Protein 6FIY (pdb70)

Nearest PDB structures (foldseek):
  6fiy-assembly1_A  TM=1.003E+00  e=8.427E-68  Klebsiella pneumoniae
  6fl2-assembly1_A  TM=1.003E+00  e=1.003E-66  Klebsiella pneumoniae
  6rpd-assembly1_B  TM=1.003E+00  e=2.725E-65  Klebsiella pneumoniae
  6fkt-assembly1_B  TM=9.958E-01  e=5.184E-63  Klebsiella pneumoniae
  5vj0-assembly2_C  TM=9.986E-01  e=1.405E-60  [Enterobacter] lignolyticus

Structure (mmCIF, N/CA/C/O backbone):
data_6FIY
#
_entry.id   6FIY
#
_cell.length_a   50.620
_cell.length_b   76.310
_cell.length_c   75.940
_cell.angle_alpha   90.000
_cell.angle_beta   107.920
_cell.angle_gamma   90.000
#
_symmetry.space_group_name_H-M   'P 1 21 1'
#
loop_
_entity.id
_entity.type
_entity.pdbx_description
1 polymer 'Iron-dependent peroxidase'
2 non-polymer 'PROTOPORPHYRIN IX CONTAINING FE'
3 non-polymer GLYCEROL
4 non-polymer 'MAGNESIUM ION'
5 water water
#
loop_
_atom_site.group_PDB
_atom_site.id
_atom_site.type_symbol
_atom_site.label_atom_id
_atom_site.label_alt_id
_atom_site.label_comp_id
_atom_site.label_asym_id
_atom_site.label_entity_id
_atom_site.label_seq_id
_atom_site.pdbx_PDB_ins_code
_atom_site.Cartn_x
_atom_site.Cartn_y
_atom_site.Cartn_z
_atom_site.occupancy
_atom_site.B_iso_or_equiv
_atom_site.auth_seq_id
_atom_site.auth_comp_id
_atom_site.auth_asym_id
_atom_site.auth_atom_id
_atom_site.pdbx_PDB_model_num
ATOM 1 N N . SER A 1 5 ? 7.80354 -2.06925 7.71385 1.000 41.97262 2 SER A N 1
ATOM 2 C CA . SER A 1 5 ? 7.06139 -1.03718 6.99298 1.000 40.78508 2 SER A CA 1
ATOM 3 C C . SER A 1 5 ? 7.69180 -0.75059 5.62754 1.000 38.48524 2 SER A C 1
ATOM 4 O O . SER A 1 5 ? 8.88480 -0.44515 5.52707 1.000 40.45568 2 SER A O 1
ATOM 11 N N . GLN A 1 6 ? 6.88314 -0.82517 4.57532 1.000 33.30003 3 GLN A N 1
ATOM 12 C CA . GLN A 1 6 ? 7.38239 -0.64270 3.21912 1.000 28.12211 3 GLN A CA 1
ATOM 13 C C . GLN A 1 6 ? 7.23252 0.80603 2.77293 1.000 19.21310 3 GLN A C 1
ATOM 14 O O . GLN A 1 6 ? 6.19729 1.43706 2.98926 1.000 18.97239 3 GLN A O 1
ATOM 28 N N A VAL A 1 7 ? 8.28221 1.32431 2.14510 0.507 16.72046 4 VAL A N 1
ATOM 29 N N B VAL A 1 7 ? 8.27646 1.31449 2.14874 0.493 16.74672 4 VAL A N 1
ATOM 30 C CA A VAL A 1 7 ? 8.33521 2.72306 1.73654 0.507 14.76777 4 VAL A CA 1
ATOM 31 C CA B VAL A 1 7 ? 8.32019 2.70025 1.70937 0.493 14.55058 4 VAL A CA 1
ATOM 32 C C A VAL A 1 7 ? 7.53823 2.90773 0.45234 0.507 13.31844 4 VAL A C 1
ATOM 33 C C B VAL A 1 7 ? 7.44788 2.86251 0.47607 0.493 13.16309 4 VAL A C 1
ATOM 34 O O A VAL A 1 7 ? 7.56734 2.05741 -0.44542 0.507 15.12524 4 VAL A O 1
ATOM 35 O O B VAL A 1 7 ? 7.31528 1.95147 -0.34543 0.493 15.08522 4 VAL A O 1
ATOM 60 N N . GLN A 1 8 ? 6.82497 4.02611 0.35229 1.000 11.79885 5 GLN A N 1
ATOM 61 C CA . GLN A 1 8 ? 6.18593 4.35102 -0.90279 1.000 11.08851 5 GLN A CA 1
ATOM 62 C C . GLN A 1 8 ? 7.22912 4.38474 -2.01643 1.000 11.42781 5 GLN A C 1
ATOM 63 O O . GLN A 1 8 ? 8.37712 4.80242 -1.82412 1.000 12.55254 5 GLN A O 1
ATOM 78 N N . SER A 1 9 ? 6.80349 3.97843 -3.21311 1.000 11.57457 6 SER A N 1
ATOM 79 C CA . SER A 1 9 ? 7.72199 3.62770 -4.29384 1.000 11.18374 6 SER A CA 1
ATOM 80 C C . SER A 1 9 ? 8.42494 4.82535 -4.92581 1.000 10.51688 6 SER A C 1
ATOM 81 O O . SER A 1 9 ? 9.42499 4.62915 -5.62864 1.000 11.95111 6 SER A O 1
ATOM 89 N N . GLY A 1 10 ? 7.94568 6.04815 -4.71899 1.000 11.32529 7 GLY A N 1
ATOM 90 C CA . GLY A 1 10 ? 8.53841 7.19093 -5.37878 1.000 11.70296 7 GLY A CA 1
ATOM 91 C C . GLY A 1 10 ? 9.61811 7.92601 -4.61361 1.000 12.29506 7 GLY A C 1
ATOM 92 O O . GLY A 1 10 ? 10.16417 8.89007 -5.13077 1.000 14.52235 7 GLY A O 1
ATOM 96 N N . ILE A 1 11 ? 9.96547 7.49814 -3.40459 1.000 11.71702 8 ILE A N 1
ATOM 97 C CA . ILE A 1 11 ? 10.96588 8.21051 -2.61570 1.000 12.73158 8 ILE A CA 1
ATOM 98 C C . ILE A 1 11 ? 12.36205 7.91080 -3.11697 1.000 12.92213 8 ILE A C 1
ATOM 99 O O . ILE A 1 11 ? 13.17882 8.81947 -3.28849 1.000 15.66305 8 ILE A O 1
ATOM 115 N N . LEU A 1 12 ? 12.68166 6.63588 -3.27050 1.000 12.02973 9 LEU A N 1
ATOM 116 C CA . LEU A 1 12 ? 14.05941 6.18565 -3.48600 1.000 13.48119 9 LEU A CA 1
ATOM 117 C C . LEU A 1 12 ? 14.59116 6.11452 -4.92198 1.000 13.32865 9 LEU A C 1
ATOM 118 O O . LEU A 1 12 ? 15.81426 6.19479 -5.08835 1.000 14.78801 9 LEU A O 1
ATOM 134 N N . PRO A 1 13 ? 13.79005 5.91048 -5.97616 1.000 14.65110 10 PRO A N 1
ATOM 135 C CA . PRO A 1 13 ? 14.37502 5.74437 -7.31644 1.000 14.09013 10 PRO A CA 1
ATOM 136 C C . PRO A 1 13 ? 15.29785 6.89220 -7.70734 1.000 12.89802 10 PRO A C 1
ATOM 137 O O . PRO A 1 13 ? 15.01775 8.06439 -7.44369 1.000 13.54756 10 PRO A O 1
ATOM 148 N N . GLU A 1 14 ? 16.38984 6.54332 -8.38908 1.000 12.82054 11 GLU A N 1
ATOM 149 C CA . GLU A 1 14 ? 17.42007 7.47546 -8.80233 1.000 13.26497 11 GLU A CA 1
ATOM 150 C C . GLU A 1 14 ? 17.32909 7.75780 -10.28879 1.000 14.48320 11 GLU A C 1
ATOM 151 O O . GLU A 1 14 ? 16.89000 6.91777 -11.07767 1.000 15.65831 11 GLU A O 1
ATOM 163 N N . HIS A 1 15 ? 17.75711 8.96229 -10.64638 1.000 15.14045 12 HIS A N 1
ATOM 164 C CA . HIS A 1 15 ? 17.98414 9.34480 -12.03062 1.000 17.43801 12 HIS A CA 1
ATOM 165 C C . HIS A 1 15 ? 16.73034 9.30519 -12.89293 1.000 15.86069 12 HIS A C 1
ATOM 166 O O . HIS A 1 15 ? 16.79501 9.04047 -14.09459 1.000 16.88858 12 HIS A O 1
ATOM 180 N N A CYS A 1 16 ? 15.57541 9.59544 -12.30095 0.815 13.94929 13 CYS A N 1
ATOM 181 N N B CYS A 1 16 ? 15.58737 9.64936 -12.31421 0.185 15.63308 13 CYS A N 1
ATOM 182 C CA A CYS A 1 16 ? 14.35188 9.61154 -13.08801 0.815 12.78909 13 CYS A CA 1
ATOM 183 C CA B CYS A 1 16 ? 14.34870 9.61973 -13.07948 0.185 15.62296 13 CYS A CA 1
ATOM 184 C C A CYS A 1 16 ? 14.45057 10.60199 -14.23706 0.815 10.80284 13 CYS A C 1
ATOM 185 C C B CYS A 1 16 ? 14.35829 10.65206 -14.19486 0.185 12.93979 13 CYS A C 1
ATOM 186 O O A CYS A 1 16 ? 15.14057 11.61284 -14.15960 0.815 12.71386 13 CYS A O 1
ATOM 187 O O B CYS A 1 16 ? 14.86740 11.76405 -14.03531 0.185 12.90963 13 CYS A O 1
ATOM 202 N N . ARG A 1 17 ? 13.75414 10.28400 -15.32277 1.000 10.97759 14 ARG A N 1
ATOM 203 C CA . ARG A 1 17 ? 13.74878 11.13817 -16.48959 1.000 11.70277 14 ARG A CA 1
ATOM 204 C C . ARG A 1 17 ? 12.61511 12.14456 -16.48827 1.000 9.76329 14 ARG A C 1
ATOM 205 O O . ARG A 1 17 ? 12.70223 13.16318 -17.18047 1.000 10.29760 14 ARG A O 1
ATOM 227 N N . ALA A 1 18 ? 11.52549 11.86296 -15.78324 1.000 9.23482 15 ALA A N 1
ATOM 228 C CA . ALA A 1 18 ? 10.32178 12.66932 -15.86991 1.000 8.93225 15 ALA A CA 1
ATOM 229 C C . ALA A 1 18 ? 9.55233 12.50525 -14.57929 1.000 8.51865 15 ALA A C 1
ATOM 230 O O . ALA A 1 18 ? 9.61013 11.44923 -13.94009 1.000 9.41011 15 ALA A O 1
ATOM 237 N N . ALA A 1 19 ? 8.78866 13.53650 -14.24118 1.000 8.03619 16 ALA A N 1
ATOM 238 C CA . ALA A 1 19 ? 7.93138 13.47127 -13.07009 1.000 7.91974 16 ALA A CA 1
ATOM 239 C C . ALA A 1 19 ? 6.69483 14.31826 -13.30133 1.000 8.42618 16 ALA A C 1
ATOM 240 O O . ALA A 1 19 ? 6.68126 15.22645 -14.13501 1.000 8.50290 16 ALA A O 1
ATOM 247 N N . ILE A 1 20 ? 5.66405 14.04074 -12.49958 1.000 8.32061 17 ILE A N 1
ATOM 248 C CA . ILE A 1 20 ? 4.48934 14.89696 -12.38055 1.000 8.37746 17 ILE A CA 1
ATOM 249 C C . ILE A 1 20 ? 4.26913 15.12979 -10.89666 1.000 8.14184 17 ILE A C 1
ATOM 250 O O . ILE A 1 20 ? 4.24479 14.17520 -10.11212 1.000 9.45861 17 ILE A O 1
ATOM 266 N N . TRP A 1 21 ? 4.11081 16.39037 -10.53285 1.000 8.00261 18 TRP A N 1
ATOM 267 C CA . TRP A 1 21 ? 3.68445 16.75175 -9.18742 1.000 7.81602 18 TRP A CA 1
ATOM 268 C C . TRP A 1 21 ? 2.31474 17.40471 -9.26077 1.000 8.44599 18 TRP A C 1
ATOM 269 O O . TRP A 1 21 ? 2.10117 18.29815 -10.09030 1.000 9.74349 18 TRP A O 1
ATOM 290 N N . ILE A 1 22 ? 1.41123 16.96725 -8.40060 1.000 8.64862 19 ILE A N 1
ATOM 291 C CA . ILE A 1 22 ? 0.08810 17.54547 -8.24387 1.000 9.29814 19 ILE A CA 1
ATOM 292 C C . ILE A 1 22 ? -0.04515 17.96822 -6.79400 1.000 8.79945 19 ILE A C 1
ATOM 293 O O . ILE A 1 22 ? 0.15982 17.15600 -5.88006 1.000 9.48525 19 ILE A O 1
ATOM 309 N N . GLU A 1 23 ? -0.37375 19.22518 -6.58493 1.000 8.71537 20 GLU A N 1
ATOM 310 C CA . GLU A 1 23 ? -0.63636 19.76393 -5.25952 1.000 9.48179 20 GLU A CA 1
ATOM 311 C C . GLU A 1 23 ? -2.10178 20.16353 -5.18500 1.000 10.00298 20 GLU A C 1
ATOM 312 O O . GLU A 1 23 ? -2.62704 20.77824 -6.12098 1.000 10.52438 20 GLU A O 1
ATOM 324 N N . ALA A 1 24 ? -2.77606 19.78392 -4.10408 1.000 9.93468 21 ALA A N 1
ATOM 325 C CA . ALA A 1 24 ? -4.21727 19.97506 -4.05118 1.000 10.01101 21 ALA A CA 1
ATOM 326 C C . ALA A 1 24 ? -4.71449 20.24324 -2.64198 1.000 10.29910 21 ALA A C 1
ATOM 327 O O . ALA A 1 24 ? -4.09677 19.84408 -1.65219 1.000 10.55195 21 ALA A O 1
ATOM 334 N N . ASN A 1 25 ? -5.84561 20.93957 -2.56745 1.000 11.08090 22 ASN A N 1
ATOM 335 C CA . ASN A 1 25 ? -6.55479 21.10437 -1.31098 1.000 12.09443 22 ASN A CA 1
ATOM 336 C C . ASN A 1 25 ? -7.70233 20.11949 -1.21072 1.000 11.86448 22 ASN A C 1
ATOM 337 O O . ASN A 1 25 ? -8.26814 19.68026 -2.21400 1.000 13.66593 22 ASN A O 1
ATOM 348 N N . LEU A 1 26 ? -8.04270 19.79032 0.03008 1.000 13.20028 23 LEU A N 1
ATOM 349 C CA . LEU A 1 26 ? -9.20789 18.98300 0.32538 1.000 13.39451 23 LEU A CA 1
ATOM 350 C C . LEU A 1 26 ? -10.44875 19.85994 0.31093 1.000 14.37197 23 LEU A C 1
ATOM 351 O O . LEU A 1 26 ? -10.52237 20.85708 1.03663 1.000 17.03364 23 LEU A O 1
ATOM 367 N N . LYS A 1 27 ? -11.42152 19.47220 -0.49069 1.000 16.67132 24 LYS A N 1
ATOM 368 C CA . LYS A 1 27 ? -12.70774 20.14738 -0.52267 1.000 19.69978 24 LYS A CA 1
ATOM 369 C C . LYS A 1 27 ? -13.76035 19.40532 0.23697 1.000 23.40094 24 LYS A C 1
ATOM 370 O O . LYS A 1 27 ? -14.69273 20.03927 0.72797 1.000 26.78041 24 LYS A O 1
ATOM 389 N N . GLY A 1 28 ? -13.69059 18.08403 0.26698 1.000 24.54875 25 GLY A N 1
ATOM 390 C CA . GLY A 1 28 ? -14.69896 17.28603 0.92225 1.000 27.47408 25 GLY A CA 1
ATOM 391 C C . GLY A 1 28 ? -14.29109 16.80197 2.30238 1.000 29.53963 25 GLY A C 1
ATOM 392 O O . GLY A 1 28 ? -13.50312 17.44131 3.01178 1.000 29.78782 25 GLY A O 1
ATOM 396 N N . ASP A 1 29 ? -14.87919 15.67442 2.70567 1.000 30.24438 26 ASP A N 1
ATOM 397 C CA . ASP A 1 29 ? -14.60113 15.06099 3.99835 1.000 29.58448 26 ASP A CA 1
ATOM 398 C C . ASP A 1 29 ? -13.20129 14.46813 3.97135 1.000 24.96302 26 ASP A C 1
ATOM 399 O O . ASP A 1 29 ? -12.82533 13.78902 3.01067 1.000 24.64163 26 ASP A O 1
ATOM 408 N N . VAL A 1 30 ? -12.42635 14.71761 5.02855 1.000 22.09399 27 VAL A N 1
ATOM 409 C CA . VAL A 1 30 ? -11.07848 14.16204 5.09656 1.000 20.01339 27 VAL A CA 1
ATOM 410 C C . VAL A 1 30 ? -11.12125 12.64647 4.94808 1.000 18.73978 27 VAL A C 1
ATOM 411 O O . VAL A 1 30 ? -10.18763 12.03711 4.42566 1.000 18.09698 27 VAL A O 1
ATOM 424 N N . ASN A 1 31 ? -12.20988 12.01250 5.37012 1.000 19.00271 28 ASN A N 1
ATOM 425 C CA . ASN A 1 31 ? -12.25693 10.56474 5.27744 1.000 20.84169 28 ASN A CA 1
ATOM 426 C C . ASN A 1 31 ? -12.24303 10.06684 3.84291 1.000 20.67302 28 ASN A C 1
ATOM 427 O O . ASN A 1 31 ? -11.84376 8.92634 3.60914 1.000 22.69727 28 ASN A O 1
ATOM 438 N N . ALA A 1 32 ? -12.62204 10.90078 2.87737 1.000 20.08159 29 ALA A N 1
ATOM 439 C CA . ALA A 1 32 ? -12.55671 10.47383 1.48567 1.000 19.75306 29 ALA A CA 1
ATOM 440 C C . ALA A 1 32 ? -11.12461 10.19815 1.02933 1.000 18.66777 29 ALA A C 1
ATOM 441 O O . ALA A 1 32 ? -10.92073 9.44023 0.07998 1.000 20.49467 29 ALA A O 1
ATOM 448 N N . LEU A 1 33 ? -10.12091 10.78344 1.68374 1.000 16.46412 30 LEU A N 1
ATOM 449 C CA . LEU A 1 33 ? -8.73683 10.54039 1.30450 1.000 15.31734 30 LEU A CA 1
ATOM 450 C C . LEU A 1 33 ? -8.27908 9.12967 1.65308 1.000 15.81867 30 LEU A C 1
ATOM 451 O O . LEU A 1 33 ? -7.28135 8.65793 1.10104 1.000 16.01663 30 LEU A O 1
ATOM 467 N N . ARG A 1 34 ? -8.97386 8.44951 2.56273 1.000 16.16463 31 ARG A N 1
ATOM 468 C CA . ARG A 1 34 ? -8.53383 7.11877 2.96871 1.000 16.94334 31 ARG A CA 1
ATOM 469 C C . ARG A 1 34 ? -8.69700 6.11809 1.82910 1.000 16.25679 31 ARG A C 1
ATOM 470 O O . ARG A 1 34 ? -7.72281 5.49860 1.38170 1.000 17.64998 31 ARG A O 1
ATOM 491 N N . GLU A 1 35 ? -9.92585 5.94869 1.33585 1.000 16.55095 32 GLU A N 1
ATOM 492 C CA . GLU A 1 35 ? -10.14046 5.00693 0.25126 1.000 17.75824 32 GLU A CA 1
ATOM 493 C C . GLU A 1 35 ? -9.37993 5.43353 -0.99929 1.000 15.94388 32 GLU A C 1
ATOM 494 O O . GLU A 1 35 ? -8.79107 4.59156 -1.68940 1.000 15.46652 32 GLU A O 1
ATOM 506 N N . ALA A 1 36 ? -9.35734 6.73892 -1.28944 1.000 14.96766 33 ALA A N 1
ATOM 507 C CA . ALA A 1 36 ? -8.69346 7.21698 -2.49911 1.000 14.10160 33 ALA A CA 1
ATOM 508 C C . ALA A 1 36 ? -7.20801 6.88897 -2.47890 1.000 12.89033 33 ALA A C 1
ATOM 509 O O . ALA A 1 36 ? -6.64971 6.48232 -3.50090 1.000 13.12705 33 ALA A O 1
ATOM 516 N N . SER A 1 37 ? -6.55214 7.03895 -1.32070 1.000 13.20981 34 SER A N 1
ATOM 517 C CA . SER A 1 37 ? -5.12295 6.74456 -1.25657 1.000 13.65427 34 SER A CA 1
ATOM 518 C C . SER A 1 37 ? -4.85553 5.26663 -1.50479 1.000 13.42795 34 SER A C 1
ATOM 519 O O . SER A 1 37 ? -3.87095 4.91466 -2.16036 1.000 14.47281 34 SER A O 1
ATOM 527 N N . LYS A 1 38 ? -5.70369 4.38158 -0.95374 1.000 13.68551 35 LYS A N 1
ATOM 528 C CA . LYS A 1 38 ? -5.53057 2.95637 -1.19577 1.000 14.14742 35 LYS A CA 1
ATOM 529 C C . LYS A 1 38 ? -5.75724 2.59937 -2.65072 1.000 13.43047 35 LYS A C 1
ATOM 530 O O . LYS A 1 38 ? -5.02024 1.77676 -3.20980 1.000 14.52759 35 LYS A O 1
ATOM 549 N N . ILE A 1 39 ? -6.76634 3.20198 -3.28075 1.000 12.59337 36 ILE A N 1
ATOM 550 C CA . ILE A 1 39 ? -6.98708 2.95927 -4.70269 1.000 13.77388 36 ILE A CA 1
ATOM 551 C C . ILE A 1 39 ? -5.73494 3.33424 -5.47223 1.000 12.96703 36 ILE A C 1
ATOM 552 O O . ILE A 1 39 ? -5.26147 2.59688 -6.34028 1.000 13.83179 36 ILE A O 1
ATOM 568 N N . PHE A 1 40 ? -5.20704 4.52474 -5.19281 1.000 12.18063 37 PHE A N 1
ATOM 569 C CA . PHE A 1 40 ? -4.09366 5.02696 -5.97106 1.000 12.49143 37 PHE A CA 1
ATOM 570 C C . PHE A 1 40 ? -2.84722 4.16845 -5.79353 1.000 12.39133 37 PHE A C 1
ATOM 571 O O . PHE A 1 40 ? -2.16623 3.86043 -6.77480 1.000 12.50542 37 PHE A O 1
ATOM 588 N N . VAL A 1 41 ? -2.50468 3.77805 -4.56056 1.000 12.08983 38 VAL A N 1
ATOM 589 C CA . VAL A 1 41 ? -1.29000 2.98247 -4.43470 1.000 13.29437 38 VAL A CA 1
ATOM 590 C C . VAL A 1 41 ? -1.43161 1.63784 -5.13502 1.000 13.10465 38 VAL A C 1
ATOM 591 O O . VAL A 1 41 ? -0.44025 1.08911 -5.63731 1.000 14.17945 38 VAL A O 1
ATOM 604 N N . ASP A 1 42 ? -2.64861 1.07253 -5.17947 1.000 14.17775 39 ASP A N 1
ATOM 605 C CA . ASP A 1 42 ? -2.86979 -0.13079 -5.98574 1.000 15.63915 39 ASP A CA 1
ATOM 606 C C . ASP A 1 42 ? -2.69580 0.15118 -7.47851 1.000 14.11226 39 ASP A C 1
ATOM 607 O O . ASP A 1 42 ? -2.09987 -0.66158 -8.20164 1.000 15.10329 39 ASP A O 1
ATOM 616 N N . ASN A 1 43 ? -3.21837 1.28777 -7.95655 1.000 13.06130 40 ASN A N 1
ATOM 617 C CA . ASN A 1 43 ? -2.98619 1.67654 -9.34396 1.000 12.60405 40 ASN A CA 1
ATOM 618 C C . ASN A 1 43 ? -1.49650 1.70865 -9.65158 1.000 12.43635 40 ASN A C 1
ATOM 619 O O . ASN A 1 43 ? -1.06716 1.26419 -10.71391 1.000 13.63293 40 ASN A O 1
ATOM 630 N N . VAL A 1 44 ? -0.69853 2.30264 -8.75849 1.000 12.04075 41 VAL A N 1
ATOM 631 C CA . VAL A 1 44 ? 0.72985 2.41292 -9.00636 1.000 11.68116 41 VAL A CA 1
ATOM 632 C C . VAL A 1 44 ? 1.33471 1.02802 -9.16494 1.000 11.84145 41 VAL A C 1
ATOM 633 O O . VAL A 1 44 ? 2.14225 0.78353 -10.06621 1.000 13.46023 41 VAL A O 1
ATOM 646 N N . ALA A 1 45 ? 0.96748 0.10211 -8.27253 1.000 14.06306 42 ALA A N 1
ATOM 647 C CA . ALA A 1 45 ? 1.48606 -1.26319 -8.37385 1.000 15.26073 42 ALA A CA 1
ATOM 648 C C . ALA A 1 45 ? 1.09889 -1.90508 -9.70992 1.000 15.83479 42 ALA A C 1
ATOM 649 O O . ALA A 1 45 ? 1.90857 -2.60926 -10.33235 1.000 16.65438 42 ALA A O 1
ATOM 656 N N . THR A 1 46 ? -0.13126 -1.67361 -10.17056 1.000 16.03647 43 THR A N 1
ATOM 657 C CA . THR A 1 46 ? -0.55342 -2.23371 -11.45106 1.000 17.40296 43 THR A CA 1
ATOM 658 C C . THR A 1 46 ? 0.22774 -1.62839 -12.61033 1.000 15.84978 43 THR A C 1
ATOM 659 O O . THR A 1 46 ? 0.65590 -2.34661 -13.52772 1.000 16.05429 43 THR A O 1
ATOM 670 N N . PHE A 1 47 ? 0.42145 -0.30989 -12.58877 1.000 13.62042 44 PHE A N 1
ATOM 671 C CA . PHE A 1 47 ? 1.20914 0.32950 -13.63464 1.000 13.39773 44 PHE A CA 1
ATOM 672 C C . PHE A 1 47 ? 2.65307 -0.16826 -13.62870 1.000 12.59400 44 PHE A C 1
ATOM 673 O O . PHE A 1 47 ? 3.26990 -0.28737 -14.68461 1.000 14.20627 44 PHE A O 1
ATOM 690 N N . GLN A 1 48 ? 3.23584 -0.41791 -12.44525 1.000 13.14351 45 GLN A N 1
ATOM 691 C CA . GLN A 1 48 ? 4.61087 -0.92147 -12.40200 1.000 14.05885 45 GLN A CA 1
ATOM 692 C C . GLN A 1 48 ? 4.70988 -2.27797 -13.08361 1.000 15.59073 45 GLN A C 1
ATOM 693 O O . GLN A 1 48 ? 5.70099 -2.57250 -13.75856 1.000 17.47185 45 GLN A O 1
ATOM 707 N N . ALA A 1 49 ? 3.68450 -3.10883 -12.91828 1.000 15.82383 46 ALA A N 1
ATOM 708 C CA . ALA A 1 49 ? 3.67926 -4.42213 -13.53971 1.000 18.98965 46 ALA A CA 1
ATOM 709 C C . ALA A 1 49 ? 3.48819 -4.31017 -15.04354 1.000 18.75237 46 ALA A C 1
ATOM 710 O O . ALA A 1 49 ? 4.07389 -5.08697 -15.80950 1.000 20.10196 46 ALA A O 1
ATOM 717 N N . LYS A 1 50 ? 2.66820 -3.35115 -15.47960 1.000 18.04289 47 LYS A N 1
ATOM 718 C CA . LYS A 1 50 ? 2.41090 -3.14309 -16.89961 1.000 18.40921 47 LYS A CA 1
ATOM 719 C C . LYS A 1 50 ? 3.60266 -2.51984 -17.61210 1.000 17.75922 47 LYS A C 1
ATOM 720 O O . LYS A 1 50 ? 3.83209 -2.81160 -18.79261 1.000 20.19154 47 LYS A O 1
ATOM 739 N N . PHE A 1 51 ? 4.34748 -1.64413 -16.92441 1.000 16.00514 48 PHE A N 1
ATOM 740 C CA . PHE A 1 51 ? 5.47005 -0.89786 -17.50168 1.000 15.35229 48 PHE A CA 1
ATOM 741 C C . PHE A 1 51 ? 6.72193 -1.09379 -16.64722 1.000 16.45692 48 PHE A C 1
ATOM 742 O O . PHE A 1 51 ? 7.23750 -0.14881 -16.05661 1.000 15.94442 48 PHE A O 1
ATOM 759 N N . PRO A 1 52 ? 7.26297 -2.31065 -16.58692 1.000 18.75207 49 PRO A N 1
ATOM 760 C CA . PRO A 1 52 ? 8.43066 -2.53438 -15.71964 1.000 20.07144 49 PRO A CA 1
ATOM 761 C C . PRO A 1 52 ? 9.64012 -1.72660 -16.14474 1.000 19.96639 49 PRO A C 1
ATOM 762 O O . PRO A 1 52 ? 10.42954 -1.28971 -15.29113 1.000 21.29568 49 PRO A O 1
ATOM 773 N N . ASP A 1 53 ? 9.77764 -1.46953 -17.44516 1.000 16.95840 50 ASP A N 1
ATOM 774 C CA . ASP A 1 53 ? 10.89353 -0.68284 -17.94885 1.000 15.93241 50 ASP A CA 1
ATOM 775 C C . ASP A 1 53 ? 10.83624 0.75588 -17.48169 1.000 15.84359 50 ASP A C 1
ATOM 776 O O . ASP A 1 53 ? 11.85450 1.44011 -17.55056 1.000 16.57158 50 ASP A O 1
ATOM 785 N N . ALA A 1 54 ? 9.66187 1.23975 -17.06384 1.000 14.14398 51 ALA A N 1
ATOM 786 C CA . ALA A 1 54 ? 9.52318 2.64187 -16.69919 1.000 12.30686 51 ALA A CA 1
ATOM 787 C C . ALA A 1 54 ? 10.19993 2.96561 -15.37289 1.000 12.26751 51 ALA A C 1
ATOM 788 O O . ALA A 1 54 ? 10.49630 4.13189 -15.10201 1.000 13.19726 51 ALA A O 1
ATOM 795 N N . LYS A 1 55 ? 10.43080 1.97462 -14.52048 1.000 12.40455 52 LYS A N 1
ATOM 796 C CA . LYS A 1 55 ? 10.97696 2.23998 -13.18883 1.000 13.71054 52 LYS A CA 1
ATOM 797 C C . LYS A 1 55 ? 10.13133 3.29925 -12.48268 1.000 12.18351 52 LYS A C 1
ATOM 798 O O . LYS A 1 55 ? 10.61617 4.27051 -11.89478 1.000 13.83973 52 LYS A O 1
ATOM 817 N N . LEU A 1 56 ? 8.82374 3.07473 -12.54382 1.000 11.13877 53 LEU A N 1
ATOM 818 C CA . LEU A 1 56 ? 7.84850 3.99738 -11.99698 1.000 10.94494 53 LEU A CA 1
ATOM 819 C C . LEU A 1 56 ? 7.80218 3.92303 -10.48218 1.000 10.03119 53 LEU A C 1
ATOM 820 O O . LEU A 1 56 ? 7.83359 2.83903 -9.90250 1.000 11.37966 53 LEU A O 1
ATOM 836 N N . GLY A 1 57 ? 7.63240 5.08280 -9.87011 1.000 10.17098 54 GLY A N 1
ATOM 837 C CA . GLY A 1 57 ? 7.28112 5.16430 -8.47086 1.000 10.78590 54 GLY A CA 1
ATOM 838 C C . GLY A 1 57 ? 6.35485 6.34096 -8.25298 1.000 9.71471 54 GLY A C 1
ATOM 839 O O . GLY A 1 57 ? 6.24652 7.22873 -9.09230 1.000 9.99625 54 GLY A O 1
ATOM 843 N N . ALA A 1 58 ? 5.70011 6.34738 -7.08732 1.000 9.32292 55 ALA A N 1
ATOM 844 C CA . ALA A 1 58 ? 4.86500 7.49269 -6.75719 1.000 9.27303 55 ALA A CA 1
ATOM 845 C C . ALA A 1 58 ? 4.76537 7.61659 -5.25166 1.000 9.33229 55 ALA A C 1
ATOM 846 O O . ALA A 1 58 ? 5.01184 6.65902 -4.51944 1.000 9.92395 55 ALA A O 1
ATOM 853 N N . VAL A 1 59 ? 4.38315 8.80599 -4.81774 1.000 9.08070 56 VAL A N 1
ATOM 854 C CA . VAL A 1 59 ? 4.17574 9.12477 -3.40866 1.000 9.61162 56 VAL A CA 1
ATOM 855 C C . VAL A 1 59 ? 2.87901 9.90908 -3.27257 1.000 9.54350 56 VAL A C 1
ATOM 856 O O . VAL A 1 59 ? 2.62463 10.84501 -4.03981 1.000 10.27994 56 VAL A O 1
ATOM 869 N N A VAL A 1 60 ? 2.07545 9.55798 -2.27411 0.450 9.22505 57 VAL A N 1
ATOM 870 N N B VAL A 1 60 ? 2.09645 9.53004 -2.25770 0.550 9.33262 57 VAL A N 1
ATOM 871 C CA A VAL A 1 60 ? 0.99889 10.42409 -1.80670 0.450 9.75159 57 VAL A CA 1
ATOM 872 C CA B VAL A 1 60 ? 0.99539 10.31966 -1.71266 0.550 9.82513 57 VAL A CA 1
ATOM 873 C C A VAL A 1 60 ? 1.35589 10.90050 -0.40332 0.450 9.97745 57 VAL A C 1
ATOM 874 C C B VAL A 1 60 ? 1.47852 10.90518 -0.38973 0.550 9.60127 57 VAL A C 1
ATOM 875 O O A VAL A 1 60 ? 1.68314 10.09565 0.47548 0.450 10.04653 57 VAL A O 1
ATOM 876 O O B VAL A 1 60 ? 1.98707 10.17558 0.46653 0.550 9.28052 57 VAL A O 1
ATOM 901 N N . ALA A 1 61 ? 1.32918 12.21280 -0.21206 1.000 9.39830 58 ALA A N 1
ATOM 902 C CA . ALA A 1 61 ? 1.77289 12.84097 1.02631 1.000 8.85943 58 ALA A CA 1
ATOM 903 C C . ALA A 1 61 ? 0.77521 13.90669 1.43996 1.000 9.52990 58 ALA A C 1
ATOM 904 O O . ALA A 1 61 ? 0.02817 14.44345 0.62245 1.000 9.70196 58 ALA A O 1
ATOM 912 N N . PHE A 1 62 ? 0.75972 14.20008 2.74545 1.000 9.49601 59 PHE A N 1
ATOM 913 C CA . PHE A 1 62 ? -0.33905 14.93571 3.36231 1.000 9.25068 59 PHE A CA 1
ATOM 914 C C . PHE A 1 62 ? 0.16555 16.12983 4.14290 1.000 9.14487 59 PHE A C 1
ATOM 915 O O . PHE A 1 62 ? 1.17345 16.03839 4.84233 1.000 9.86934 59 PHE A O 1
ATOM 932 N N . GLY A 1 63 ? -0.56344 17.23474 4.03795 1.000 9.41138 60 GLY A N 1
ATOM 933 C CA . GLY A 1 63 ? -0.24690 18.42063 4.79882 1.000 10.14336 60 GLY A CA 1
ATOM 934 C C . GLY A 1 63 ? -0.57653 18.23374 6.26034 1.000 10.34916 60 GLY A C 1
ATOM 935 O O . GLY A 1 63 ? -1.29161 17.31876 6.66030 1.000 11.04579 60 GLY A O 1
ATOM 939 N N . ASN A 1 64 ? -0.09162 19.17502 7.06665 1.000 11.19193 61 ASN A N 1
ATOM 940 C CA . ASN A 1 64 ? -0.18783 19.03007 8.51503 1.000 11.71490 61 ASN A CA 1
ATOM 941 C C . ASN A 1 64 ? -1.62008 18.81651 8.99294 1.000 12.24774 61 ASN A C 1
ATOM 942 O O . ASN A 1 64 ? -1.89497 17.87923 9.74152 1.000 12.77830 61 ASN A O 1
ATOM 953 N N A ASN A 1 65 ? -2.54256 19.69761 8.59220 0.469 12.62709 62 ASN A N 1
ATOM 954 N N B ASN A 1 65 ? -2.54522 19.69661 8.61877 0.531 11.90918 62 ASN A N 1
ATOM 955 C CA A ASN A 1 65 ? -3.89996 19.63674 9.12955 0.469 15.31189 62 ASN A CA 1
ATOM 956 C CA B ASN A 1 65 ? -3.87419 19.60410 9.21510 0.531 13.85668 62 ASN A CA 1
ATOM 957 C C A ASN A 1 65 ? -4.55130 18.29773 8.82383 0.469 14.15061 62 ASN A C 1
ATOM 958 C C B ASN A 1 65 ? -4.56832 18.31299 8.82710 0.531 13.14611 62 ASN A C 1
ATOM 959 O O A ASN A 1 65 ? -5.11628 17.65176 9.71446 0.469 15.52582 62 ASN A O 1
ATOM 960 O O B ASN A 1 65 ? -5.21881 17.67135 9.66146 0.531 14.43770 62 ASN A O 1
ATOM 981 N N A VAL A 1 66 ? -4.49550 17.86403 7.56246 0.469 13.35064 63 VAL A N 1
ATOM 982 N N B VAL A 1 66 ? -4.46975 17.93081 7.55643 0.531 12.80551 63 VAL A N 1
ATOM 983 C CA A VAL A 1 66 ? -5.18042 16.62716 7.20988 0.469 12.95883 63 VAL A CA 1
ATOM 984 C CA B VAL A 1 66 ? -5.08314 16.68679 7.11119 0.531 12.82864 63 VAL A CA 1
ATOM 985 C C A VAL A 1 66 ? -4.42507 15.41477 7.72787 0.469 12.56860 63 VAL A C 1
ATOM 986 C C B VAL A 1 66 ? -4.42713 15.50309 7.80201 0.531 12.66431 63 VAL A C 1
ATOM 987 O O A VAL A 1 66 ? -5.04877 14.39833 8.05727 0.469 12.65058 63 VAL A O 1
ATOM 988 O O B VAL A 1 66 ? -5.11136 14.61401 8.32387 0.531 13.49279 63 VAL A O 1
ATOM 1013 N N . TRP A 1 67 ? -3.09140 15.47913 7.82830 1.000 12.10993 64 TRP A N 1
ATOM 1014 C CA . TRP A 1 67 ? -2.38911 14.32173 8.38323 1.000 12.27835 64 TRP A CA 1
ATOM 1015 C C . TRP A 1 67 ? -2.69816 14.14881 9.86897 1.000 13.65874 64 TRP A C 1
ATOM 1016 O O . TRP A 1 67 ? -2.82881 13.02243 10.35156 1.000 15.09577 64 TRP A O 1
ATOM 1038 N N . ARG A 1 68 ? -2.78454 15.24809 10.62546 1.000 14.11178 65 ARG A N 1
ATOM 1039 C CA . ARG A 1 68 ? -3.15184 15.13311 12.03501 1.000 16.01222 65 ARG A CA 1
ATOM 1040 C C . ARG A 1 68 ? -4.49342 14.44604 12.18740 1.000 18.06363 65 ARG A C 1
ATOM 1041 O O . ARG A 1 68 ? -4.68157 13.64207 13.09980 1.000 19.92656 65 ARG A O 1
ATOM 1062 N N . GLN A 1 69 ? -5.43756 14.74793 11.30010 1.000 17.39231 66 GLN A N 1
ATOM 1063 C CA . GLN A 1 69 ? -6.73337 14.09060 11.36027 1.000 18.93714 66 GLN A CA 1
ATOM 1064 C C . GLN A 1 69 ? -6.61567 12.61816 10.99642 1.000 19.49482 66 GLN A C 1
ATOM 1065 O O . GLN A 1 69 ? -7.16041 11.74783 11.68710 1.000 22.73608 66 GLN A O 1
ATOM 1079 N N . LEU A 1 70 ? -5.93484 12.32229 9.89310 1.000 18.74240 67 LEU A N 1
ATOM 1080 C CA . LEU A 1 70 ? -5.83927 10.94299 9.43368 1.000 19.27149 67 LEU A CA 1
ATOM 1081 C C . LEU A 1 70 ? -5.08545 10.06711 10.42218 1.000 21.05721 67 LEU A C 1
ATOM 1082 O O . LEU A 1 70 ? -5.35450 8.86759 10.51127 1.000 24.09963 67 LEU A O 1
ATOM 1098 N N . SER A 1 71 ? -4.12799 10.63291 11.15087 1.000 20.59803 68 SER A N 1
ATOM 1099 C CA . SER A 1 71 ? -3.29135 9.87525 12.06925 1.000 20.55948 68 SER A CA 1
ATOM 1100 C C . SER A 1 71 ? -3.78420 9.93052 13.49896 1.000 22.63608 68 SER A C 1
ATOM 1101 O O . SER A 1 71 ? -3.19093 9.27277 14.35729 1.000 23.69178 68 SER A O 1
ATOM 1109 N N . GLY A 1 72 ? -4.83018 10.70120 13.78640 1.000 23.30652 69 GLY A N 1
ATOM 1110 C CA . GLY A 1 72 ? -5.24820 10.85545 15.16925 1.000 24.53592 69 GLY A CA 1
ATOM 1111 C C . GLY A 1 72 ? -4.24897 11.56940 16.05658 1.000 25.06578 69 GLY A C 1
ATOM 1112 O O . GLY A 1 72 ? -4.31397 11.44330 17.28466 1.000 26.72522 69 GLY A O 1
ATOM 1116 N N . GLY A 1 73 ? -3.31378 12.31594 15.47029 1.000 23.22829 70 GLY A N 1
ATOM 1117 C CA . GLY A 1 73 ? -2.30779 13.04367 16.22498 1.000 24.06649 70 GLY A CA 1
ATOM 1118 C C . GLY A 1 73 ? -1.07083 12.24845 16.59306 1.000 24.04987 70 GLY A C 1
ATOM 1119 O O . GLY A 1 73 ? -0.19206 12.78207 17.29013 1.000 26.78869 70 GLY A O 1
ATOM 1123 N N . GLU A 1 74 ? -0.97972 10.99214 16.17210 1.000 23.29050 71 GLU A N 1
ATOM 1124 C CA . GLU A 1 74 ? 0.14213 10.13643 16.52325 1.000 24.71737 71 GLU A CA 1
ATOM 1125 C C . GLU A 1 74 ? 1.26605 10.30234 15.50794 1.000 20.80004 71 GLU A C 1
ATOM 1126 O O . GLU A 1 74 ? 1.03189 10.24539 14.30071 1.000 21.29528 71 GLU A O 1
ATOM 1138 N N . GLY A 1 75 ? 2.48292 10.50592 15.99767 1.000 20.64972 72 GLY A N 1
ATOM 1139 C CA . GLY A 1 75 ? 3.64691 10.56780 15.13180 1.000 19.12988 72 GLY A CA 1
ATOM 1140 C C . GLY A 1 75 ? 3.73332 11.86105 14.32937 1.000 17.87084 72 GLY A C 1
ATOM 1141 O O . GLY A 1 75 ? 3.03978 12.84729 14.57704 1.000 19.72610 72 GLY A O 1
ATOM 1145 N N . ALA A 1 76 ? 4.62663 11.82822 13.35046 1.000 17.76193 73 ALA A N 1
ATOM 1146 C CA . ALA A 1 76 ? 4.92099 12.97765 12.49818 1.000 17.61724 73 ALA A CA 1
ATOM 1147 C C . ALA A 1 76 ? 5.18334 14.23022 13.33448 1.000 17.82635 73 ALA A C 1
ATOM 1148 O O . ALA A 1 76 ? 4.66325 15.31116 13.05060 1.000 17.90166 73 ALA A O 1
ATOM 1155 N N . ASP A 1 77 ? 6.01839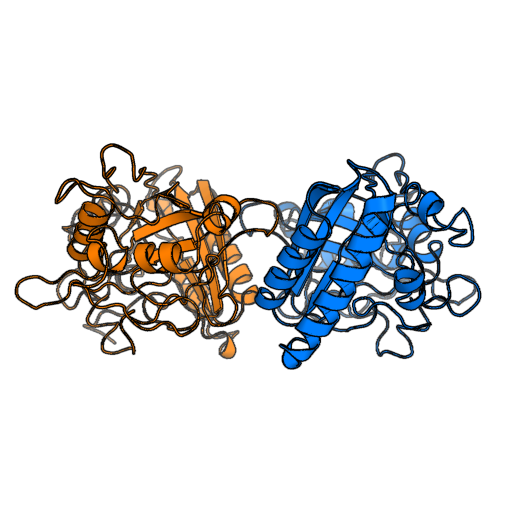 14.07042 14.37123 1.000 17.47054 74 ASP A N 1
ATOM 1156 C CA . ASP A 1 77 ? 6.17788 15.12163 15.36736 1.000 20.35010 74 ASP A CA 1
ATOM 1157 C C . ASP A 1 77 ? 6.70780 16.41968 14.78269 1.000 17.70402 74 ASP A C 1
ATOM 1158 O O . ASP A 1 77 ? 6.41333 17.48961 15.32131 1.000 22.47724 74 ASP A O 1
ATOM 1167 N N . GLU A 1 78 ? 7.50324 16.36630 13.71086 1.000 16.63438 75 GLU A N 1
ATOM 1168 C CA . GLU A 1 78 ? 8.06120 17.58793 13.15441 1.000 16.19355 75 GLU A CA 1
ATOM 1169 C C . GLU A 1 78 ? 7.11732 18.26569 12.17159 1.000 15.83465 75 GLU A C 1
ATOM 1170 O O . GLU A 1 78 ? 7.37421 19.40204 11.77721 1.000 17.07740 75 GLU A O 1
ATOM 1182 N N . LEU A 1 79 ? 6.03899 17.59893 11.76217 1.000 14.66486 76 LEU A N 1
ATOM 1183 C CA . LEU A 1 79 ? 5.19896 18.15724 10.71765 1.000 13.59287 76 LEU A CA 1
ATOM 1184 C C . LEU A 1 79 ? 4.55306 19.45510 11.17496 1.000 13.99102 76 LEU A C 1
ATOM 1185 O O . LEU A 1 79 ? 4.15509 19.61378 12.33483 1.000 14.70412 76 LEU A O 1
ATOM 1201 N N . LYS A 1 80 ? 4.48603 20.39663 10.24942 1.000 12.59186 77 LYS A N 1
ATOM 1202 C CA . LYS A 1 80 ? 3.88216 21.69932 10.47880 1.000 12.01227 77 LYS A CA 1
ATOM 1203 C C . LYS A 1 80 ? 3.57616 22.27394 9.10559 1.000 12.00842 77 LYS A C 1
ATOM 1204 O O . LYS A 1 80 ? 4.13771 21.83427 8.09786 1.000 12.03812 77 LYS A O 1
ATOM 1223 N N . ASP A 1 81 ? 2.69948 23.27875 9.06620 1.000 12.28215 78 ASP A N 1
ATOM 1224 C CA . ASP A 1 81 ? 2.52376 24.02886 7.83214 1.000 12.07741 78 ASP A CA 1
ATOM 1225 C C . ASP A 1 81 ? 3.83415 24.70374 7.45000 1.000 12.28985 78 ASP A C 1
ATOM 1226 O O . ASP A 1 81 ? 4.58118 25.18954 8.30319 1.00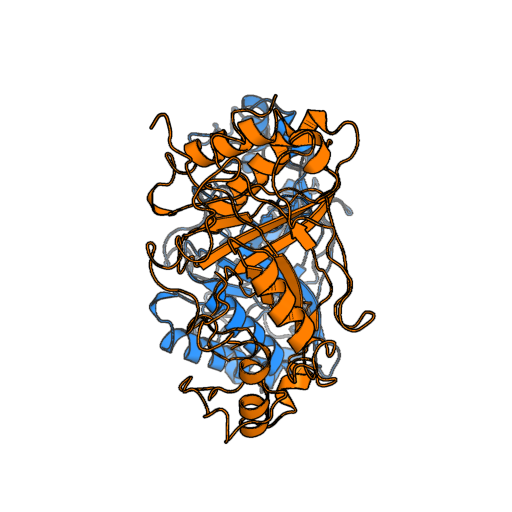0 13.28819 78 ASP A O 1
ATOM 1235 N N . PHE A 1 82 ? 4.10420 24.77145 6.16832 1.000 11.54604 79 PHE A N 1
ATOM 1236 C CA . PHE A 1 82 ? 5.28922 25.46390 5.70110 1.000 10.77289 79 PHE A CA 1
ATOM 1237 C C . PHE A 1 82 ? 5.19335 26.93960 6.05586 1.000 11.75233 79 PHE A C 1
ATOM 1238 O O . PHE A 1 82 ? 4.21246 27.59301 5.66175 1.000 12.62136 79 PHE A O 1
ATOM 1255 N N . PRO A 1 83 ? 6.14381 27.49284 6.79953 1.000 12.79354 80 PRO A N 1
ATOM 1256 C CA . PRO A 1 83 ? 6.12758 28.92937 7.08463 1.000 14.30152 80 PRO A CA 1
ATOM 1257 C C . PRO A 1 83 ? 6.84738 29.67166 5.96812 1.000 13.57460 80 PRO A C 1
ATOM 1258 O O . PRO A 1 83 ? 7.55646 29.07559 5.17257 1.000 13.34402 80 PRO A O 1
ATOM 1269 N N . VAL A 1 84 ? 6.68183 30.99549 5.93381 1.000 14.00632 81 VAL A N 1
ATOM 1270 C CA . VAL A 1 84 ? 7.59874 31.77305 5.11519 1.000 14.12170 81 VAL A CA 1
ATOM 1271 C C . VAL A 1 84 ? 9.00103 31.61971 5.69315 1.000 14.09912 81 VAL A C 1
ATOM 1272 O O . VAL A 1 84 ? 9.18228 31.34416 6.88624 1.000 15.63714 81 VAL A O 1
ATOM 1285 N N . TYR A 1 85 ? 10.00109 31.75137 4.83388 1.000 12.81640 82 TYR A N 1
ATOM 1286 C CA . TYR A 1 85 ? 11.38159 31.95438 5.25133 1.000 12.71540 82 TYR A CA 1
ATOM 1287 C C . TYR A 1 85 ? 11.86602 33.31113 4.75489 1.000 13.21581 82 TYR A C 1
ATOM 1288 O O . TYR A 1 85 ? 11.33486 33.88454 3.80125 1.000 13.64777 82 TYR A O 1
ATOM 1306 N N . GLY A 1 86 ? 12.85712 33.85275 5.44732 1.000 12.63860 83 GLY A N 1
ATOM 1307 C CA . GLY A 1 86 ? 13.33794 35.15622 5.06267 1.000 13.52050 83 GLY A CA 1
ATOM 1308 C C . GLY A 1 86 ? 12.25550 36.19951 5.16043 1.000 14.09102 83 GLY A C 1
ATOM 1309 O O . GLY A 1 86 ? 12.22690 37.14356 4.36152 1.000 17.47532 83 GLY A O 1
ATOM 1313 N N . LYS A 1 87 ? 11.32080 36.02361 6.09494 1.000 14.54658 84 LYS A N 1
ATOM 1314 C CA . LYS A 1 87 ? 10.23540 36.94565 6.35815 1.000 17.32968 84 LYS A CA 1
ATOM 1315 C C . LYS A 1 87 ? 9.26893 37.06866 5.18732 1.000 18.02915 84 LYS A C 1
ATOM 1316 O O . LYS A 1 87 ? 8.43573 37.97656 5.17864 1.000 20.29834 84 LYS A O 1
ATOM 1335 N N . GLY A 1 88 ? 9.32172 36.15181 4.21389 1.000 17.11766 85 GLY A N 1
ATOM 1336 C CA . GLY A 1 88 ? 8.48232 36.23031 3.03096 1.000 17.60588 85 GLY A CA 1
ATOM 1337 C C . GLY A 1 88 ? 9.24549 36.08609 1.72462 1.000 17.12460 85 GLY A C 1
ATOM 1338 O O . GLY A 1 88 ? 8.63015 35.89666 0.66855 1.000 18.71085 85 GLY A O 1
ATOM 1342 N N . LEU A 1 89 ? 10.58037 36.17453 1.77697 1.000 16.51388 86 LEU A N 1
ATOM 1343 C CA . LEU A 1 89 ? 11.41386 35.96133 0.59251 1.000 17.22024 86 LEU A CA 1
ATOM 1344 C C . LEU A 1 89 ? 11.14059 34.59244 -0.02500 1.000 15.41202 86 LEU A C 1
ATOM 1345 O O . LEU A 1 89 ? 11.19136 34.42617 -1.25140 1.000 17.82347 86 LEU A O 1
ATOM 1361 N N . ALA A 1 90 ? 10.92092 33.58355 0.81263 1.000 14.15153 87 ALA A N 1
ATOM 1362 C CA . ALA A 1 90 ? 10.40651 32.29075 0.37595 1.000 12.46827 87 ALA A CA 1
ATOM 1363 C C . ALA A 1 90 ? 8.93931 32.25175 0.75917 1.000 12.26467 87 ALA A C 1
ATOM 1364 O O . ALA A 1 90 ? 8.63418 32.22101 1.95524 1.000 13.29430 87 ALA A O 1
ATOM 1371 N N . PRO A 1 91 ? 8.00712 32.27862 -0.19390 1.000 11.50504 88 PRO A N 1
ATOM 1372 C CA . PRO A 1 91 ? 6.58568 32.32195 0.14809 1.000 11.84203 88 PRO A CA 1
ATOM 1373 C C . PRO A 1 91 ? 6.08250 30.95932 0.58867 1.000 11.19369 88 PRO A C 1
ATOM 1374 O O . PRO A 1 91 ? 6.68050 29.91314 0.32292 1.000 12.56094 88 PRO A O 1
ATOM 1385 N N . SER A 1 92 ? 4.92389 30.98403 1.23095 1.000 12.12525 89 SER A N 1
ATOM 1386 C CA . SER A 1 92 ? 4.26922 29.76992 1.70060 1.000 12.19209 89 SER A CA 1
ATOM 1387 C C . SER A 1 92 ? 2.97587 29.53265 0.94201 1.000 11.61656 89 SER A C 1
ATOM 1388 O O . SER A 1 92 ? 2.11396 30.40419 0.89965 1.000 13.08979 89 SER A O 1
ATOM 1396 N N . THR A 1 93 ? 2.83135 28.33599 0.37220 1.000 10.89312 90 THR A N 1
ATOM 1397 C CA . THR A 1 93 ? 1.60536 27.92229 -0.29930 1.000 10.95407 90 THR A CA 1
ATOM 1398 C C . THR A 1 93 ? 1.27299 26.49258 0.14340 1.000 10.61718 90 THR A C 1
ATOM 1399 O O . THR A 1 93 ? 1.34902 25.52668 -0.60769 1.000 10.95459 90 THR A O 1
ATOM 1410 N N . GLN A 1 94 ? 0.98535 26.33827 1.42015 1.000 11.16750 91 GLN A N 1
ATOM 1411 C CA . GLN A 1 94 ? 0.74190 25.02038 1.98348 1.000 10.76171 91 GLN A CA 1
ATOM 1412 C C . GLN A 1 94 ? -0.61959 24.49669 1.54500 1.000 11.09344 91 GLN A C 1
ATOM 1413 O O . GLN A 1 94 ? -1.63956 25.15208 1.75032 1.000 12.86270 91 GLN A O 1
ATOM 1427 N N . TYR A 1 95 ? -0.63461 23.30419 0.97292 1.000 10.24614 92 TYR A N 1
ATOM 1428 C CA . TYR A 1 95 ? -1.85817 22.63848 0.56027 1.000 10.51540 92 TYR A CA 1
ATOM 1429 C C . TYR A 1 95 ? -2.04534 21.37417 1.39592 1.000 10.29572 92 TYR A C 1
ATOM 1430 O O . TYR A 1 95 ? -1.28541 21.09725 2.31740 1.000 12.01715 92 TYR A O 1
ATOM 1448 N N . ASP A 1 96 ? -3.08103 20.60682 1.07798 1.000 10.70349 93 ASP A N 1
ATOM 1449 C CA . ASP A 1 96 ? -3.42849 19.43833 1.86377 1.000 10.68112 93 ASP A CA 1
ATOM 1450 C C . ASP A 1 96 ? -2.84702 18.13531 1.33584 1.000 9.69936 93 ASP A C 1
ATOM 1451 O O . ASP A 1 96 ? -2.66323 17.18477 2.10999 1.000 10.38823 93 ASP A O 1
ATOM 1460 N N . LEU A 1 97 ? -2.58046 18.04697 0.04140 1.000 10.09245 94 LEU A N 1
ATOM 1461 C CA . LEU A 1 97 ? -2.23038 16.78895 -0.60047 1.000 10.24494 94 LEU A CA 1
ATOM 1462 C C . LEU A 1 97 ? -1.16401 17.03704 -1.65015 1.000 9.34036 94 LEU A C 1
ATOM 1463 O O . LEU A 1 97 ? -1.28680 17.96147 -2.45408 1.000 9.77976 94 LEU A O 1
ATOM 1479 N N . LEU A 1 98 ? -0.16013 16.16920 -1.67299 1.000 9.80376 95 LEU A N 1
ATOM 1480 C CA . LEU A 1 98 ? 0.86319 16.13325 -2.70724 1.000 9.18751 95 LEU A CA 1
ATOM 1481 C C . LEU A 1 98 ? 0.84875 14.74687 -3.32653 1.000 8.93037 95 LEU A C 1
ATOM 1482 O O . LEU A 1 98 ? 0.90361 13.73491 -2.61341 1.000 9.89447 95 LEU A O 1
ATOM 1498 N N A ILE A 1 99 ? 0.81655 14.69723 -4.65121 0.570 9.11859 96 ILE A N 1
ATOM 1499 N N B ILE A 1 99 ? 0.78661 14.71267 -4.65341 0.430 9.26443 96 ILE A N 1
ATOM 1500 C CA A ILE A 1 99 ? 1.00945 13.45774 -5.38778 0.570 9.42930 96 ILE A CA 1
ATOM 1501 C CA B ILE A 1 99 ? 0.99072 13.50712 -5.44505 0.430 9.36490 96 ILE A CA 1
ATOM 1502 C C A ILE A 1 99 ? 2.22759 13.65525 -6.27559 0.570 9.15400 96 ILE A C 1
ATOM 1503 C C B ILE A 1 99 ? 2.27483 13.72708 -6.23287 0.430 9.26226 96 ILE A C 1
ATOM 1504 O O A ILE A 1 99 ? 2.24827 14.56082 -7.10760 0.570 9.24469 96 ILE A O 1
ATOM 1505 O O B ILE A 1 99 ? 2.40654 14.73227 -6.93563 0.430 10.11339 96 ILE A O 1
ATOM 1536 N N . HIS A 1 100 ? 3.22933 12.81563 -6.09438 1.000 9.20560 97 HIS A N 1
ATOM 1537 C CA . HIS A 1 100 ? 4.48058 12.86989 -6.83873 1.000 8.65351 97 HIS A CA 1
ATOM 1538 C C . HIS A 1 100 ? 4.63799 11.55160 -7.58461 1.000 8.26053 97 HIS A C 1
ATOM 1539 O O . HIS A 1 100 ? 4.63851 10.48461 -6.96500 1.000 9.28874 97 HIS A O 1
ATOM 1554 N N . ILE A 1 101 ? 4.76360 11.63692 -8.90785 1.000 8.09780 98 ILE A N 1
ATOM 1555 C CA . ILE A 1 101 ? 4.90012 10.48949 -9.78226 1.000 8.41237 98 ILE A CA 1
ATOM 1556 C C . ILE A 1 101 ? 6.20539 10.66161 -10.54233 1.000 8.43593 98 ILE A C 1
ATOM 1557 O O . ILE A 1 101 ? 6.45638 11.73381 -11.08521 1.000 9.04326 98 ILE A O 1
ATOM 1573 N N . LEU A 1 102 ? 7.02478 9.61281 -10.60930 1.000 8.69331 99 LEU A N 1
ATOM 1574 C CA . LEU A 1 102 ? 8.27088 9.72773 -11.33895 1.000 8.95032 99 LEU A CA 1
ATOM 1575 C C . LEU A 1 102 ? 8.56623 8.42949 -12.07094 1.000 9.42113 99 LEU A C 1
ATOM 1576 O O . LEU A 1 102 ? 8.18240 7.34645 -11.62609 1.000 11.38775 99 LEU A O 1
ATOM 1592 N N . SER A 1 103 ? 9.26831 8.53292 -13.19651 1.000 8.99357 100 SER A N 1
ATOM 1593 C CA . SER A 1 103 ? 9.65226 7.34199 -13.94823 1.000 10.44880 100 SER A CA 1
ATOM 1594 C C . SER A 1 103 ? 10.58105 7.74411 -15.07721 1.000 10.39839 100 SER A C 1
ATOM 1595 O O . SER A 1 103 ? 10.94486 8.91868 -15.22432 1.000 11.32521 100 SER A O 1
ATOM 1603 N N . ALA A 1 104 ? 10.91469 6.75413 -15.90280 1.000 10.46066 101 ALA A N 1
ATOM 1604 C CA . ALA A 1 104 ? 11.66857 7.00482 -17.11832 1.000 10.99089 101 ALA A CA 1
ATOM 1605 C C . ALA A 1 104 ? 10.80239 7.51409 -18.26349 1.000 11.59313 101 ALA A C 1
ATOM 1606 O O . ALA A 1 104 ? 11.35337 7.95990 -19.27377 1.000 13.08134 101 ALA A O 1
ATOM 1613 N N . ARG A 1 105 ? 9.47938 7.47561 -18.13899 1.000 10.66917 102 ARG A N 1
ATOM 1614 C CA . ARG A 1 105 ? 8.57698 7.66414 -19.27664 1.000 10.68807 102 ARG A CA 1
ATOM 1615 C C . ARG A 1 105 ? 7.45259 8.63270 -18.91885 1.000 9.86645 102 ARG A C 1
ATOM 1616 O O . ARG A 1 105 ? 6.53652 8.29114 -18.16403 1.000 10.35879 102 ARG A O 1
ATOM 1637 N N . HIS A 1 106 ? 7.52027 9.84112 -19.46239 1.000 10.38714 103 HIS A N 1
ATOM 1638 C CA . HIS A 1 106 ? 6.49280 10.83739 -19.21481 1.000 10.18749 103 HIS A CA 1
ATOM 1639 C C . HIS A 1 106 ? 5.10131 10.30073 -19.52955 1.000 10.49532 103 HIS A C 1
ATOM 1640 O O . HIS A 1 106 ? 4.13797 10.60731 -18.82120 1.000 10.70438 103 HIS A O 1
ATOM 1654 N N . GLU A 1 107 ? 4.96108 9.54394 -20.60899 1.000 10.95998 104 GLU A N 1
ATOM 1655 C CA . GLU A 1 107 ? 3.63613 9.07767 -21.01375 1.000 11.52770 104 GLU A CA 1
ATOM 1656 C C . GLU A 1 107 ? 3.01304 8.13902 -19.99055 1.000 10.78108 104 GLU A C 1
ATOM 1657 O O . GLU A 1 107 ? 1.78048 8.14928 -19.80311 1.000 11.31616 104 GLU A O 1
ATOM 1669 N N . VAL A 1 108 ? 3.84181 7.32721 -19.31956 1.000 10.62653 105 VAL A N 1
ATOM 1670 C CA . VAL A 1 108 ? 3.34958 6.49617 -18.23824 1.000 9.88083 105 VAL A CA 1
ATOM 1671 C C . VAL A 1 108 ? 2.96140 7.37705 -17.07271 1.000 9.63499 105 VAL A C 1
ATOM 1672 O O . VAL A 1 108 ? 1.90523 7.18111 -16.45508 1.000 10.00864 105 VAL A O 1
ATOM 1685 N N . ASN A 1 109 ? 3.80627 8.35489 -16.73430 1.000 8.66443 106 ASN A N 1
ATOM 1686 C CA . ASN A 1 109 ? 3.45029 9.26529 -15.65677 1.000 9.19081 106 ASN A CA 1
ATOM 1687 C C . ASN A 1 109 ? 2.10208 9.90980 -15.90354 1.000 9.04489 106 ASN A C 1
ATOM 1688 O O . ASN A 1 109 ? 1.31842 10.08021 -14.96962 1.000 8.87701 106 ASN A O 1
ATOM 1699 N N . PHE A 1 110 ? 1.82369 10.28935 -17.15090 1.000 8.85333 107 PHE A N 1
ATOM 1700 C CA . PHE A 1 110 ? 0.56163 10.94430 -17.46456 1.000 9.09698 107 PHE A CA 1
ATOM 1701 C C . PHE A 1 110 ? -0.61615 10.02091 -17.15071 1.000 9.05612 107 PHE A C 1
ATOM 1702 O O . PHE A 1 110 ? -1.60277 10.43843 -16.52844 1.000 9.24311 107 PHE A O 1
ATOM 1719 N N . SER A 1 111 ? -0.51942 8.74335 -17.54062 1.000 9.40306 108 SER A N 1
ATOM 1720 C CA . SER A 1 111 ? -1.58492 7.79343 -17.21104 1.000 9.66873 108 SER A CA 1
ATOM 1721 C C . SER A 1 111 ? -1.74088 7.64896 -15.70085 1.000 9.65195 108 SER A C 1
ATOM 1722 O O . SER A 1 111 ? -2.86758 7.55369 -15.18604 1.000 10.02627 108 SER A O 1
ATOM 1730 N N . VAL A 1 112 ? -0.62607 7.61419 -14.97452 1.000 9.42128 109 VAL A N 1
ATOM 1731 C CA . VAL A 1 112 ? -0.69011 7.49377 -13.52077 1.000 9.48204 109 VAL A CA 1
ATOM 1732 C C . VAL A 1 112 ? -1.34338 8.71772 -12.90153 1.000 9.28669 109 VAL A C 1
ATOM 1733 O O . VAL A 1 112 ? -2.12515 8.60257 -11.95328 1.000 9.90174 109 VAL A O 1
ATOM 1746 N N . ALA A 1 113 ? -1.03762 9.90567 -13.42809 1.000 9.13594 110 ALA A N 1
ATOM 1747 C CA . ALA A 1 113 ? -1.65877 11.12572 -12.92758 1.000 9.50432 110 ALA A CA 1
ATOM 1748 C C . ALA A 1 113 ? -3.16372 11.11138 -13.17312 1.000 9.44731 110 ALA A C 1
ATOM 1749 O O . ALA A 1 113 ? -3.94846 11.50755 -12.30779 1.000 9.91026 110 ALA A O 1
ATOM 1756 N N . GLN A 1 114 ? -3.59110 10.62882 -14.34269 1.000 9.26106 111 GLN A N 1
ATOM 1757 C CA . GLN A 1 114 ? -5.02266 10.48729 -14.58965 1.000 9.55150 111 GLN A CA 1
ATOM 1758 C C . GLN A 1 114 ? -5.65265 9.53878 -13.59140 1.000 9.93029 111 GLN A C 1
ATOM 1759 O O . GLN A 1 114 ? -6.75972 9.79116 -13.09225 1.000 10.83508 111 GLN A O 1
ATOM 1773 N N . ALA A 1 115 ? -4.94848 8.46464 -13.25823 1.000 10.30549 112 ALA A N 1
ATOM 1774 C CA . ALA A 1 115 ? -5.46330 7.53233 -12.26655 1.000 11.49077 112 ALA A CA 1
ATOM 1775 C C . ALA A 1 115 ? -5.56132 8.17736 -10.89605 1.000 10.49680 112 ALA A C 1
ATOM 1776 O O . ALA A 1 115 ? -6.52720 7.93487 -10.16182 1.000 11.97732 112 ALA A O 1
ATOM 1783 N N . ALA A 1 116 ? -4.58099 8.98959 -10.52402 1.000 10.71974 113 ALA A N 1
ATOM 1784 C CA . ALA A 1 116 ? -4.66880 9.67563 -9.24208 1.000 11.61103 113 ALA A CA 1
ATOM 1785 C C . ALA A 1 116 ? -5.90544 10.56513 -9.20649 1.000 10.48795 113 ALA A C 1
ATOM 1786 O O . ALA A 1 116 ? -6.62720 10.61877 -8.21058 1.000 11.12247 113 ALA A O 1
ATOM 1793 N N . LEU A 1 117 ? -6.14284 11.31592 -10.26967 1.000 10.06893 114 LEU A N 1
ATOM 1794 C CA . LEU A 1 117 ? -7.29456 12.19813 -10.29197 1.000 11.19626 114 LEU A CA 1
ATOM 1795 C C . LEU A 1 117 ? -8.58883 11.41066 -10.22456 1.000 12.39277 114 LEU A C 1
ATOM 1796 O O . LEU A 1 117 ? -9.53896 11.84821 -9.57678 1.000 12.89875 114 LEU A O 1
ATOM 1812 N N . ALA A 1 118 ? -8.65579 10.25492 -10.89266 1.000 12.38054 115 ALA A N 1
ATOM 1813 C CA . ALA A 1 118 ? -9.85148 9.42598 -10.79097 1.000 13.28661 115 ALA A CA 1
ATOM 1814 C C . ALA A 1 118 ? -10.04904 8.89861 -9.37604 1.000 13.62378 115 ALA A C 1
ATOM 1815 O O . ALA A 1 118 ? -11.19139 8.79118 -8.90732 1.000 15.61776 115 ALA A O 1
ATOM 1822 N N . ALA A 1 119 ? -8.96318 8.52825 -8.69949 1.000 12.31871 116 ALA A N 1
ATOM 1823 C CA . ALA A 1 119 ? -9.06838 7.97056 -7.35700 1.000 12.90138 116 ALA A CA 1
ATOM 1824 C C . ALA A 1 119 ? -9.59405 9.00706 -6.38145 1.000 13.54441 116 ALA A C 1
ATOM 1825 O O . ALA A 1 119 ? -10.48735 8.72276 -5.58205 1.000 14.83031 116 ALA A O 1
ATOM 1832 N N . PHE A 1 120 ? -9.03957 10.21325 -6.40843 1.000 12.85955 117 PHE A N 1
ATOM 1833 C CA . PHE A 1 120 ? -9.45538 11.24442 -5.45634 1.000 13.87787 117 PHE A CA 1
ATOM 1834 C C . PHE A 1 120 ? -10.74680 11.96017 -5.87911 1.000 13.67593 117 PHE A C 1
ATOM 1835 O O . PHE A 1 120 ? -11.46911 12.47411 -5.01942 1.000 15.78924 117 PHE A O 1
ATOM 1852 N N . GLY A 1 121 ? -11.03717 12.01001 -7.17796 1.000 14.69163 118 GLY A N 1
ATOM 1853 C CA . GLY A 1 121 ? -12.25293 12.62994 -7.66846 1.000 15.43897 118 GLY A CA 1
ATOM 1854 C C . GLY A 1 121 ? -12.42162 14.05735 -7.19895 1.000 15.61518 118 GLY A C 1
ATOM 1855 O O . GLY A 1 121 ? -11.47067 14.81472 -7.05549 1.000 15.86586 118 GLY A O 1
ATOM 1859 N N . ASP A 1 122 ? -13.68163 14.45142 -7.00091 1.000 17.32317 119 ASP A N 1
ATOM 1860 C CA . ASP A 1 122 ? -13.97794 15.84108 -6.66476 1.000 18.22930 119 ASP A CA 1
ATOM 1861 C C . ASP A 1 122 ? -13.81601 16.11981 -5.17356 1.000 19.28575 119 ASP A C 1
ATOM 1862 O O . ASP A 1 122 ? -14.22827 17.17857 -4.71455 1.000 20.50223 119 ASP A O 1
ATOM 1871 N N . ALA A 1 123 ? -13.16269 15.22002 -4.42215 1.000 18.01260 120 ALA A N 1
ATOM 1872 C CA . ALA A 1 123 ? -12.75648 15.53095 -3.05620 1.000 18.32225 120 ALA A CA 1
ATOM 1873 C C . ALA A 1 123 ? -11.61335 16.51959 -3.00722 1.000 17.06834 120 ALA A C 1
ATOM 1874 O O . ALA A 1 123 ? -11.39710 17.13656 -1.95487 1.000 19.15624 120 ALA A O 1
ATOM 1881 N N . ILE A 1 124 ? -10.87665 16.67941 -4.10235 1.000 15.37541 121 ILE A N 1
ATOM 1882 C CA . ILE A 1 124 ? -9.70398 17.53532 -4.10072 1.000 14.75328 121 ILE A CA 1
ATOM 1883 C C . ILE A 1 124 ? -9.84310 18.63854 -5.13836 1.000 14.14325 121 ILE A C 1
ATOM 1884 O O . ILE A 1 124 ? -10.57173 18.53054 -6.13787 1.000 16.07493 121 ILE A O 1
ATOM 1900 N N . ASP A 1 125 ? -9.13644 19.72361 -4.86049 1.000 13.59232 122 ASP A N 1
ATOM 1901 C CA . ASP A 1 125 ? -9.05491 20.90640 -5.70550 1.000 12.85809 122 ASP A CA 1
ATOM 1902 C C . ASP A 1 125 ? -7.59072 21.04453 -6.09461 1.000 12.22974 122 ASP A C 1
ATOM 1903 O O . ASP A 1 125 ? -6.76273 21.41854 -5.25615 1.000 12.88218 122 ASP A O 1
ATOM 1912 N N . VAL A 1 126 ? -7.27127 20.73547 -7.34829 1.000 11.76263 123 VAL A N 1
ATOM 1913 C CA . VAL A 1 126 ? -5.89105 20.81660 -7.80329 1.000 11.30227 123 VAL A CA 1
ATOM 1914 C C . VAL A 1 126 ? -5.45653 22.26725 -7.89948 1.000 11.43021 123 VAL A C 1
ATOM 1915 O O . VAL A 1 126 ? -6.06710 23.06917 -8.62068 1.000 13.87615 123 VAL A O 1
ATOM 1928 N N . LYS A 1 127 ? -4.39506 22.60493 -7.18354 1.000 10.35571 124 LYS A N 1
ATOM 1929 C CA . LYS A 1 127 ? -3.84220 23.94180 -7.18353 1.000 11.61379 124 LYS A CA 1
ATOM 1930 C C . LYS A 1 127 ? -2.63768 24.09483 -8.08887 1.000 12.30529 124 LYS A C 1
ATOM 1931 O O . LYS A 1 127 ? -2.40172 25.19610 -8.57853 1.000 15.49730 124 LYS A O 1
ATOM 1950 N N . GLU A 1 128 ? -1.87466 23.02113 -8.31310 1.000 11.53937 125 GLU A N 1
ATOM 1951 C CA . GLU A 1 128 ? -0.67010 23.06210 -9.12327 1.000 12.90470 125 GLU A CA 1
ATOM 1952 C C . GLU A 1 128 ? -0.52380 21.69324 -9.77424 1.000 11.08653 125 GLU A C 1
ATOM 1953 O O . GLU A 1 128 ? -0.71616 20.68384 -9.11516 1.000 11.03313 125 GLU A O 1
ATOM 1965 N N . GLU A 1 129 ? -0.15249 21.66039 -11.05146 1.000 10.93152 126 GLU A N 1
ATOM 1966 C CA . GLU A 1 129 ? 0.28590 20.42251 -11.70135 1.000 10.09300 126 GLU A CA 1
ATOM 1967 C C . GLU A 1 129 ? 1.51954 20.78448 -12.52014 1.000 9.51558 126 GLU A C 1
ATOM 1968 O O . GLU A 1 129 ? 1.42506 21.59547 -13.43904 1.000 11.84544 126 GLU A O 1
ATOM 1980 N N . ILE A 1 130 ? 2.66258 20.18191 -12.21333 1.000 8.24323 127 ILE A N 1
ATOM 1981 C CA . ILE A 1 130 ? 3.92631 20.51164 -12.85385 1.000 8.20128 127 ILE A CA 1
ATOM 1982 C C . ILE A 1 130 ? 4.49904 19.24182 -13.46402 1.000 8.66090 127 ILE A C 1
ATOM 1983 O O . ILE A 1 130 ? 4.53277 18.19470 -12.80903 1.000 8.69276 127 ILE A O 1
ATOM 1999 N N . HIS A 1 131 ? 4.96144 19.34366 -14.70303 1.000 8.72006 128 HIS A N 1
ATOM 2000 C CA . HIS A 1 131 ? 5.58338 18.24141 -15.41311 1.000 8.59675 128 HIS A CA 1
ATOM 2001 C C . HIS A 1 131 ? 7.08562 18.49636 -15.47087 1.000 9.17297 128 HIS A C 1
ATOM 2002 O O . HIS A 1 131 ? 7.55787 19.40091 -16.16245 1.000 10.49063 128 HIS A O 1
ATOM 2016 N N . GLY A 1 132 ? 7.84134 17.70762 -14.73664 1.000 8.45712 129 GLY A N 1
ATOM 2017 C CA . GLY A 1 132 ? 9.29013 17.85340 -14.72735 1.000 9.13246 129 GLY A CA 1
ATOM 2018 C C . GLY A 1 132 ? 9.92692 16.96701 -15.77005 1.000 8.27924 129 GLY A C 1
ATOM 2019 O O . GLY A 1 132 ? 9.41040 15.89005 -16.10516 1.000 8.50070 129 GLY A O 1
ATOM 2023 N N . PHE A 1 133 ? 11.08945 17.40556 -16.25216 1.000 8.76375 130 PHE A N 1
ATOM 2024 C CA . PHE A 1 133 ? 11.87640 16.61533 -17.18047 1.000 8.41332 130 PHE A CA 1
ATOM 2025 C C . PHE A 1 133 ? 13.34281 16.78971 -16.84243 1.000 8.51922 130 PHE A C 1
ATOM 2026 O O . PHE A 1 133 ? 13.78811 17.88896 -16.50628 1.000 9.53002 130 PHE A O 1
ATOM 2043 N N . ARG A 1 134 ? 14.09367 15.70867 -16.95428 1.000 8.67297 131 ARG A N 1
ATOM 2044 C CA . ARG A 1 134 ? 15.53828 15.79705 -16.83878 1.000 9.34738 131 ARG A CA 1
ATOM 2045 C C . ARG A 1 134 ? 16.08679 16.43385 -18.10696 1.000 9.20437 131 ARG A C 1
ATOM 2046 O O . ARG A 1 134 ? 15.73604 16.01813 -19.21309 1.000 10.82718 131 ARG A O 1
ATOM 2067 N N . TRP A 1 135 ? 16.90360 17.46399 -17.95879 1.000 9.22390 132 TRP A N 1
ATOM 2068 C CA . TRP A 1 135 ? 17.46139 18.14013 -19.11587 1.000 9.57934 132 TRP A CA 1
ATOM 2069 C C . TRP A 1 135 ? 18.79381 17.51294 -19.53318 1.000 9.85211 132 TRP A C 1
ATOM 2070 O O . TRP A 1 135 ? 19.26508 16.52961 -18.95560 1.000 9.85977 132 TRP A O 1
ATOM 2091 N N A VAL A 1 136 ? 19.37128 18.06519 -20.60565 0.777 10.52849 133 VAL A N 1
ATOM 2092 N N B VAL A 1 136 ? 19.37237 18.06475 -20.60326 0.223 10.93234 133 VAL A N 1
ATOM 2093 C CA A VAL A 1 136 ? 20.62238 17.58377 -21.16529 0.777 10.99131 133 VAL A CA 1
ATOM 2094 C CA B VAL A 1 136 ? 20.59994 17.52420 -21.16037 0.223 12.00867 133 VAL A CA 1
ATOM 2095 C C A VAL A 1 136 ? 21.68530 17.54191 -20.07790 0.777 11.10835 133 VAL A C 1
ATOM 2096 C C B VAL A 1 136 ? 21.68748 17.53773 -20.10099 0.223 12.19243 133 VAL A C 1
ATOM 2097 O O A VAL A 1 136 ? 21.83496 18.49198 -19.30496 0.777 12.28854 133 VAL A O 1
ATOM 2098 O O B VAL A 1 136 ? 21.86610 18.51896 -19.36850 0.223 12.43653 133 VAL A O 1
ATOM 2123 N N . GLU A 1 137 ? 22.40953 16.43064 -20.01375 1.000 12.59050 134 GLU A N 1
ATOM 2124 C CA . GLU A 1 137 ? 23.51559 16.25752 -19.07721 1.000 14.39640 134 GLU A CA 1
ATOM 2125 C C . GLU A 1 137 ? 23.06815 16.41682 -17.62764 1.000 13.67050 134 GLU A C 1
ATOM 2126 O O . GLU A 1 137 ? 23.88461 16.70836 -16.75656 1.000 14.23851 134 GLU A O 1
ATOM 2139 N N . GLU A 1 138 ? 21.78238 16.20563 -17.35305 1.000 12.28054 135 GLU A N 1
ATOM 2140 C CA . GLU A 1 138 ? 21.23053 16.34944 -16.00864 1.000 12.36463 135 GLU A CA 1
ATOM 2141 C C . GLU A 1 138 ? 21.47297 17.74439 -15.44193 1.000 10.73888 135 GLU A C 1
ATOM 2142 O O . GLU A 1 138 ? 21.56854 17.93484 -14.23108 1.000 11.51402 135 GLU A O 1
ATOM 2154 N N . ARG A 1 139 ? 21.51026 18.74953 -16.30837 1.000 10.38771 136 ARG A N 1
ATOM 2155 C CA . ARG A 1 139 ? 21.71632 20.11836 -15.88298 1.000 10.52795 136 ARG A CA 1
ATOM 2156 C C . ARG A 1 139 ? 20.38561 20.77295 -15.52568 1.000 9.93121 136 ARG A C 1
ATOM 2157 O O . ARG A 1 139 ? 19.35575 20.52975 -16.15453 1.000 10.12414 136 ARG A O 1
ATOM 2178 N N . ASP A 1 140 ? 20.42545 21.61886 -14.50852 1.000 9.96288 137 ASP A N 1
ATOM 2179 C CA . ASP A 1 140 ? 19.39102 22.61133 -14.29131 1.000 9.35268 137 ASP A CA 1
ATOM 2180 C C . ASP A 1 140 ? 19.37158 23.53775 -15.49851 1.000 10.09465 137 ASP A C 1
ATOM 2181 O O . ASP A 1 140 ? 20.36377 23.63915 -16.23221 1.000 10.42847 137 ASP A O 1
ATOM 2190 N N . LEU A 1 141 ? 18.24614 24.22562 -15.71471 1.000 10.48547 138 LEU A N 1
ATOM 2191 C CA . LEU A 1 141 ? 18.17002 25.10351 -16.88007 1.000 10.53379 138 LEU A CA 1
ATOM 2192 C C . LEU A 1 141 ? 19.17396 26.25671 -16.83065 1.000 11.13613 138 LEU A C 1
ATOM 2193 O O . LEU A 1 141 ? 19.45308 26.86853 -17.86764 1.000 12.23051 138 LEU A O 1
ATOM 2209 N N . SER A 1 142 ? 19.72363 26.55673 -15.65868 1.000 10.59654 139 SER A N 1
ATOM 2210 C CA . SER A 1 142 ? 20.82417 27.50979 -15.57158 1.000 10.98768 139 SER A CA 1
ATOM 2211 C C . SER A 1 142 ? 22.07349 27.02646 -16.29778 1.000 11.60777 139 SER A C 1
ATOM 2212 O O . SER A 1 142 ? 22.98300 27.83198 -16.52999 1.000 13.14566 139 SER A O 1
ATOM 2220 N N . GLY A 1 143 ? 22.16684 25.72632 -16.60323 1.000 10.84483 140 GLY A N 1
ATOM 2221 C CA . GLY A 1 143 ? 23.33698 25.16542 -17.23127 1.000 11.21619 140 GLY A CA 1
ATOM 2222 C C . GLY A 1 143 ? 24.30370 24.49159 -16.27974 1.000 11.48115 140 GLY A C 1
ATOM 2223 O O . GLY A 1 143 ? 25.33506 23.99087 -16.73810 1.000 12.79290 140 GLY A O 1
ATOM 2227 N N . PHE A 1 144 ? 24.01454 24.46292 -14.98507 1.000 10.82415 141 PHE A N 1
ATOM 2228 C CA . PHE A 1 144 ? 24.82674 23.74996 -14.02039 1.000 10.46126 141 PHE A CA 1
ATOM 2229 C C . PHE A 1 144 ? 24.26019 22.36020 -13.80478 1.000 10.31776 141 PHE A C 1
ATOM 2230 O O . PHE A 1 144 ? 23.04061 22.18551 -13.66238 1.000 10.96038 141 PHE A O 1
ATOM 2247 N N . VAL A 1 145 ? 25.15160 21.37280 -13.74679 1.000 11.11669 142 VAL A N 1
ATOM 2248 C CA . VAL A 1 145 ? 24.72089 20.02839 -13.40394 1.000 10.73884 142 VAL A CA 1
ATOM 2249 C C . VAL A 1 145 ? 24.02296 20.04755 -12.04811 1.000 10.49174 142 VAL A C 1
ATOM 2250 O O . VAL A 1 145 ? 24.50679 20.63925 -11.07329 1.000 11.45201 142 VAL A O 1
ATOM 2263 N N . ALA A 1 146 ? 22.90282 19.35054 -11.96257 1.000 11.53526 143 ALA A N 1
ATOM 2264 C CA . ALA A 1 146 ? 22.13356 19.24172 -10.73023 1.000 12.15533 143 ALA A CA 1
ATOM 2265 C C . ALA A 1 146 ? 21.97020 17.78164 -10.36643 1.000 12.38273 143 ALA A C 1
ATOM 2266 O O . ALA A 1 146 ? 21.47434 16.98973 -11.17880 1.000 13.66433 143 ALA A O 1
ATOM 2273 N N . GLY A 1 147 ? 22.39692 17.43903 -9.15031 1.000 11.71325 144 GLY A N 1
ATOM 2274 C CA . GLY A 1 147 ? 22.22227 16.11804 -8.58057 1.000 12.64746 144 GLY A CA 1
ATOM 2275 C C . GLY A 1 147 ? 23.49492 15.44381 -8.08209 1.000 13.11211 144 GLY A C 1
ATOM 2276 O O . GLY A 1 147 ? 23.43251 14.34970 -7.52760 1.000 14.65737 144 GLY A O 1
ATOM 2280 N N . THR A 1 148 ? 24.64673 16.08393 -8.27894 1.000 13.01114 145 THR A N 1
ATOM 2281 C CA . THR A 1 148 ? 25.93977 15.44948 -8.03620 1.000 13.81051 145 THR A CA 1
ATOM 2282 C C . THR A 1 148 ? 26.10007 14.94274 -6.60600 1.000 13.62217 145 THR A C 1
ATOM 2283 O O . THR A 1 148 ? 26.56381 13.81825 -6.39104 1.000 15.39775 145 THR A O 1
ATOM 2294 N N . GLU A 1 149 ? 25.76628 15.76948 -5.61395 1.000 12.19122 146 GLU A N 1
ATOM 2295 C CA . GLU A 1 149 ? 25.93969 15.39790 -4.21199 1.000 12.53709 146 GLU A CA 1
ATOM 2296 C C . GLU A 1 149 ? 24.69382 14.78326 -3.59878 1.000 12.97964 146 GLU A C 1
ATOM 2297 O O . GLU A 1 149 ? 24.67189 14.49025 -2.40382 1.000 15.41072 146 GLU A O 1
ATOM 2309 N N . ASN A 1 150 ? 23.69162 14.49933 -4.39592 1.000 12.18978 147 ASN A N 1
ATOM 2310 C CA . ASN A 1 150 ? 22.51092 13.82494 -3.89755 1.000 11.60662 147 ASN A CA 1
ATOM 2311 C C . ASN A 1 150 ? 22.89106 12.42555 -3.41254 1.000 11.52215 147 ASN A C 1
ATOM 2312 O O . ASN A 1 150 ? 23.64930 11.71842 -4.08973 1.000 13.97786 147 ASN A O 1
ATOM 2323 N N . PRO A 1 151 ? 22.40504 12.00229 -2.25657 1.000 12.01714 148 PRO A N 1
ATOM 2324 C CA . PRO A 1 151 ? 22.70737 10.64255 -1.78638 1.000 12.85856 148 PRO A CA 1
ATOM 2325 C C . PRO A 1 151 ? 22.50356 9.59323 -2.87494 1.000 13.60909 148 PRO A C 1
ATOM 2326 O O . PRO A 1 151 ? 21.49933 9.60742 -3.59807 1.000 13.61586 148 PRO A O 1
ATOM 2337 N N . ALA A 1 152 ? 23.47773 8.69327 -2.99689 1.000 14.08581 149 ALA A N 1
ATOM 2338 C CA . ALA A 1 152 ? 23.55239 7.74468 -4.09932 1.000 16.22581 149 ALA A CA 1
ATOM 2339 C C . ALA A 1 152 ? 23.37012 6.32302 -3.58575 1.000 15.28956 149 ALA A C 1
ATOM 2340 O O . ALA A 1 152 ? 23.96392 5.92663 -2.57029 1.000 16.00109 149 ALA A O 1
ATOM 2347 N N . GLY A 1 153 ? 22.57500 5.54975 -4.30538 1.000 15.60002 150 GLY A N 1
ATOM 2348 C CA . GLY A 1 153 ? 22.30289 4.15267 -3.96611 1.000 15.73676 150 GLY A CA 1
ATOM 2349 C C . GLY A 1 153 ? 21.18454 4.03786 -2.94853 1.000 15.25014 150 GLY A C 1
ATOM 2350 O O . GLY A 1 153 ? 20.93897 4.91673 -2.13265 1.000 14.90720 150 GLY A O 1
ATOM 2354 N N . GLU A 1 154 ? 20.49651 2.88937 -2.98703 1.000 16.34917 151 GLU A N 1
ATOM 2355 C CA . GLU A 1 154 ? 19.32940 2.73029 -2.12309 1.000 16.76714 151 GLU A CA 1
ATOM 2356 C C . GLU A 1 154 ? 19.70592 2.77037 -0.64856 1.000 16.43692 151 GLU A C 1
ATOM 2357 O O . GLU A 1 154 ? 18.95137 3.30412 0.17183 1.000 16.81811 151 GLU A O 1
ATOM 2369 N N . GLU A 1 155 ? 20.82935 2.15938 -0.27593 1.000 15.76731 152 GLU A N 1
ATOM 2370 C CA . GLU A 1 155 ? 21.20351 2.09765 1.13185 1.000 15.85151 152 GLU A CA 1
ATOM 2371 C C . GLU A 1 155 ? 21.31835 3.50006 1.72018 1.000 14.26315 152 GLU A C 1
ATOM 2372 O O . GLU A 1 155 ? 20.72540 3.80701 2.76334 1.000 14.77767 152 GLU A O 1
ATOM 2384 N N . THR A 1 156 ? 22.09946 4.36305 1.07906 1.000 13.77529 153 THR A N 1
ATOM 2385 C CA . THR A 1 156 ? 22.29925 5.69178 1.62846 1.000 13.23039 153 THR A CA 1
ATOM 2386 C C . THR A 1 156 ? 21.04110 6.52993 1.50066 1.000 11.55176 153 THR A C 1
ATOM 2387 O O . THR A 1 156 ? 20.70710 7.30687 2.40234 1.000 12.32928 153 THR A O 1
ATOM 2398 N N . ARG A 1 157 ? 20.32021 6.39892 0.38918 1.000 11.17509 154 ARG A N 1
ATOM 2399 C CA . ARG A 1 157 ? 19.07804 7.15364 0.25166 1.000 11.55027 154 ARG A CA 1
ATOM 2400 C C . ARG A 1 157 ? 18.05484 6.77836 1.32771 1.000 10.55655 154 ARG A C 1
ATOM 2401 O O . ARG A 1 157 ? 17.33983 7.64576 1.83538 1.000 11.07987 154 ARG A O 1
ATOM 2422 N N A ARG A 1 158 ? 17.97352 5.49585 1.66925 0.475 12.14953 155 ARG A N 1
ATOM 2423 N N B ARG A 1 158 ? 17.92333 5.48755 1.64512 0.525 11.31893 155 ARG A N 1
ATOM 2424 C CA A ARG A 1 158 ? 17.08376 5.05063 2.72969 0.475 13.79276 155 ARG A CA 1
ATOM 2425 C CA B ARG A 1 158 ? 17.07109 5.09277 2.76123 0.525 12.93493 155 ARG A CA 1
ATOM 2426 C C A ARG A 1 158 ? 17.54020 5.58710 4.08301 0.475 12.93973 155 ARG A C 1
ATOM 2427 C C B ARG A 1 158 ? 17.55546 5.73396 4.04568 0.525 11.97334 155 ARG A C 1
ATOM 2428 O O A ARG A 1 158 ? 16.71124 5.97462 4.91866 0.475 13.00909 155 ARG A O 1
ATOM 2429 O O B ARG A 1 158 ? 16.76436 6.29517 4.81823 0.525 11.96778 155 ARG A O 1
ATOM 2470 N N . GLU A 1 159 ? 18.85528 5.62046 4.31380 1.000 12.67803 156 GLU A N 1
ATOM 2471 C CA . GLU A 1 159 ? 19.39636 6.21755 5.53509 1.000 12.57852 156 GLU A CA 1
ATOM 2472 C C . GLU A 1 159 ? 18.97347 7.67918 5.66438 1.000 11.89156 156 GLU A C 1
ATOM 2473 O O . GLU A 1 159 ? 18.62153 8.14468 6.75215 1.000 13.06137 156 GLU A O 1
ATOM 2486 N N . VAL A 1 160 ? 19.04245 8.43147 4.57040 1.000 10.75687 157 VAL A N 1
ATOM 2487 C CA . VAL A 1 160 ? 18.75668 9.86301 4.63380 1.000 10.54179 157 VAL A CA 1
ATOM 2488 C C . VAL A 1 160 ? 17.26336 10.14503 4.69966 1.000 10.25752 157 VAL A C 1
ATOM 2489 O O . VAL A 1 160 ? 16.82792 11.04523 5.41544 1.000 10.68740 157 VAL A O 1
ATOM 2502 N N . ALA A 1 161 ? 16.46954 9.42617 3.90218 1.000 10.34989 158 ALA A N 1
ATOM 2503 C CA . ALA A 1 161 ? 15.08769 9.80955 3.64274 1.000 10.04583 158 ALA A CA 1
ATOM 2504 C C . ALA A 1 161 ? 14.04914 9.06476 4.45598 1.000 10.00634 158 ALA A C 1
ATOM 2505 O O . ALA A 1 161 ? 12.94520 9.59021 4.63131 1.000 11.46153 158 ALA A O 1
ATOM 2512 N N . VAL A 1 162 ? 14.32279 7.84832 4.90646 1.000 10.58439 159 VAL A N 1
ATOM 2513 C CA . VAL A 1 162 ? 13.25760 6.97679 5.39425 1.000 11.05956 159 VAL A CA 1
ATOM 2514 C C . VAL A 1 162 ? 13.32579 6.84425 6.90975 1.000 11.64461 159 VAL A C 1
ATOM 2515 O O . VAL A 1 162 ? 14.36365 6.49695 7.47117 1.000 13.75232 159 VAL A O 1
ATOM 2528 N N . ILE A 1 163 ? 12.21186 7.09233 7.57455 1.000 11.29413 160 ILE A N 1
ATOM 2529 C CA . ILE A 1 163 ? 12.17349 6.98694 9.02780 1.000 11.94098 160 ILE A CA 1
ATOM 2530 C C . ILE A 1 163 ? 12.36311 5.53556 9.43388 1.000 13.25541 160 ILE A C 1
ATOM 2531 O O . ILE A 1 163 ? 11.74530 4.61578 8.86911 1.000 14.33490 160 ILE A O 1
ATOM 2547 N N . LYS A 1 164 ? 13.18662 5.33032 10.46319 1.000 16.39149 161 LYS A N 1
ATOM 2548 C CA . LYS A 1 164 ? 13.70548 4.00661 10.79059 1.000 19.61437 161 LYS A CA 1
ATOM 2549 C C . LYS A 1 164 ? 12.79861 3.18315 11.69459 1.000 22.61004 161 LYS A C 1
ATOM 2550 O O . LYS A 1 164 ? 12.78323 1.95053 11.58349 1.000 25.45644 161 LYS A O 1
ATOM 2569 N N . ASP A 1 165 ? 12.07934 3.80620 12.61596 1.000 21.63935 162 ASP A N 1
ATOM 2570 C CA . ASP A 1 165 ? 11.41045 3.03149 13.65140 1.000 24.38229 162 ASP A CA 1
ATOM 2571 C C . ASP A 1 165 ? 10.20524 3.80118 14.17504 1.000 21.58002 162 ASP A C 1
ATOM 2572 O O . ASP A 1 165 ? 9.94805 4.94835 13.80064 1.000 22.08882 162 ASP A O 1
ATOM 2581 N N . GLY A 1 166 ? 9.46077 3.13917 15.03872 1.000 22.11711 163 GLY A N 1
ATOM 2582 C CA . GLY A 1 166 ? 8.28592 3.71944 15.62485 1.000 22.22558 163 GLY A CA 1
ATOM 2583 C C . GLY A 1 166 ? 7.11486 3.75063 14.65836 1.000 19.40635 163 GLY A C 1
ATOM 2584 O O . GLY A 1 166 ? 7.08710 3.12056 13.57773 1.000 19.59833 163 GLY A O 1
ATOM 2588 N N . VAL A 1 167 ? 6.12456 4.54272 15.05981 1.000 19.77482 164 VAL A N 1
ATOM 2589 C CA . VAL A 1 167 ? 4.84965 4.55458 14.35782 1.000 20.01448 164 VAL A CA 1
ATOM 2590 C C . VAL A 1 167 ? 5.01130 5.01449 12.91618 1.000 17.65889 164 VAL A C 1
ATOM 2591 O O . VAL A 1 167 ? 4.23933 4.59626 12.04575 1.000 18.69877 164 VAL A O 1
ATOM 2604 N N . ASP A 1 168 ? 5.98939 5.88141 12.63963 1.000 15.28987 165 ASP A N 1
ATOM 2605 C CA . ASP A 1 168 ? 6.19286 6.44483 11.31186 1.000 14.11135 165 ASP A CA 1
ATOM 2606 C C . ASP A 1 168 ? 7.20009 5.66887 10.47478 1.000 13.38289 165 ASP A C 1
ATOM 2607 O O . ASP A 1 168 ? 7.51793 6.11441 9.36688 1.000 14.00037 165 ASP A O 1
ATOM 2616 N N . ALA A 1 169 ? 7.68512 4.52362 10.94248 1.000 13.76827 166 ALA A N 1
ATOM 2617 C CA . ALA A 1 169 ? 8.70021 3.78783 10.19092 1.000 13.02926 166 ALA A CA 1
ATOM 2618 C C . ALA A 1 169 ? 8.27800 3.57135 8.74710 1.000 12.73651 166 ALA A C 1
ATOM 2619 O O . ALA A 1 169 ? 7.15147 3.16367 8.47217 1.000 14.92143 166 ALA A O 1
ATOM 2626 N N . GLY A 1 170 ? 9.20345 3.80898 7.83102 1.000 12.18664 167 GLY A N 1
ATOM 2627 C CA . GLY A 1 170 ? 8.93970 3.69389 6.41532 1.000 12.13818 167 GLY A CA 1
ATOM 2628 C C . GLY A 1 170 ? 8.38935 4.94855 5.77707 1.000 12.03198 167 GLY A C 1
ATOM 2629 O O . GLY A 1 170 ? 8.27003 4.98709 4.55299 1.000 12.95632 167 GLY A O 1
ATOM 2633 N N . GLY A 1 171 ? 8.06179 5.97406 6.57063 1.000 11.42537 168 GLY A N 1
ATOM 2634 C CA . GLY A 1 171 ? 7.59401 7.23930 6.06681 1.000 10.54458 168 GLY A CA 1
ATOM 2635 C C . GLY A 1 171 ? 8.73591 8.21193 5.84939 1.000 10.33565 168 GLY A C 1
ATOM 2636 O O . GLY A 1 171 ? 9.91403 7.91933 6.08515 1.000 11.19189 168 GLY A O 1
ATOM 2640 N N . SER A 1 172 ? 8.36757 9.40471 5.38031 1.000 9.92541 169 SER A N 1
ATOM 2641 C CA . SER A 1 172 ? 9.33883 10.43434 5.07039 1.000 9.41644 169 SER A CA 1
ATOM 2642 C C . SER A 1 172 ? 8.64876 11.78791 5.06544 1.000 9.45683 169 SER A C 1
ATOM 2643 O O . SER A 1 172 ? 7.44982 11.87209 4.83143 1.000 11.25001 169 SER A O 1
ATOM 2651 N N . TYR A 1 173 ? 9.41065 12.85045 5.33226 1.000 9.84355 170 TYR A N 1
ATOM 2652 C CA . TYR A 1 173 ? 8.93050 14.21302 5.14206 1.000 9.89102 170 TYR A CA 1
ATOM 2653 C C . TYR A 1 173 ? 9.31258 14.68211 3.74617 1.000 9.39035 170 TYR A C 1
ATOM 2654 O O . TYR A 1 173 ? 10.40837 14.38016 3.25265 1.000 10.27131 170 TYR A O 1
ATOM 2672 N N A VAL A 1 174 ? 8.43663 15.50372 3.17221 0.612 9.51982 171 VAL A N 1
ATOM 2673 N N B VAL A 1 174 ? 8.42581 15.43238 3.09378 0.388 9.65152 171 VAL A N 1
ATOM 2674 C CA A VAL A 1 174 ? 8.56712 16.00411 1.81324 0.612 8.69095 171 VAL A CA 1
ATOM 2675 C CA B VAL A 1 174 ? 8.72278 15.95086 1.76021 0.388 9.07447 171 VAL A CA 1
ATOM 2676 C C A VAL A 1 174 ? 8.50221 17.52024 1.84149 0.612 8.42042 171 VAL A C 1
ATOM 2677 C C B VAL A 1 174 ? 8.43473 17.44021 1.68556 0.388 8.72799 171 VAL A C 1
ATOM 2678 O O A VAL A 1 174 ? 7.68463 18.11654 2.56476 0.612 9.28808 171 VAL A O 1
ATOM 2679 O O B VAL A 1 174 ? 7.41534 17.93241 2.19155 0.388 9.70130 171 VAL A O 1
ATOM 2704 N N . PHE A 1 175 ? 9.34623 18.14349 1.02373 1.000 9.06623 172 PHE A N 1
ATOM 2705 C CA . PHE A 1 175 ? 9.28827 19.57654 0.78373 1.000 8.76770 172 PHE A CA 1
ATOM 2706 C C . PHE A 1 175 ? 9.24428 19.79455 -0.71347 1.000 8.25865 172 PHE A C 1
ATOM 2707 O O . PHE A 1 175 ? 10.03608 19.21150 -1.44044 1.000 8.76376 172 PHE A O 1
ATOM 2725 N N . VAL A 1 176 ? 8.34382 20.66006 -1.16082 1.000 8.40845 173 VAL A N 1
ATOM 2726 C CA . VAL A 1 176 ? 8.24432 21.04359 -2.57026 1.000 8.49969 173 VAL A CA 1
ATOM 2727 C C . VAL A 1 176 ? 8.21024 22.55633 -2.68501 1.000 9.06721 173 VAL A C 1
ATOM 2728 O O . VAL A 1 176 ? 7.53271 23.24008 -1.91120 1.000 10.22809 173 VAL A O 1
ATOM 2741 N N . GLN A 1 177 ? 8.92020 23.07140 -3.68410 1.000 8.74766 174 GLN A N 1
ATOM 2742 C CA . GLN A 1 177 ? 9.05346 24.50941 -3.88580 1.000 8.93750 174 GLN A CA 1
ATOM 2743 C C . GLN A 1 177 ? 9.36169 24.76070 -5.35507 1.000 8.35260 174 GLN A C 1
ATOM 2744 O O . GLN A 1 177 ? 10.38749 24.31876 -5.85235 1.000 9.04853 174 GLN A O 1
ATOM 2758 N N . ARG A 1 178 ? 8.47012 25.45481 -6.05032 1.000 8.81330 175 ARG A N 1
ATOM 2759 C CA . ARG A 1 178 ? 8.68500 25.75576 -7.45553 1.000 8.78173 175 ARG A CA 1
ATOM 2760 C C . ARG A 1 178 ? 9.44767 27.06789 -7.59332 1.000 8.68132 175 ARG A C 1
ATOM 2761 O O . ARG A 1 178 ? 9.06104 28.07503 -7.00200 1.000 9.97941 175 ARG A O 1
ATOM 2782 N N . TRP A 1 179 ? 10.52921 27.04618 -8.39054 1.000 8.22750 176 TRP A N 1
ATOM 2783 C CA . TRP A 1 179 ? 11.35137 28.21102 -8.67291 1.000 8.80935 176 TRP A CA 1
ATOM 2784 C C . TRP A 1 179 ? 11.11964 28.65564 -10.11545 1.000 9.00652 176 TRP A C 1
ATOM 2785 O O . TRP A 1 179 ? 10.96732 27.82714 -11.01759 1.000 9.43902 176 TRP A O 1
ATOM 2806 N N . GLU A 1 180 ? 11.11901 29.96143 -10.31175 1.000 9.14671 177 GLU A N 1
ATOM 2807 C CA . GLU A 1 180 ? 11.01402 30.56565 -11.63889 1.000 9.41745 177 GLU A CA 1
ATOM 2808 C C . GLU A 1 180 ? 12.34923 31.22821 -11.96060 1.000 9.73336 177 GLU A C 1
ATOM 2809 O O . GLU A 1 180 ? 12.74758 32.20207 -11.30818 1.000 11.21470 177 GLU A O 1
ATOM 2821 N N . HIS A 1 181 ? 13.03557 30.69174 -12.96783 1.000 9.43503 178 HIS A N 1
ATOM 2822 C CA . HIS A 1 181 ? 14.32244 31.20118 -13.40089 1.000 9.79120 178 HIS A CA 1
ATOM 2823 C C . HIS A 1 181 ? 14.12804 32.35280 -14.38097 1.000 11.45274 178 HIS A C 1
ATOM 2824 O O . HIS A 1 181 ? 13.33929 32.26132 -15.32245 1.000 12.98293 178 HIS A O 1
ATOM 2838 N N . ASN A 1 182 ? 14.92745 33.39156 -14.21960 1.000 11.00828 179 ASN A N 1
ATOM 2839 C CA . ASN A 1 182 ? 15.07541 34.45177 -15.19314 1.000 12.31609 179 ASN A CA 1
ATOM 2840 C C . ASN A 1 182 ? 16.44070 34.23194 -15.84822 1.000 12.86147 179 ASN A C 1
ATOM 2841 O O . ASN A 1 182 ? 17.48557 34.68359 -15.35287 1.000 12.96079 179 ASN A O 1
ATOM 2852 N N . LEU A 1 183 ? 16.42284 33.50067 -16.96247 1.000 13.13180 180 LEU A N 1
ATOM 2853 C CA . LEU A 1 183 ? 17.66056 33.16699 -17.64730 1.000 14.01638 180 LEU A CA 1
ATOM 2854 C C . LEU A 1 183 ? 18.27495 34.37195 -18.34466 1.000 14.41450 180 LEU A C 1
ATOM 2855 O O . LEU A 1 183 ? 19.48534 34.38727 -18.59321 1.000 15.98972 180 LEU A O 1
ATOM 2871 N N . LYS A 1 184 ? 17.47756 35.40075 -18.64116 1.000 15.68746 181 LYS A N 1
ATOM 2872 C CA . LYS A 1 184 ? 18.05217 36.63839 -19.15141 1.000 17.46820 181 LYS A CA 1
ATOM 2873 C C . LYS A 1 184 ? 18.96909 37.26625 -18.10643 1.000 16.93790 181 LYS A C 1
ATOM 2874 O O . LYS A 1 184 ? 20.08910 37.69406 -18.41483 1.000 18.94160 181 LYS A O 1
ATOM 2893 N N . GLN A 1 185 ? 18.50816 37.33295 -16.85974 1.000 15.95931 182 GLN A N 1
ATOM 2894 C CA . GLN A 1 185 ? 19.33792 37.86931 -15.79094 1.000 16.62844 182 GLN A CA 1
ATOM 2895 C C . GLN A 1 185 ? 20.57168 37.00053 -15.58062 1.000 16.47502 182 GLN A C 1
ATOM 2896 O O . GLN A 1 185 ? 21.67858 37.51645 -15.39799 1.000 18.18038 182 GLN A O 1
ATOM 2910 N N . LEU A 1 186 ? 20.40586 35.68134 -15.63690 1.000 15.03902 183 LEU A N 1
ATOM 2911 C CA . LEU A 1 186 ? 21.54637 34.78663 -15.47857 1.000 15.58156 183 LEU A CA 1
ATOM 2912 C C . LEU A 1 186 ? 22.57570 35.03087 -16.56460 1.000 17.51930 183 LEU A C 1
ATOM 2913 O O . LEU A 1 186 ? 23.77473 35.11522 -16.29158 1.000 19.12245 183 LEU A O 1
ATOM 2929 N N . ASN A 1 187 ? 22.11638 35.13531 -17.80860 1.000 18.66362 184 ASN A N 1
ATOM 2930 C CA . ASN A 1 187 ? 23.02877 35.24917 -18.93806 1.000 21.91268 184 ASN A CA 1
ATOM 2931 C C . ASN A 1 187 ? 23.77978 36.57810 -18.96422 1.000 22.48279 184 ASN A C 1
ATOM 2932 O O . ASN A 1 187 ? 24.80131 36.68172 -19.65647 1.000 24.30932 184 ASN A O 1
ATOM 2943 N N . ARG A 1 188 ? 23.31199 37.58912 -18.22700 1.000 20.57984 185 ARG A N 1
ATOM 2944 C CA . ARG A 1 188 ? 24.05545 38.83611 -18.08388 1.000 22.62935 185 ARG A CA 1
ATOM 2945 C C . ARG A 1 188 ? 25.27312 38.67641 -17.17560 1.000 21.78723 185 ARG A C 1
ATOM 2946 O O . ARG A 1 188 ? 26.15492 39.54951 -17.17431 1.000 24.63364 185 ARG A O 1
ATOM 2967 N N . MET A 1 189 ? 25.33534 37.58770 -16.41391 1.000 19.81490 186 MET A N 1
ATOM 2968 C CA . MET A 1 189 ? 26.47081 37.31397 -15.54433 1.000 19.80510 186 MET A CA 1
ATOM 2969 C C . MET A 1 189 ? 27.53660 36.55549 -16.31904 1.000 19.17882 186 MET A C 1
ATOM 2970 O O . MET A 1 189 ? 27.22340 35.64582 -17.09270 1.000 20.12662 186 MET A O 1
ATOM 2984 N N . SER A 1 190 ? 28.80050 36.92931 -16.11104 1.000 19.73894 187 SER A N 1
ATOM 2985 C CA . SER A 1 190 ? 29.89137 36.14589 -16.66867 1.000 19.93484 187 SER A CA 1
ATOM 2986 C C . SER A 1 190 ? 29.86038 34.74265 -16.07393 1.000 18.75330 187 SER A C 1
ATOM 2987 O O . SER A 1 190 ? 29.33007 34.52167 -14.98788 1.000 18.23550 187 SER A O 1
ATOM 2995 N N . VAL A 1 191 ? 30.42087 33.77716 -16.80911 1.000 18.37918 188 VAL A N 1
ATOM 2996 C CA . VAL A 1 191 ? 30.48535 32.41157 -16.29342 1.000 18.13368 188 VAL A CA 1
ATOM 2997 C C . VAL A 1 191 ? 31.23487 32.34802 -14.97080 1.000 16.90914 188 VAL A C 1
ATOM 2998 O O . VAL A 1 191 ? 30.72112 31.72342 -14.03175 1.000 16.11891 188 VAL A O 1
ATOM 3011 N N . PRO A 1 192 ? 32.39838 32.98528 -14.80389 1.000 17.78348 189 PRO A N 1
ATOM 3012 C CA . PRO A 1 192 ? 33.02572 32.98919 -13.46968 1.000 17.65663 189 PRO A CA 1
ATOM 3013 C C . PRO A 1 192 ? 32.10675 33.50926 -12.36726 1.000 17.09052 189 PRO A C 1
ATOM 3014 O O . PRO A 1 192 ? 32.10852 32.96959 -11.25701 1.000 16.89956 189 PRO A O 1
ATOM 3025 N N . ASP A 1 193 ? 31.33683 34.55367 -12.63631 1.000 16.83650 190 ASP A N 1
ATOM 3026 C CA . ASP A 1 193 ? 30.42316 35.06491 -11.62492 1.000 16.84405 190 ASP A CA 1
ATOM 3027 C C . ASP A 1 193 ? 29.32061 34.06078 -11.32799 1.000 15.31303 190 ASP A C 1
ATOM 3028 O O . ASP A 1 193 ? 28.93020 33.89223 -10.17215 1.000 15.21352 190 ASP A O 1
ATOM 3037 N N . GLN A 1 194 ? 28.82014 33.37587 -12.34746 1.000 13.46005 191 GLN A N 1
ATOM 3038 C CA . GLN A 1 194 ? 27.82647 32.33296 -12.11043 1.000 12.68690 191 GLN A CA 1
ATOM 3039 C C . GLN A 1 194 ? 28.41093 31.21878 -11.25362 1.000 12.82300 191 GLN A C 1
ATOM 3040 O O . GLN A 1 194 ? 27.72344 30.67050 -10.38299 1.000 12.31192 191 GLN A O 1
ATOM 3054 N N . GLU A 1 195 ? 29.65805 30.84633 -11.52732 1.000 13.07702 192 GLU A N 1
ATOM 3055 C CA . GLU A 1 195 ? 30.30000 29.77094 -10.78295 1.000 12.54935 192 GLU A CA 1
ATOM 3056 C C . GLU A 1 195 ? 30.45656 30.13982 -9.31264 1.000 12.39656 192 GLU A C 1
ATOM 3057 O O . GLU A 1 195 ? 30.26920 29.29312 -8.44281 1.000 12.88329 192 GLU A O 1
ATOM 3069 N N . MET A 1 196 ? 30.78664 31.39650 -9.01429 1.000 13.80352 193 MET A N 1
ATOM 3070 C CA . MET A 1 196 ? 30.87005 31.81860 -7.62290 1.000 14.38892 193 MET A CA 1
ATOM 3071 C C . MET A 1 196 ? 29.50474 31.93493 -6.96079 1.000 13.30935 193 MET A C 1
ATOM 3072 O O . MET A 1 196 ? 29.42001 31.84539 -5.73325 1.000 14.06517 193 MET A O 1
ATOM 3086 N N . MET A 1 197 ? 28.44703 32.13284 -7.74849 1.000 12.37525 194 MET A N 1
ATOM 3087 C CA . MET A 1 197 ? 27.08331 32.12355 -7.23420 1.000 11.83693 194 MET A CA 1
ATOM 3088 C C . MET A 1 197 ? 26.67165 30.71861 -6.81760 1.000 10.57274 194 MET A C 1
ATOM 3089 O O . MET A 1 197 ? 26.03761 30.54936 -5.77608 1.000 11.21781 194 MET A O 1
ATOM 3103 N N . ILE A 1 198 ? 27.02249 29.70568 -7.61440 1.000 10.43385 195 ILE A N 1
ATOM 3104 C CA . ILE A 1 198 ? 26.64161 28.33198 -7.29907 1.000 11.00242 195 ILE A CA 1
ATOM 3105 C C . ILE A 1 198 ? 27.60112 27.69787 -6.31675 1.000 10.68839 195 ILE A C 1
ATOM 3106 O O . ILE A 1 198 ? 27.16822 27.02030 -5.38121 1.000 11.39460 195 ILE A O 1
ATOM 3122 N N . GLY A 1 199 ? 28.90192 27.88047 -6.53925 1.000 10.82600 196 GLY A N 1
ATOM 3123 C CA . GLY A 1 199 ? 29.93381 27.20407 -5.78610 1.000 11.31210 196 GLY A CA 1
ATOM 3124 C C . GLY A 1 199 ? 30.54739 26.01047 -6.48774 1.000 10.87980 196 GLY A C 1
ATOM 3125 O O . GLY A 1 199 ? 31.32773 25.28196 -5.85945 1.000 11.51353 196 GLY A O 1
ATOM 3129 N N . ARG A 1 200 ? 30.26154 25.81642 -7.77551 1.000 11.13436 197 ARG A N 1
ATOM 3130 C CA . ARG A 1 200 ? 30.87200 24.78207 -8.60144 1.000 11.77260 197 ARG A CA 1
ATOM 3131 C C . ARG A 1 200 ? 31.14862 25.37705 -9.97033 1.000 11.77520 197 ARG A C 1
ATOM 3132 O O . ARG A 1 200 ? 30.48227 26.31905 -10.38319 1.000 11.68276 197 ARG A O 1
ATOM 3153 N N . THR A 1 201 ? 32.12387 24.82243 -10.67377 1.000 12.09096 198 THR A N 1
ATOM 3154 C CA . THR A 1 201 ? 32.36651 25.29292 -12.02901 1.000 12.91114 198 THR A CA 1
ATOM 3155 C C . THR A 1 201 ? 31.28168 24.76699 -12.96715 1.000 13.10551 198 THR A C 1
ATOM 3156 O O . THR A 1 201 ? 30.63828 23.74053 -12.71492 1.000 13.00611 198 THR A O 1
ATOM 3167 N N . LYS A 1 202 ? 31.04797 25.51981 -14.03157 1.000 13.41560 199 LYS A N 1
ATOM 3168 C CA . LYS A 1 202 ? 29.84445 25.33187 -14.83328 1.000 13.39065 199 LYS A CA 1
ATOM 3169 C C . LYS A 1 202 ? 29.96400 24.15973 -15.79510 1.000 14.27237 199 LYS A C 1
ATOM 3170 O O . LYS A 1 202 ? 29.20499 23.19316 -15.68877 1.000 14.48730 199 LYS A O 1
ATOM 3189 N N . ASP A 1 203 ? 30.93967 24.19058 -16.69481 1.000 14.83931 200 ASP A N 1
ATOM 3190 C CA . ASP A 1 203 ? 31.05951 23.09737 -17.65527 1.000 16.19862 200 ASP A CA 1
ATOM 3191 C C . ASP A 1 203 ? 31.49765 21.81189 -16.96932 1.000 15.47498 200 ASP A C 1
ATOM 3192 O O . ASP A 1 203 ? 30.89548 20.75204 -17.16371 1.000 17.54697 200 ASP A O 1
ATOM 3201 N N . ALA A 1 204 ? 32.56116 21.88361 -16.16695 1.000 15.38999 201 ALA A N 1
ATOM 3202 C CA . ALA A 1 204 ? 33.19131 20.68801 -15.61613 1.000 15.78363 201 ALA A CA 1
ATOM 3203 C C . ALA A 1 204 ? 32.57332 20.23844 -14.29739 1.000 14.25828 201 ALA A C 1
ATOM 3204 O O . ALA A 1 204 ? 32.87844 19.13475 -13.82573 1.000 14.77356 201 ALA A O 1
ATOM 3211 N N . ASN A 1 205 ? 31.74403 21.06734 -13.66910 1.000 13.70672 202 ASN A N 1
ATOM 3212 C CA . ASN A 1 205 ? 31.03713 20.67033 -12.46423 1.000 13.67347 202 ASN A CA 1
ATOM 3213 C C . ASN A 1 205 ? 31.98124 20.23532 -11.33396 1.000 13.39311 202 ASN A C 1
ATOM 3214 O O . ASN A 1 205 ? 31.75958 19.22488 -10.66708 1.000 14.13703 202 ASN A O 1
ATOM 3225 N N . GLU A 1 206 ? 33.01829 21.02561 -11.09360 1.000 14.03381 203 GLU A N 1
ATOM 3226 C CA . GLU A 1 206 ? 33.94477 20.78200 -9.99235 1.000 13.86872 203 GLU A CA 1
ATOM 3227 C C . GLU A 1 206 ? 33.61518 21.71949 -8.84222 1.000 13.43548 203 GLU A C 1
ATOM 3228 O O . GLU A 1 206 ? 33.39783 22.91516 -9.04215 1.000 14.55798 203 GLU A O 1
ATOM 3240 N N . GLU A 1 207 ? 33.61027 21.19522 -7.62556 1.000 12.72062 204 GLU A N 1
ATOM 3241 C CA . GLU A 1 207 ? 33.34863 22.04975 -6.48295 1.000 12.55839 204 GLU A CA 1
ATOM 3242 C C . GLU A 1 207 ? 34.45164 23.09184 -6.34531 1.000 12.17734 204 GLU A C 1
ATOM 3243 O O . GLU A 1 207 ? 35.64416 22.77439 -6.44190 1.000 12.43738 204 GLU A O 1
ATOM 3255 N N . ILE A 1 208 ? 34.05568 24.33582 -6.10406 1.000 12.25107 205 ILE A N 1
ATOM 3256 C CA . ILE A 1 208 ? 35.00349 25.38251 -5.72837 1.000 12.07659 205 ILE A CA 1
ATOM 3257 C C . ILE A 1 208 ? 35.23240 25.28986 -4.22483 1.000 12.97093 205 ILE A C 1
ATOM 3258 O O . ILE A 1 208 ? 34.28073 25.18989 -3.45097 1.000 13.09968 205 ILE A O 1
ATOM 3274 N N . ASP A 1 209 ? 36.49396 25.28247 -3.80186 1.000 13.15014 206 ASP A N 1
ATOM 3275 C CA . ASP A 1 209 ? 36.82046 25.15516 -2.38960 1.000 14.80569 206 ASP A CA 1
ATOM 3276 C C . ASP A 1 209 ? 35.99119 26.12014 -1.55632 1.000 15.68156 206 ASP A C 1
ATOM 3277 O O . ASP A 1 209 ? 35.92526 27.30942 -1.84615 1.000 15.91562 206 ASP A O 1
ATOM 3286 N N . GLY A 1 210 ? 35.38052 25.59929 -0.49593 1.000 14.83086 207 GLY A N 1
ATOM 3287 C CA . GLY A 1 210 ? 34.57232 26.42784 0.38433 1.000 16.14227 207 GLY A CA 1
ATOM 3288 C C . GLY A 1 210 ? 35.31516 27.61606 0.97132 1.000 18.46643 207 GLY A C 1
ATOM 3289 O O . GLY A 1 210 ? 34.70259 28.64589 1.26189 1.000 20.20390 207 GLY A O 1
ATOM 3293 N N . ASP A 1 211 ? 36.63672 27.50976 1.14018 1.000 19.84021 208 ASP A N 1
ATOM 3294 C CA . ASP A 1 211 ? 37.40792 28.65243 1.60983 1.000 22.65331 208 ASP A CA 1
ATOM 3295 C C . ASP A 1 211 ? 37.63453 29.71537 0.54281 1.000 22.68702 208 ASP A C 1
ATOM 3296 O O . ASP A 1 211 ? 38.17032 30.78335 0.86908 1.000 25.48499 208 ASP A O 1
ATOM 3305 N N . GLU A 1 212 ? 37.29258 29.43693 -0.71790 1.000 20.94318 209 GLU A N 1
ATOM 3306 C CA . GLU A 1 212 ? 37.59242 30.31632 -1.84344 1.000 22.80903 209 GLU A CA 1
ATOM 3307 C C . GLU A 1 212 ? 36.34741 30.76988 -2.58160 1.000 22.51014 209 GLU A C 1
ATOM 3308 O O . GLU A 1 212 ? 36.45481 31.32093 -3.68922 1.000 26.14125 209 GLU A O 1
ATOM 3320 N N . ARG A 1 213 ? 35.17547 30.47059 -2.06423 1.000 19.03972 210 ARG A N 1
ATOM 3321 C CA . ARG A 1 213 ? 33.95195 30.92580 -2.68998 1.000 17.25816 210 ARG A CA 1
ATOM 3322 C C . ARG A 1 213 ? 33.16588 31.75649 -1.68819 1.000 14.93370 210 ARG A C 1
ATOM 3323 O O . ARG A 1 213 ? 33.37853 31.66782 -0.47305 1.000 15.56386 210 ARG A O 1
ATOM 3344 N N . PRO A 1 214 ? 32.27126 32.59321 -2.16082 1.000 14.44335 211 PRO A N 1
ATOM 3345 C CA . PRO A 1 214 ? 31.49542 33.42829 -1.24059 1.000 12.94306 211 PRO A CA 1
ATOM 3346 C C . PRO A 1 214 ? 30.64708 32.59793 -0.28373 1.000 12.63145 211 PRO A C 1
ATOM 3347 O O . PRO A 1 214 ? 30.14490 31.52905 -0.61982 1.000 12.01585 211 PRO A O 1
ATOM 3358 N N . VAL A 1 215 ? 30.45623 33.12514 0.92137 1.000 13.06174 212 VAL A N 1
ATOM 3359 C CA . VAL A 1 215 ? 29.57594 32.46160 1.87121 1.000 13.30108 212 VAL A CA 1
ATOM 3360 C C . VAL A 1 215 ? 28.12988 32.47588 1.40241 1.000 11.52546 212 VAL A C 1
ATOM 3361 O O . VAL A 1 215 ? 27.32509 31.68641 1.90334 1.000 11.86856 212 VAL A O 1
ATOM 3374 N N . THR A 1 216 ? 27.77686 33.37287 0.48115 1.000 11.98192 213 THR A N 1
ATOM 3375 C CA . THR A 1 216 ? 26.45770 33.40621 -0.12760 1.000 11.65058 213 THR A CA 1
ATOM 3376 C C . THR A 1 216 ? 26.31288 32.43430 -1.28705 1.000 10.84353 213 THR A C 1
ATOM 3377 O O . THR A 1 216 ? 25.19838 32.28425 -1.81038 1.000 11.06092 213 THR A O 1
ATOM 3388 N N . SER A 1 217 ? 27.39239 31.78080 -1.71125 1.000 10.62407 214 SER A N 1
ATOM 3389 C CA . SER A 1 217 ? 27.25074 30.80232 -2.77319 1.000 10.15910 214 SER A CA 1
ATOM 3390 C C . SER A 1 217 ? 26.26568 29.71749 -2.35043 1.000 9.87742 214 SER A C 1
ATOM 3391 O O . SER A 1 217 ? 26.10157 29.41996 -1.16444 1.000 10.50336 214 SER A O 1
ATOM 3399 N N . HIS A 1 218 ? 25.57655 29.12860 -3.32586 1.000 9.74482 215 HIS A N 1
ATOM 3400 C CA . HIS A 1 218 ? 24.56571 28.13485 -2.99161 1.000 9.48154 215 HIS A CA 1
ATOM 3401 C C . HIS A 1 218 ? 25.15849 27.01806 -2.14543 1.000 9.45601 215 HIS A C 1
ATOM 3402 O O . HIS A 1 218 ? 24.59667 26.66011 -1.11493 1.000 9.45605 215 HIS A O 1
ATOM 3416 N N . LEU A 1 219 ? 26.29935 26.45560 -2.56079 1.000 9.35552 216 LEU A N 1
ATOM 3417 C CA . LEU A 1 219 ? 26.87749 25.36900 -1.78259 1.000 9.74095 216 LEU A CA 1
ATOM 3418 C C . LEU A 1 219 ? 27.18164 25.81725 -0.36045 1.000 9.78313 216 LEU A C 1
ATOM 3419 O O . LEU A 1 219 ? 27.01580 25.05051 0.58863 1.000 10.54045 216 LEU A O 1
ATOM 3435 N N . SER A 1 220 ? 27.70575 27.02396 -0.18285 1.000 10.04984 217 SER A N 1
ATOM 3436 C CA . SER A 1 220 ? 27.98436 27.46862 1.17800 1.000 10.17678 217 SER A CA 1
ATOM 3437 C C . SER A 1 220 ? 26.70015 27.61359 1.98396 1.000 10.14107 217 SER A C 1
ATOM 3438 O O . SER A 1 220 ? 26.70971 27.40873 3.19551 1.000 11.64129 217 SER A O 1
ATOM 3446 N N . ARG A 1 221 ? 25.58870 27.94050 1.34223 1.000 9.74258 218 ARG A N 1
ATOM 3447 C CA . ARG A 1 221 ? 24.30862 28.03142 2.04440 1.000 9.86122 218 ARG A CA 1
ATOM 3448 C C . ARG A 1 221 ? 23.76122 26.67197 2.44723 1.000 9.49651 218 ARG A C 1
ATOM 3449 O O . ARG A 1 221 ? 23.11500 26.56396 3.49633 1.000 10.33119 218 ARG A O 1
ATOM 3470 N N . VAL A 1 222 ? 23.93412 25.64250 1.61645 1.000 9.05177 219 VAL A N 1
ATOM 3471 C CA . VAL A 1 222 ? 23.19319 24.39996 1.80252 1.000 9.44582 219 VAL A CA 1
ATOM 3472 C C . VAL A 1 222 ? 24.02550 23.19011 2.16973 1.000 9.86820 219 VAL A C 1
ATOM 3473 O O . VAL A 1 222 ? 23.42877 22.18896 2.60140 1.000 11.05044 219 VAL A O 1
ATOM 3486 N N . ASP A 1 223 ? 25.34668 23.22198 2.00290 1.000 10.63089 220 ASP A N 1
ATOM 3487 C CA . ASP A 1 223 ? 26.20550 22.10079 2.41097 1.000 11.51326 220 ASP A CA 1
ATOM 3488 C C . ASP A 1 223 ? 26.54132 22.32480 3.88298 1.000 11.83220 220 ASP A C 1
ATOM 3489 O O . ASP A 1 223 ? 27.54312 22.93590 4.23172 1.000 13.71134 220 ASP A O 1
ATOM 3498 N N . LEU A 1 224 ? 25.64106 21.87245 4.74524 1.000 12.80223 221 LEU A N 1
ATOM 3499 C CA . LEU A 1 224 ? 25.68882 22.19708 6.16135 1.000 13.30426 221 LEU A CA 1
ATOM 3500 C C . LEU A 1 224 ? 26.06003 20.96231 6.95741 1.000 13.81568 221 LEU A C 1
ATOM 3501 O O . LEU A 1 224 ? 25.59945 19.85482 6.65709 1.000 14.53995 221 LEU A O 1
ATOM 3517 N N . LYS A 1 225 ? 26.86165 21.16609 7.99664 1.000 14.58221 222 LYS A N 1
ATOM 3518 C CA . LYS A 1 225 ? 27.26258 20.09376 8.88154 1.000 15.18632 222 LYS A CA 1
ATOM 3519 C C . LYS A 1 225 ? 27.01185 20.52774 10.31483 1.000 15.89109 222 LYS A C 1
ATOM 3520 O O . LYS A 1 225 ? 27.10540 21.70722 10.65858 1.000 19.05540 222 LYS A O 1
ATOM 3539 N N . GLU A 1 226 ? 26.68914 19.56653 11.15206 1.000 15.43348 223 GLU A N 1
ATOM 3540 C CA . GLU A 1 226 ? 26.57520 19.81946 12.58361 1.000 17.29877 223 GLU A CA 1
ATOM 3541 C C . GLU A 1 226 ? 27.61346 18.94612 13.25886 1.000 21.07627 223 GLU A C 1
ATOM 3542 O O . GLU A 1 226 ? 27.49948 17.71704 13.20863 1.000 23.56575 223 GLU A O 1
ATOM 3554 N N . ASP A 1 227 ? 28.64795 19.59578 13.83116 1.000 22.85854 224 ASP A N 1
ATOM 3555 C CA . ASP A 1 227 ? 29.86249 18.95625 14.32276 1.000 23.01947 224 ASP A CA 1
ATOM 3556 C C . ASP A 1 227 ? 30.29513 17.82114 13.39716 1.000 22.62878 224 ASP A C 1
ATOM 3557 O O . ASP A 1 227 ? 30.52341 16.68346 13.81049 1.000 24.81483 224 ASP A O 1
ATOM 3566 N N . GLY A 1 228 ? 30.43513 18.15539 12.12314 1.000 22.52389 225 GLY A N 1
ATOM 3567 C CA . GLY A 1 228 ? 30.99748 17.23677 11.16107 1.000 21.69578 225 GLY A CA 1
ATOM 3568 C C . GLY A 1 228 ? 30.01462 16.31230 10.48065 1.000 20.86016 225 GLY A C 1
ATOM 3569 O O . GLY A 1 228 ? 30.41049 15.61034 9.54061 1.000 23.83027 225 GLY A O 1
ATOM 3573 N N . LYS A 1 229 ? 28.75079 16.29966 10.90172 1.000 20.04533 226 LYS A N 1
ATOM 3574 C CA . LYS A 1 229 ? 27.72967 15.42035 10.33888 1.000 21.80160 226 LYS A CA 1
ATOM 3575 C C . LYS A 1 229 ? 26.91186 16.20606 9.31165 1.000 18.40148 226 LYS A C 1
ATOM 3576 O O . LYS A 1 229 ? 26.26813 17.18949 9.65858 1.000 17.40633 226 LYS A O 1
ATOM 3595 N N . GLY A 1 230 ? 26.92962 15.76993 8.05550 1.000 17.19606 227 GLY A N 1
ATOM 3596 C CA . GLY A 1 230 ? 26.18066 16.47196 7.01819 1.000 15.31099 227 GLY A CA 1
ATOM 3597 C C . GLY A 1 230 ? 24.67206 16.35253 7.19994 1.000 13.03406 227 GLY A C 1
ATOM 3598 O O . GLY A 1 230 ? 24.14594 15.29741 7.55198 1.000 14.92853 227 GLY A O 1
ATOM 3602 N N . LEU A 1 231 ? 23.97071 17.46072 6.94090 1.000 10.93468 228 LEU A N 1
ATOM 3603 C CA . LEU A 1 231 ? 22.50941 17.49888 6.95508 1.000 10.89234 228 LEU A CA 1
ATOM 3604 C C . LEU A 1 231 ? 22.03140 17.17240 5.55318 1.000 10.19548 228 LEU A C 1
ATOM 3605 O O . LEU A 1 231 ? 21.81008 18.06901 4.73724 1.000 13.23021 228 LEU A O 1
ATOM 3621 N 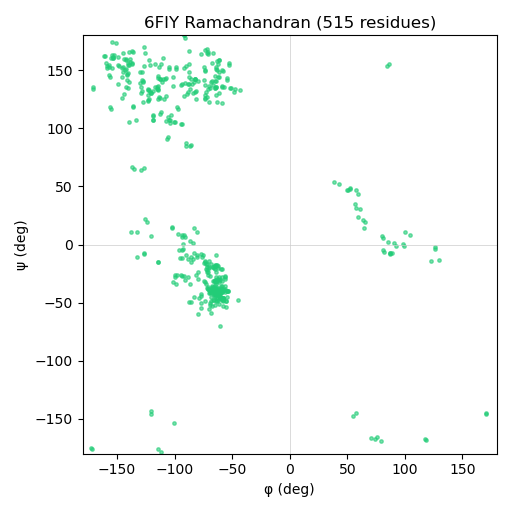N . LYS A 1 232 ? 21.91637 15.88582 5.25766 1.000 10.57877 229 LYS A N 1
ATOM 3622 C CA . LYS A 1 232 ? 21.61416 15.43478 3.90707 1.000 10.73910 229 LYS A CA 1
ATOM 3623 C C . LYS A 1 232 ? 20.11374 15.37301 3.66565 1.000 9.78954 229 LYS A C 1
ATOM 3624 O O . LYS A 1 232 ? 19.31328 15.18292 4.57733 1.000 10.16910 229 LYS A O 1
ATOM 3643 N N . ILE A 1 233 ? 19.74620 15.48208 2.38639 1.000 9.42830 230 ILE A N 1
ATOM 3644 C CA . ILE A 1 233 ? 18.37190 15.31281 1.92590 1.000 9.75594 230 ILE A CA 1
ATOM 3645 C C . ILE A 1 233 ? 18.42956 14.51735 0.62448 1.000 9.45936 230 ILE A C 1
ATOM 3646 O O . ILE A 1 233 ? 19.47224 14.45819 -0.03293 1.000 11.43945 230 ILE A O 1
ATOM 3662 N N . VAL A 1 234 ? 17.31206 13.88967 0.24678 1.000 8.62103 231 VAL A N 1
ATOM 3663 C CA . VAL A 1 234 ? 17.21575 13.17680 -1.02765 1.000 9.50944 231 VAL A CA 1
ATOM 3664 C C . VAL A 1 234 ? 16.37920 14.02065 -1.97367 1.000 9.02732 231 VAL A C 1
ATOM 3665 O O . VAL A 1 234 ? 15.16368 14.12358 -1.80663 1.000 9.92585 231 VAL A O 1
ATOM 3678 N N . ALA A 1 235 ? 17.02561 14.63588 -2.94788 1.000 8.92864 232 ALA A N 1
ATOM 3679 C CA . ALA A 1 235 ? 16.31138 15.48195 -3.88952 1.000 9.53819 232 ALA A CA 1
ATOM 3680 C C . ALA A 1 235 ? 15.75061 14.65138 -5.03408 1.000 9.23526 232 ALA A C 1
ATOM 3681 O O . ALA A 1 235 ? 16.38496 13.71050 -5.51940 1.000 11.08079 232 ALA A O 1
ATOM 3688 N N . GLN A 1 236 ? 14.54744 15.03207 -5.46384 1.000 8.92000 233 GLN A N 1
ATOM 3689 C CA . GLN A 1 236 ? 13.86906 14.49045 -6.64514 1.000 8.89756 233 GLN A CA 1
ATOM 3690 C C . GLN A 1 236 ? 13.50756 15.61877 -7.62145 1.000 8.85542 233 GLN A C 1
ATOM 3691 O O . GLN A 1 236 ? 12.66112 15.44859 -8.50668 1.000 9.77754 233 GLN A O 1
ATOM 3705 N N . SER A 1 237 ? 14.16470 16.76398 -7.49900 1.000 8.72924 234 SER A N 1
ATOM 3706 C CA . SER A 1 237 ? 13.87297 17.95696 -8.28839 1.000 7.75134 234 SER A CA 1
ATOM 3707 C C . SER A 1 237 ? 14.11391 17.73100 -9.77349 1.000 7.96875 234 SER A C 1
ATOM 3708 O O . SER A 1 237 ? 15.02176 16.99371 -10.16897 1.000 9.14858 234 SER A O 1
ATOM 3716 N N . LEU A 1 238 ? 13.34820 18.43790 -10.59896 1.000 8.32824 235 LEU A N 1
ATOM 3717 C CA . LEU A 1 238 ? 13.58313 18.43954 -12.03856 1.000 8.58877 235 LEU A CA 1
ATOM 3718 C C . LEU A 1 238 ? 13.27410 19.80870 -12.62044 1.000 8.58359 235 LEU A C 1
ATOM 3719 O O . LEU A 1 238 ? 12.36785 20.51450 -12.13998 1.000 8.68978 235 LEU A O 1
ATOM 3735 N N . PRO A 1 239 ? 13.93091 20.15116 -13.73353 1.000 8.40989 236 PRO A N 1
ATOM 3736 C CA . PRO A 1 239 ? 13.48311 21.25783 -14.58587 1.000 8.26066 236 PRO A CA 1
ATOM 3737 C C . PRO A 1 239 ? 12.02010 21.13202 -14.99230 1.000 8.06223 236 PRO A C 1
ATOM 3738 O O . PRO A 1 239 ? 11.46266 20.03558 -15.10257 1.000 8.48349 236 PRO A O 1
ATOM 3749 N N . TYR A 1 240 ? 11.42259 22.27135 -15.28054 1.000 8.19423 237 TYR A N 1
ATOM 3750 C CA . TYR A 1 240 ? 10.06324 22.28784 -15.82502 1.000 8.81399 237 TYR A CA 1
ATOM 3751 C C . TYR A 1 240 ? 9.89978 23.54766 -16.65575 1.000 8.82684 237 TYR A C 1
ATOM 3752 O O . TYR A 1 240 ? 10.63864 24.52006 -16.50745 1.000 9.19367 237 TYR A O 1
ATOM 3770 N N . GLY A 1 241 ? 8.87205 23.53410 -17.49250 1.000 9.06140 238 GLY A N 1
ATOM 3771 C CA . GLY A 1 241 ? 8.32754 24.73803 -18.07771 1.000 9.85669 238 GLY A CA 1
ATOM 3772 C C . GLY A 1 241 ? 8.41353 24.77125 -19.59249 1.000 9.56717 238 GLY A C 1
ATOM 3773 O O . GLY A 1 241 ? 8.66950 23.77149 -20.26890 1.000 10.79064 238 GLY A O 1
ATOM 3777 N N . THR A 1 242 ? 8.15142 25.95176 -20.13488 1.000 9.92901 239 THR A N 1
ATOM 3778 C CA . THR A 1 242 ? 8.24809 26.18769 -21.57582 1.000 10.11402 239 THR A CA 1
ATOM 3779 C C . THR A 1 242 ? 9.41631 27.12357 -21.82977 1.000 11.07982 239 THR A C 1
ATOM 3780 O O . THR A 1 242 ? 9.82425 27.90041 -20.96993 1.000 12.85004 239 THR A O 1
ATOM 3791 N N . ALA A 1 243 ? 9.95242 27.04440 -23.03442 1.000 10.03407 240 ALA A N 1
ATOM 3792 C CA . ALA A 1 243 ? 11.09609 27.87493 -23.36677 1.000 11.21317 240 ALA A CA 1
ATOM 3793 C C . ALA A 1 243 ? 10.70385 29.34873 -23.41345 1.000 11.07689 240 ALA A C 1
ATOM 3794 O O . ALA A 1 243 ? 11.48585 30.22150 -22.99959 1.000 11.87142 240 ALA A O 1
ATOM 3801 N N . SER A 1 244 ? 9.48806 29.63847 -23.88402 1.000 10.41287 241 SER A N 1
ATOM 3802 C CA . SER A 1 244 ? 9.05054 31.00097 -24.11283 1.000 11.30626 241 SER A CA 1
ATOM 3803 C C . SER A 1 244 ? 8.26508 31.57684 -22.94648 1.000 11.66233 241 SER A C 1
ATOM 3804 O O . SER A 1 244 ? 7.97129 32.77611 -22.94986 1.000 14.77997 241 SER A O 1
ATOM 3812 N N . GLY A 1 245 ? 7.86485 30.75055 -21.99374 1.000 11.32090 242 GLY A N 1
ATOM 3813 C CA . GLY A 1 245 ? 7.08473 31.19776 -20.85152 1.000 12.02270 242 GLY A CA 1
ATOM 3814 C C . GLY A 1 245 ? 7.82993 30.89646 -19.55903 1.000 12.38609 242 GLY A C 1
ATOM 3815 O O . GLY A 1 245 ? 9.05064 31.02358 -19.47783 1.000 14.40029 242 GLY A O 1
ATOM 3819 N N . THR A 1 246 ? 7.09198 30.52345 -18.53276 1.000 11.45976 243 THR A N 1
ATOM 3820 C CA . THR A 1 246 ? 7.69591 30.27209 -17.23693 1.000 11.44041 243 THR A CA 1
ATOM 3821 C C . THR A 1 246 ? 8.45607 28.95759 -17.25488 1.000 9.93981 243 THR A C 1
ATOM 3822 O O . THR A 1 246 ? 7.96053 27.94300 -17.73709 1.000 10.68632 243 THR A O 1
ATOM 3833 N N . HIS A 1 247 ? 9.63723 28.97933 -16.66536 1.000 10.24587 244 HIS A N 1
ATOM 3834 C CA . HIS A 1 247 ? 10.46706 27.79281 -16.55621 1.000 9.64259 244 HIS A CA 1
ATOM 3835 C C . HIS A 1 247 ? 11.37023 27.94311 -15.34439 1.000 9.34096 244 HIS A C 1
ATOM 3836 O O . HIS A 1 247 ? 11.60450 29.04087 -14.85075 1.000 10.36235 244 HIS A O 1
ATOM 3850 N N . GLY A 1 248 ? 11.89053 26.81996 -14.87657 1.000 9.13194 245 GLY A N 1
ATOM 3851 C CA . GLY A 1 248 ? 12.75391 26.84824 -13.70513 1.000 9.20400 245 GLY A CA 1
ATOM 3852 C C . GLY A 1 248 ? 13.03682 25.45694 -13.22781 1.000 9.05749 245 GLY A C 1
ATOM 3853 O O . GLY A 1 248 ? 13.17791 24.52885 -14.02480 1.000 9.10313 245 GLY A O 1
ATOM 3857 N N . LEU A 1 249 ? 13.16065 25.33202 -11.90889 1.000 9.05477 246 LEU A N 1
ATOM 3858 C CA . LEU A 1 249 ? 13.38658 24.06687 -11.22868 1.000 8.35884 246 LEU A CA 1
ATOM 3859 C C . LEU A 1 249 ? 12.19991 23.84393 -10.30667 1.000 8.38295 246 LEU A C 1
ATOM 3860 O O . LEU A 1 249 ? 11.83194 24.74335 -9.54858 1.000 8.85037 246 LEU A O 1
ATOM 3876 N N . TYR A 1 250 ? 11.63210 22.64087 -10.34551 1.000 7.94113 247 TYR A N 1
ATOM 3877 C CA . TYR A 1 250 ? 10.66383 22.23068 -9.33946 1.000 8.18267 247 TYR A CA 1
ATOM 3878 C C . TYR A 1 250 ? 11.46232 21.48190 -8.29612 1.000 8.29635 247 TYR A C 1
ATOM 3879 O O . TYR A 1 250 ? 11.93705 20.36876 -8.54545 1.000 8.72850 247 TYR A O 1
ATOM 3897 N N . PHE A 1 251 ? 11.69998 22.14410 -7.17093 1.000 8.28483 248 PHE A N 1
ATOM 3898 C CA . PHE A 1 251 ? 12.50765 21.55398 -6.12013 1.000 8.53258 248 PHE A CA 1
ATOM 3899 C C . PHE A 1 251 ? 11.65370 20.60730 -5.28215 1.000 7.97202 248 PHE A C 1
ATOM 3900 O O . PHE A 1 251 ? 10.55764 20.96993 -4.83552 1.000 8.78343 248 PHE A O 1
ATOM 3917 N N . CYS A 1 252 ? 12.17802 19.40406 -5.04262 1.000 8.08297 249 CYS A N 1
ATOM 3918 C CA . CYS A 1 252 ? 11.45802 18.40737 -4.26923 1.000 8.67280 249 CYS A CA 1
ATOM 3919 C C . CYS A 1 252 ? 12.48410 17.61721 -3.49259 1.000 8.75413 249 CYS A C 1
ATOM 3920 O O . CYS A 1 252 ? 13.43959 17.11932 -4.08885 1.000 9.81829 249 CYS A O 1
ATOM 3928 N N . ALA A 1 253 ? 12.31566 17.52031 -2.17019 1.000 8.57142 250 ALA A N 1
ATOM 3929 C CA . ALA A 1 253 ? 13.24306 16.73573 -1.38038 1.000 9.55055 250 ALA A CA 1
ATOM 3930 C C . ALA A 1 253 ? 12.51590 15.95284 -0.30248 1.000 8.52981 250 ALA A C 1
ATOM 3931 O O . ALA A 1 253 ? 11.49913 16.38493 0.26157 1.000 9.73013 250 ALA A O 1
ATOM 3938 N N . TYR A 1 254 ? 13.08677 14.78516 -0.03059 1.000 8.57026 251 TYR A N 1
ATOM 3939 C CA . TYR A 1 254 ? 12.62453 13.87086 1.01159 1.000 9.05215 251 TYR A CA 1
ATOM 3940 C C . TYR A 1 254 ? 13.68602 13.76228 2.09373 1.000 8.89849 251 TYR A C 1
ATOM 3941 O O . TYR A 1 254 ? 14.88355 13.77169 1.81848 1.000 9.34692 251 TYR A O 1
ATOM 3959 N N . CYS A 1 255 ? 13.23823 13.65720 3.33114 1.000 9.01079 252 CYS A N 1
ATOM 3960 C CA . CYS A 1 255 ? 14.16129 13.52743 4.44873 1.000 8.93197 252 CYS A CA 1
ATOM 3961 C C . CYS A 1 255 ? 13.46121 12.85977 5.61851 1.000 8.57507 252 CYS A C 1
ATOM 3962 O O . CYS A 1 255 ? 12.27836 13.09805 5.86046 1.000 9.52085 252 CYS A O 1
ATOM 3970 N N . ALA A 1 256 ? 14.20012 12.03553 6.37221 1.000 9.25580 253 ALA A N 1
ATOM 3971 C CA . ALA A 1 256 ? 13.62005 11.40378 7.55059 1.000 9.91271 253 ALA A CA 1
ATOM 3972 C C . ALA A 1 256 ? 13.35687 12.40201 8.66369 1.000 11.51299 253 ALA A C 1
ATOM 3973 O O . ALA A 1 256 ? 12.59642 12.09539 9.58614 1.000 14.04884 253 ALA A O 1
ATOM 3980 N N A ARG A 1 257 ? 13.87988 13.61204 8.58861 0.580 14.60019 254 ARG A N 1
ATOM 3981 N N B ARG A 1 257 ? 14.12513 13.50488 8.64292 0.420 10.44392 254 ARG A N 1
ATOM 3982 C CA A ARG A 1 257 ? 13.41917 14.65783 9.48610 0.580 16.95345 254 ARG A CA 1
ATOM 3983 C CA B ARG A 1 257 ? 14.08373 14.62625 9.57996 0.420 10.28177 254 ARG A CA 1
ATOM 3984 C C A ARG A 1 257 ? 13.23959 15.93378 8.68830 0.580 14.77019 254 ARG A C 1
ATOM 3985 C C B ARG A 1 257 ? 13.75158 15.88487 8.78446 0.420 9.44827 254 ARG A C 1
ATOM 3986 O O A ARG A 1 257 ? 13.96582 16.18141 7.72116 0.580 15.61920 254 ARG A O 1
ATOM 3987 O O B ARG A 1 257 ? 14.57491 16.34699 7.98074 0.420 10.20884 254 ARG A O 1
ATOM 4028 N N A LEU A 1 258 ? 12.24901 16.73556 9.08947 0.580 13.75839 255 LEU A N 1
ATOM 4029 N N B LEU A 1 258 ? 12.57406 16.46672 9.03079 0.420 8.96829 255 LEU A N 1
ATOM 4030 C CA A LEU A 1 258 ? 12.10114 18.04850 8.47863 0.580 12.93277 255 LEU A CA 1
ATOM 4031 C CA B LEU A 1 258 ? 12.25759 17.75680 8.41640 0.420 8.34051 255 LEU A CA 1
ATOM 4032 C C A LEU A 1 258 ? 13.28286 18.92990 8.79401 0.580 11.26083 255 LEU A C 1
ATOM 4033 C C B LEU A 1 258 ? 13.29845 18.81722 8.76479 0.420 9.25242 255 LEU A C 1
ATOM 4034 O O A LEU A 1 258 ? 13.63210 19.80423 7.99593 0.580 11.63477 255 LEU A O 1
ATOM 4035 O O B LEU A 1 258 ? 13.55233 19.72223 7.96411 0.420 9.45871 255 LEU A O 1
ATOM 4066 N N . TYR A 1 259 ? 13.91744 18.69107 9.94600 1.000 10.35283 256 TYR A N 1
ATOM 4067 C CA . TYR A 1 259 ? 14.97978 19.56857 10.42387 1.000 10.88216 256 TYR A CA 1
ATOM 4068 C C . TYR A 1 259 ? 16.02358 19.87786 9.36482 1.000 9.71723 256 TYR A C 1
ATOM 4069 O O . TYR A 1 259 ? 16.44670 21.02443 9.23148 1.000 10.47408 256 TYR A O 1
ATOM 4088 N N . ASN A 1 260 ? 16.51434 18.87036 8.64136 1.000 9.80502 257 ASN A N 1
ATOM 4089 C CA . ASN A 1 260 ? 17.62313 19.12486 7.72461 1.000 10.37890 257 ASN A CA 1
ATOM 4090 C C . ASN A 1 260 ? 17.20164 20.07423 6.62269 1.000 9.66903 257 ASN A C 1
ATOM 4091 O O . ASN A 1 260 ? 17.97195 20.94215 6.19920 1.000 10.99273 257 ASN A O 1
ATOM 4102 N N . ILE A 1 261 ? 15.98669 19.88513 6.11696 1.000 9.96000 258 ILE A N 1
ATOM 4103 C CA . ILE A 1 261 ? 15.46003 20.77582 5.08298 1.000 10.27571 258 ILE A CA 1
ATOM 4104 C C . ILE A 1 261 ? 15.31805 22.18120 5.64256 1.000 10.19504 258 ILE A C 1
ATOM 4105 O O . ILE A 1 261 ? 15.72111 23.17835 5.02783 1.000 10.17661 258 ILE A O 1
ATOM 4121 N N . GLU A 1 262 ? 14.70764 22.28923 6.81650 1.000 10.17698 259 GLU A N 1
ATOM 4122 C CA . GLU A 1 262 ? 14.48417 23.60106 7.39567 1.000 10.03432 259 GLU A CA 1
ATOM 4123 C C . GLU A 1 262 ? 15.78557 24.34687 7.63530 1.000 9.61118 259 GLU A C 1
ATOM 4124 O O . GLU A 1 262 ? 15.85025 25.55564 7.40339 1.000 10.47760 259 GLU A O 1
ATOM 4136 N N . GLN A 1 263 ? 16.83692 23.66155 8.11307 1.000 10.27889 260 GLN A N 1
ATOM 4137 C CA . GLN A 1 263 ? 18.09543 24.38151 8.34344 1.000 10.01970 260 GLN A CA 1
ATOM 4138 C C . GLN A 1 263 ? 18.65361 24.94927 7.03927 1.000 9.80010 260 GLN A C 1
ATOM 4139 O O . GLN A 1 263 ? 19.23553 26.04890 7.01576 1.000 10.47081 260 GLN A O 1
ATOM 4153 N N A GLN A 1 264 ? 18.50143 24.20761 5.94163 0.230 10.12962 261 GLN A N 1
ATOM 4154 N N B GLN A 1 264 ? 18.50098 24.20842 5.94516 0.770 9.40566 261 GLN A N 1
ATOM 4155 C CA A GLN A 1 264 ? 18.97068 24.69155 4.64770 0.230 10.37466 261 GLN A CA 1
ATOM 4156 C CA B GLN A 1 264 ? 18.96505 24.68086 4.64443 0.770 9.32582 261 GLN A CA 1
ATOM 4157 C C A GLN A 1 264 ? 18.17205 25.90665 4.19435 0.230 9.86987 261 GLN A C 1
ATOM 4158 C C B GLN A 1 264 ? 18.17453 25.90136 4.19458 0.770 8.89731 261 GLN A C 1
ATOM 4159 O O A GLN A 1 264 ? 18.73767 26.85686 3.64130 0.230 10.21767 261 GLN A O 1
ATOM 4160 O O B GLN A 1 264 ? 18.75544 26.86876 3.68841 0.770 9.30109 261 GLN A O 1
ATOM 4187 N N . LEU A 1 265 ? 16.85896 25.90211 4.43632 1.000 9.25060 262 LEU A N 1
ATOM 4188 C CA . LEU A 1 265 ? 16.02853 27.04182 4.05867 1.000 9.43737 262 LEU A CA 1
ATOM 4189 C C . LEU A 1 265 ? 16.32958 28.26367 4.92314 1.000 9.91810 262 LEU A C 1
ATOM 4190 O O . LEU A 1 265 ? 16.42054 29.39046 4.41171 1.000 10.48642 262 LEU A O 1
ATOM 4207 N N . LEU A 1 266 ? 16.49276 28.07129 6.23787 1.000 9.80866 263 LEU A N 1
ATOM 4208 C CA . LEU A 1 266 ? 16.85627 29.18700 7.10569 1.000 10.20535 263 LEU A CA 1
ATOM 4209 C C . LEU A 1 266 ? 18.17225 29.81150 6.66255 1.000 10.11483 263 LEU A C 1
ATOM 4210 O O . LEU A 1 266 ? 18.35224 31.02889 6.72268 1.000 11.36437 263 LEU A O 1
ATOM 4226 N N . SER A 1 267 ? 19.10055 28.98456 6.18437 1.000 10.23596 264 SER A N 1
ATOM 4227 C CA . SER A 1 267 ? 20.37671 29.47710 5.68008 1.000 9.96127 264 SER A CA 1
ATOM 4228 C C . SER A 1 267 ? 20.20396 30.24537 4.36808 1.000 9.85817 264 SER A C 1
ATOM 4229 O O . SER A 1 267 ? 20.66191 31.38843 4.23538 1.000 10.67660 264 SER A O 1
ATOM 4237 N N . MET A 1 268 ? 19.53428 29.62943 3.40341 1.000 9.32487 265 MET A N 1
ATOM 4238 C CA . MET A 1 268 ? 19.37142 30.23968 2.08202 1.000 9.54991 265 MET A CA 1
ATOM 4239 C C . MET A 1 268 ? 18.67596 31.58941 2.15366 1.000 9.43152 265 MET A C 1
ATOM 4240 O O . MET A 1 268 ? 18.97540 32.48869 1.36283 1.000 10.31510 265 MET A O 1
ATOM 4254 N N . PHE A 1 269 ? 17.68834 31.72942 3.03419 1.000 9.61861 266 PHE A N 1
ATOM 4255 C CA . PHE A 1 269 ? 16.80217 32.88169 2.99668 1.000 10.26402 266 PHE A CA 1
ATOM 4256 C C . PHE A 1 269 ? 17.13217 33.92458 4.05717 1.000 11.90415 266 PHE A C 1
ATOM 4257 O O . PHE A 1 269 ? 16.34692 34.85368 4.24919 1.000 13.01752 266 PHE A O 1
ATOM 4274 N N . GLY A 1 270 ? 18.31079 33.83812 4.68491 1.000 12.24926 267 GLY A N 1
ATOM 4275 C CA . GLY A 1 270 ? 18.83104 34.91697 5.50779 1.000 12.75101 267 GLY A CA 1
ATOM 4276 C C . GLY A 1 270 ? 18.48168 34.83430 6.97283 1.000 13.07965 267 GLY A C 1
ATOM 4277 O O . GLY A 1 270 ? 18.91855 35.69851 7.74047 1.000 15.42748 267 GLY A O 1
ATOM 4281 N N . ASP A 1 271 ? 17.72992 33.82269 7.39983 1.000 12.56413 268 ASP A N 1
ATOM 4282 C CA . ASP A 1 271 ? 17.30480 33.76577 8.79474 1.000 13.93108 268 ASP A CA 1
ATOM 4283 C C . ASP A 1 271 ? 18.43325 33.38367 9.74603 1.000 14.01137 268 ASP A C 1
ATOM 4284 O O . ASP A 1 271 ? 18.46215 33.86697 10.88077 1.000 16.85147 268 ASP A O 1
ATOM 4293 N N . THR A 1 272 ? 19.38686 32.55678 9.32500 1.000 13.20312 269 THR A N 1
ATOM 4294 C CA . THR A 1 272 ? 20.39801 32.05634 10.24113 1.000 13.25821 269 THR A CA 1
ATOM 4295 C C . THR A 1 272 ? 21.47690 33.09318 10.49206 1.000 14.37394 269 THR A C 1
ATOM 4296 O O . THR A 1 272 ? 21.85934 33.30459 11.63444 1.000 16.34449 269 THR A O 1
ATOM 4307 N N . ASP A 1 273 ? 21.97722 33.74291 9.45273 1.000 15.06649 270 ASP A N 1
ATOM 4308 C CA . ASP A 1 273 ? 23.13914 34.60560 9.59283 1.000 15.40881 270 ASP A CA 1
ATOM 4309 C C . ASP A 1 273 ? 22.99012 35.91203 8.82038 1.000 16.79273 270 ASP A C 1
ATOM 4310 O O . ASP A 1 273 ? 23.97406 36.65998 8.69605 1.000 17.90803 270 ASP A O 1
ATOM 4319 N N . GLY A 1 274 ? 21.80130 36.21176 8.31661 1.000 15.68975 271 GLY A N 1
ATOM 4320 C CA . GLY A 1 274 ? 21.53545 37.45191 7.63019 1.000 16.47019 271 GLY A CA 1
ATOM 4321 C C . GLY A 1 274 ? 21.97782 37.46958 6.19252 1.000 18.42729 271 GLY A C 1
ATOM 4322 O O . GLY A 1 274 ? 21.72811 38.46207 5.50297 1.000 24.04461 271 GLY A O 1
ATOM 4326 N N . LYS A 1 275 ? 22.63616 36.41621 5.71997 1.000 16.50474 272 LYS A N 1
ATOM 4327 C CA . LYS A 1 275 ? 23.11010 36.33136 4.34973 1.000 16.56183 272 LYS A CA 1
ATOM 4328 C C . LYS A 1 275 ? 22.16761 35.45168 3.54753 1.000 13.87328 272 LYS A C 1
ATOM 4329 O O . LYS A 1 275 ? 21.60811 34.47979 4.05792 1.000 14.10863 272 LYS A O 1
ATOM 4348 N N . ARG A 1 276 ? 21.97796 35.82244 2.30054 1.000 12.82368 273 ARG A N 1
ATOM 4349 C CA . ARG A 1 276 ? 21.03411 35.16794 1.41091 1.000 12.48563 273 ARG A CA 1
ATOM 4350 C C . ARG A 1 276 ? 21.74998 34.45525 0.27623 1.000 11.47797 273 ARG A C 1
ATOM 4351 O O . ARG A 1 276 ? 22.81915 34.87214 -0.16095 1.000 12.79581 273 ARG A O 1
ATOM 4372 N N . ASP A 1 277 ? 21.11420 33.41235 -0.24099 1.000 10.46768 274 ASP A N 1
ATOM 4373 C CA . ASP A 1 277 ? 21.65730 32.65184 -1.35841 1.000 9.86977 274 ASP A CA 1
ATOM 4374 C C . ASP A 1 277 ? 21.82086 33.53632 -2.59154 1.000 10.51173 274 ASP A C 1
ATOM 4375 O O . ASP A 1 277 ? 20.89805 34.25421 -2.99450 1.000 11.55969 274 ASP A O 1
ATOM 4384 N N . ALA A 1 278 ? 23.00781 33.48392 -3.18481 1.000 10.40402 275 ALA A N 1
ATOM 4385 C CA . ALA A 1 278 ? 23.31027 34.26916 -4.36831 1.000 12.04063 275 ALA A CA 1
ATOM 4386 C C . ALA A 1 278 ? 22.42966 33.90270 -5.55035 1.000 11.14243 275 ALA A C 1
ATOM 4387 O O . ALA A 1 278 ? 22.29970 34.71511 -6.46794 1.000 12.42445 275 ALA A O 1
ATOM 4394 N N . MET A 1 279 ? 21.81250 32.72026 -5.57118 1.000 10.48204 276 MET A N 1
ATOM 4395 C CA . MET A 1 279 ? 20.95546 32.38395 -6.71050 1.000 10.47901 276 MET A CA 1
ATOM 4396 C C . MET A 1 279 ? 19.73903 33.29713 -6.81382 1.000 10.25944 276 MET A C 1
ATOM 4397 O O . MET A 1 279 ? 19.11914 33.37530 -7.88391 1.000 10.96916 276 MET A O 1
ATOM 4411 N N . LEU A 1 280 ? 19.38416 33.98454 -5.73644 1.000 11.07080 277 LEU A N 1
ATOM 4412 C CA . LEU A 1 280 ? 18.26535 34.91781 -5.80990 1.000 11.48679 277 LEU A CA 1
ATOM 4413 C C . LEU A 1 280 ? 18.53030 36.06747 -6.76335 1.000 12.19407 277 LEU A C 1
ATOM 4414 O O . LEU A 1 280 ? 17.60293 36.82384 -7.06388 1.000 14.44966 277 LEU A O 1
ATOM 4430 N N . ARG A 1 281 ? 19.76097 36.20502 -7.25748 1.000 12.97869 278 ARG A N 1
ATOM 4431 C CA . ARG A 1 281 ? 20.04153 37.13643 -8.34651 1.000 15.01797 278 ARG A CA 1
ATOM 4432 C C . ARG A 1 281 ? 19.28243 36.79956 -9.62068 1.000 14.85777 278 ARG A C 1
ATOM 4433 O O . ARG A 1 281 ? 19.04247 37.69737 -10.43032 1.000 17.19777 278 ARG A O 1
ATOM 4454 N N . PHE A 1 282 ? 18.94246 35.52897 -9.85280 1.000 12.80953 279 PHE A N 1
ATOM 4455 C CA . PHE A 1 282 ? 18.29723 35.15746 -11.12256 1.000 12.00582 279 PHE A CA 1
ATOM 4456 C C . PHE A 1 282 ? 17.07887 34.27907 -10.99736 1.000 11.65814 279 PHE A C 1
ATOM 4457 O O . PHE A 1 282 ? 16.38888 34.10935 -11.99602 1.000 13.20370 279 PHE A O 1
ATOM 4474 N N . THR A 1 283 ? 16.78506 33.72024 -9.83696 1.000 10.52823 280 THR A N 1
ATOM 4475 C CA . THR A 1 283 ? 15.65279 32.82226 -9.70586 1.000 11.08704 280 THR A CA 1
ATOM 4476 C C . THR A 1 283 ? 14.95962 33.08035 -8.38241 1.000 11.20782 280 THR A C 1
ATOM 4477 O O . THR A 1 283 ? 15.56517 33.58553 -7.43465 1.000 12.69458 280 THR A O 1
ATOM 4488 N N . LYS A 1 284 ? 13.68032 32.76640 -8.32448 1.000 10.40286 281 LYS A N 1
ATOM 4489 C CA . LYS A 1 284 ? 12.91788 32.99981 -7.12118 1.000 11.90396 281 LYS A CA 1
ATOM 4490 C C . LYS A 1 284 ? 11.93535 31.87502 -6.87450 1.000 10.23138 281 LYS A C 1
ATOM 4491 O O . LYS A 1 284 ? 11.35524 31.31212 -7.81616 1.000 10.05296 281 LYS A O 1
ATOM 4510 N N . PRO A 1 285 ? 11.70051 31.55054 -5.60826 1.000 10.17213 282 PRO A N 1
ATOM 4511 C CA . PRO A 1 285 ? 10.67500 30.55781 -5.28915 1.000 9.63826 282 PRO A CA 1
ATOM 4512 C C . PRO A 1 285 ? 9.30894 31.20541 -5.28722 1.000 9.64016 282 PRO A C 1
ATOM 4513 O O . PRO A 1 285 ? 9.13774 32.31592 -4.79320 1.000 10.98888 282 PRO A O 1
ATOM 4524 N N . VAL A 1 286 ? 8.31325 30.46741 -5.77271 1.000 9.46829 283 VAL A N 1
ATOM 4525 C CA . VAL A 1 286 ? 6.95246 30.99353 -5.85587 1.000 10.36687 283 VAL A CA 1
ATOM 4526 C C . VAL A 1 286 ? 5.90101 30.11208 -5.19069 1.000 10.25564 283 VAL A C 1
ATOM 4527 O O . VAL A 1 286 ? 4.75139 30.52758 -5.05635 1.000 11.52400 283 VAL A O 1
ATOM 4540 N N . THR A 1 287 ? 6.27081 28.91738 -4.74089 1.000 10.64200 284 THR A N 1
ATOM 4541 C CA . THR A 1 287 ? 5.38041 28.07269 -3.96593 1.000 10.17623 284 THR A CA 1
ATOM 4542 C C . THR A 1 287 ? 6.22231 27.44881 -2.86159 1.000 10.11404 284 THR A C 1
ATOM 4543 O O . THR A 1 287 ? 7.44641 27.46781 -2.92228 1.000 10.85506 284 THR A O 1
ATOM 4554 N N . GLY A 1 288 ? 5.57224 26.86784 -1.86808 1.000 9.87977 285 GLY A N 1
ATOM 4555 C CA . GLY A 1 288 ? 6.28369 26.12188 -0.84078 1.000 9.38753 285 GLY A CA 1
ATOM 4556 C C . GLY A 1 288 ? 5.34012 25.36478 0.05996 1.000 9.06693 285 GLY A C 1
ATOM 4557 O O . GLY A 1 288 ? 4.32192 25.90977 0.49596 1.000 10.24699 285 GLY A O 1
ATOM 4561 N N . GLY A 1 289 ? 5.67303 24.10102 0.34465 1.000 8.88111 286 GLY A N 1
ATOM 4562 C CA . GLY A 1 289 ? 4.85495 23.28896 1.22322 1.000 9.00244 286 GLY A CA 1
ATOM 4563 C C . GLY A 1 289 ? 5.64242 22.14070 1.80837 1.000 9.11938 286 GLY A C 1
ATOM 4564 O O . GLY A 1 289 ? 6.59104 21.64537 1.20539 1.000 9.43643 286 GLY A O 1
ATOM 4568 N N . TYR A 1 290 ? 5.22565 21.71629 2.99782 1.000 8.98837 287 TYR A N 1
ATOM 4569 C CA . TYR A 1 290 ? 5.73086 20.51349 3.66549 1.000 8.85851 287 TYR A CA 1
ATOM 4570 C C . TYR A 1 290 ? 4.61836 19.47540 3.74011 1.000 9.04190 287 TYR A C 1
ATOM 4571 O O . TYR A 1 290 ? 3.45878 19.82792 3.98453 1.000 9.45989 287 TYR A O 1
ATOM 4589 N N . TYR A 1 291 ? 4.98428 18.20107 3.56577 1.000 9.17229 288 TYR A N 1
ATOM 4590 C CA . TYR A 1 291 ? 4.02197 17.11392 3.57756 1.000 9.28510 288 TYR A CA 1
ATOM 4591 C C . TYR A 1 291 ? 4.65206 15.91799 4.26597 1.000 9.62009 288 TYR A C 1
ATOM 4592 O O . TYR A 1 291 ? 5.87220 15.80337 4.34436 1.000 10.38693 288 TYR A O 1
ATOM 4610 N N . PHE A 1 292 ? 3.81712 15.00235 4.73620 1.000 9.54834 289 PHE A N 1
ATOM 4611 C CA . PHE A 1 292 ? 4.27033 13.74843 5.32527 1.000 9.90286 289 PHE A CA 1
ATOM 4612 C C . PHE A 1 292 ? 3.81724 12.60218 4.43669 1.000 9.49076 289 PHE A C 1
ATOM 4613 O O . PHE A 1 292 ? 2.62580 12.48282 4.12725 1.000 9.34897 289 PHE A O 1
ATOM 4630 N N . ALA A 1 293 ? 4.77923 11.77792 4.02396 1.000 9.71222 290 ALA A N 1
ATOM 4631 C CA . ALA A 1 293 ? 4.54583 10.59633 3.20863 1.000 9.86964 290 ALA A CA 1
ATOM 4632 C C . ALA A 1 293 ? 4.53477 9.36833 4.09656 1.000 10.30403 290 ALA A C 1
ATOM 4633 O O . ALA A 1 293 ? 5.60545 8.93013 4.55118 1.000 11.17387 290 ALA A O 1
ATOM 4640 N N . PRO A 1 294 ? 3.38257 8.78385 4.38105 1.000 10.46628 291 PRO A N 1
ATOM 4641 C CA . PRO A 1 294 ? 3.37040 7.59295 5.22657 1.000 11.17519 291 PRO A CA 1
ATOM 4642 C C . PRO A 1 294 ? 3.92801 6.37526 4.50644 1.000 10.89300 291 PRO A C 1
ATOM 4643 O O . PRO A 1 294 ? 4.06443 6.35578 3.28013 1.000 11.80119 291 PRO A O 1
ATOM 4654 N N . SER A 1 295 ? 4.24675 5.34296 5.28809 1.000 11.14150 292 SER A N 1
ATOM 4655 C CA . SER A 1 295 ? 4.58221 4.07122 4.68175 1.000 11.88650 292 SER A CA 1
ATOM 4656 C C . SER A 1 295 ? 3.35381 3.48124 3.99213 1.000 12.57983 292 SER A C 1
ATOM 4657 O O . SER A 1 295 ? 2.20602 3.85091 4.25940 1.000 13.66138 292 SER A O 1
ATOM 4665 N N . LEU A 1 296 ? 3.60580 2.49148 3.14121 1.000 13.45041 293 LEU A N 1
ATOM 4666 C CA . LEU A 1 296 ? 2.50224 1.8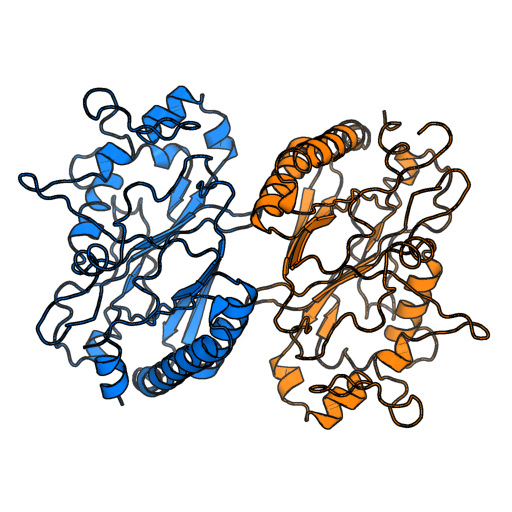0596 2.46305 1.000 14.08556 293 LEU A CA 1
ATOM 4667 C C . LEU A 1 296 ? 1.60904 1.06390 3.44634 1.000 15.71927 293 LEU A C 1
ATOM 4668 O O . LEU A 1 296 ? 0.38249 1.03560 3.27697 1.000 16.06373 293 LEU A O 1
ATOM 4684 N N . GLU A 1 297 ? 2.20292 0.44374 4.46401 1.000 16.77483 294 GLU A N 1
ATOM 4685 C CA . GLU A 1 297 ? 1.40950 -0.24752 5.47237 1.000 19.50119 294 GLU A CA 1
ATOM 4686 C C . GLU A 1 297 ? 0.49395 0.72390 6.18724 1.000 18.00752 294 GLU A C 1
ATOM 4687 O O . GLU A 1 297 ? -0.66530 0.40024 6.47925 1.000 18.42441 294 GLU A O 1
ATOM 4699 N N . ARG A 1 298 ? 1.00425 1.91865 6.47892 1.000 17.24474 295 ARG A N 1
ATOM 4700 C CA . ARG A 1 298 ? 0.18926 2.93833 7.12046 1.000 18.41945 295 ARG A CA 1
ATOM 4701 C C . ARG A 1 298 ? -0.97587 3.34832 6.22693 1.000 16.80606 295 ARG A C 1
ATOM 4702 O O . ARG A 1 298 ? -2.11011 3.48786 6.70117 1.000 17.90312 295 ARG A O 1
ATOM 4723 N N . ILE A 1 299 ? -0.72984 3.51248 4.92699 1.000 15.11308 296 ILE A N 1
ATOM 4724 C CA . ILE A 1 299 ? -1.81639 3.81654 3.99322 1.000 15.98833 296 ILE A CA 1
ATOM 4725 C C . ILE A 1 299 ? -2.85883 2.70661 4.00617 1.000 17.25105 296 ILE A C 1
ATOM 4726 O O . ILE A 1 299 ? -4.06553 2.96438 4.07306 1.000 17.69362 296 ILE A O 1
ATOM 4742 N N . GLN A 1 300 ? -2.41799 1.44856 3.93174 1.000 17.25023 297 GLN A N 1
ATOM 4743 C CA . GLN A 1 300 ? -3.38327 0.35456 3.93380 1.000 19.88298 297 GLN A CA 1
ATOM 4744 C C . GLN A 1 300 ? -4.21300 0.34232 5.21525 1.000 21.53943 297 GLN A C 1
ATOM 4745 O O . GLN A 1 300 ? -5.37587 -0.06934 5.19595 1.000 23.68302 297 GLN A O 1
ATOM 4759 N N . ALA A 1 301 ? -3.64080 0.78862 6.32789 1.000 20.50856 298 ALA A N 1
ATOM 4760 C CA . ALA A 1 301 ? -4.35139 0.76191 7.59859 1.000 23.95885 298 ALA A CA 1
ATOM 4761 C C . ALA A 1 301 ? -5.25380 1.97290 7.80522 1.000 27.71812 298 ALA A C 1
ATOM 4762 O O . ALA A 1 301 ? -5.90004 2.06054 8.85265 1.000 30.51989 298 ALA A O 1
ATOM 4769 N N . LEU A 1 302 ? -5.33309 2.89456 6.84196 1.000 29.31798 299 LEU A N 1
ATOM 4770 C CA . LEU A 1 302 ? -6.15793 4.09018 6.99867 1.000 32.01320 299 LEU A CA 1
ATOM 4771 C C . LEU A 1 302 ? -7.63345 3.75431 7.20029 1.000 38.75272 299 LEU A C 1
ATOM 4772 O O . LEU A 1 302 ? -8.16802 3.94964 8.29568 1.000 42.51183 299 LEU A O 1
ATOM 4788 N N . GLY A 1 303 ? -8.29280 3.26167 6.16005 1.000 41.85408 300 GLY A N 1
ATOM 4789 C CA . GLY A 1 303 ? -9.72624 2.98959 6.19628 1.000 46.89520 300 GLY A CA 1
ATOM 4790 C C . GLY A 1 303 ? -10.09486 1.60170 6.68233 1.000 50.42843 300 GLY A C 1
ATOM 4791 O O . GLY A 1 303 ? -9.29215 0.92363 7.32451 1.000 52.55500 300 GLY A O 1
ATOM 4796 N N . PRO B 1 1 ? 24.90785 19.46189 -52.84121 1.000 42.40358 -2 PRO B N 1
ATOM 4797 C CA . PRO B 1 1 ? 23.99358 18.76538 -53.74068 1.000 42.25724 -2 PRO B CA 1
ATOM 4798 C C . PRO B 1 1 ? 23.33870 19.77535 -54.67330 1.000 42.48676 -2 PRO B C 1
ATOM 4799 O O . PRO B 1 1 ? 22.12800 20.01780 -54.60104 1.000 41.93985 -2 PRO B O 1
ATOM 4812 N N . LEU B 1 2 ? 24.16720 20.36871 -55.53078 1.000 42.48012 -1 LEU B N 1
ATOM 4813 C CA . LEU B 1 2 ? 23.74551 21.47700 -56.37749 1.000 42.78397 -1 LEU B CA 1
ATOM 4814 C C . LEU B 1 2 ? 22.68172 21.03260 -57.37344 1.000 39.45354 -1 LEU B C 1
ATOM 4815 O O . LEU B 1 2 ? 22.70515 19.91424 -57.88648 1.000 36.08721 -1 LEU B O 1
ATOM 4831 N N . GLY B 1 3 ? 21.74970 21.93637 -57.65868 1.000 39.81765 0 GLY B N 1
ATOM 4832 C CA . GLY B 1 3 ? 20.67025 21.64444 -58.57647 1.000 39.41787 0 GLY B CA 1
ATOM 4833 C C . GLY B 1 3 ? 19.54399 20.84967 -57.97192 1.000 39.06203 0 GLY B C 1
ATOM 4834 O O . GLY B 1 3 ? 18.64914 20.41441 -58.70392 1.000 39.53735 0 GLY B O 1
ATOM 4838 N N . MET B 1 4 ? 19.57355 20.62951 -56.66285 1.000 37.34972 1 MET B N 1
ATOM 4839 C CA . MET B 1 4 ? 18.52233 19.93379 -55.95579 1.000 35.95631 1 MET B CA 1
ATOM 4840 C C . MET B 1 4 ? 18.06383 20.80335 -54.80405 1.000 32.81969 1 MET B C 1
ATOM 4841 O O . MET B 1 4 ? 18.68315 21.81428 -54.46514 1.000 33.86253 1 MET B O 1
ATOM 4855 N N . SER B 1 5 ? 16.97093 20.37419 -54.19790 1.000 28.35651 2 SER B N 1
ATOM 4856 C CA . SER B 1 5 ? 16.33843 21.09996 -53.10733 1.000 25.50188 2 SER B CA 1
ATOM 4857 C C . SER B 1 5 ? 16.15740 20.13590 -51.95133 1.000 24.70816 2 SER B C 1
ATOM 4858 O O . SER B 1 5 ? 15.50424 19.10100 -52.10225 1.000 30.05211 2 SER B O 1
ATOM 4866 N N . GLN B 1 6 ? 16.70949 20.48169 -50.80046 1.000 18.48600 3 GLN B N 1
ATOM 4867 C CA . GLN B 1 6 ? 16.72293 19.60941 -49.63607 1.000 16.73648 3 GLN B CA 1
ATOM 4868 C C . GLN B 1 6 ? 15.58081 19.98937 -48.69932 1.000 14.64001 3 GLN B C 1
ATOM 4869 O O . GLN B 1 6 ? 15.39402 21.16536 -48.36422 1.000 15.52242 3 GLN B O 1
ATOM 4883 N N A VAL B 1 7 ? 14.85225 18.97718 -48.23558 0.605 14.15284 4 VAL B N 1
ATOM 4884 N N B VAL B 1 7 ? 14.82597 18.98710 -48.26751 0.395 14.37136 4 VAL B N 1
ATOM 4885 C CA A VAL B 1 7 ? 13.71942 19.19316 -47.34580 0.605 13.06338 4 VAL B CA 1
ATOM 4886 C CA B VAL B 1 7 ? 13.73047 19.24038 -47.34800 0.395 13.60919 4 VAL B CA 1
ATOM 4887 C C A VAL B 1 7 ? 14.22136 19.56101 -45.95330 0.605 12.63210 4 VAL B C 1
ATOM 4888 C C B VAL B 1 7 ? 14.29516 19.68107 -46.00611 0.395 12.55900 4 VAL B C 1
ATOM 4889 O O A VAL B 1 7 ? 15.22947 19.01958 -45.47849 0.605 14.18780 4 VAL B O 1
ATOM 4890 O O B VAL B 1 7 ? 15.42760 19.34324 -45.64123 0.395 13.81654 4 VAL B O 1
ATOM 4915 N N . GLN B 1 8 ? 13.50841 20.46302 -45.27718 1.000 11.49614 5 GLN B N 1
ATOM 4916 C CA . GLN B 1 8 ? 13.78861 20.67571 -43.87535 1.000 10.95265 5 GLN B CA 1
ATOM 4917 C C . GLN B 1 8 ? 13.58928 19.37080 -43.11477 1.000 10.42035 5 GLN B C 1
ATOM 4918 O O . GLN B 1 8 ? 12.74513 18.53954 -43.45255 1.000 11.53179 5 GLN B O 1
ATOM 4933 N N . SER B 1 9 ? 14.37595 19.20529 -42.04799 1.000 10.36675 6 SER B N 1
ATOM 4934 C CA . SER B 1 9 ? 14.53856 17.90691 -41.41314 1.000 11.35106 6 SER B CA 1
ATOM 4935 C C . SER B 1 9 ? 13.33312 17.44815 -40.59460 1.000 10.67486 6 SER B C 1
ATOM 4936 O O . SER B 1 9 ? 13.27739 16.26836 -40.23631 1.000 11.72948 6 SER B O 1
ATOM 4944 N N . GLY B 1 10 ? 12.38829 18.32742 -40.27201 1.000 10.01106 7 GLY B N 1
ATOM 4945 C CA . GLY B 1 10 ? 11.28588 17.94442 -39.41975 1.000 10.45077 7 GLY B CA 1
ATOM 4946 C C . GLY B 1 10 ? 10.03419 17.45659 -40.13709 1.000 10.80253 7 GLY B C 1
ATOM 4947 O O . GLY B 1 10 ? 9.08473 17.04161 -39.47555 1.000 11.95757 7 GLY B O 1
ATOM 4951 N N . ILE B 1 11 ? 10.00094 17.48230 -41.47038 1.000 10.52266 8 ILE B N 1
ATOM 4952 C CA . ILE B 1 11 ? 8.78332 17.09797 -42.18865 1.000 11.77301 8 ILE B CA 1
ATOM 4953 C C . ILE B 1 11 ? 8.55956 15.59210 -42.14294 1.000 11.52782 8 ILE B C 1
ATOM 4954 O O . ILE B 1 11 ? 7.43900 15.11570 -41.89885 1.000 12.52332 8 ILE B O 1
ATOM 4970 N N . LEU B 1 12 ? 9.59296 14.82302 -42.44091 1.000 11.08409 9 LEU B N 1
ATOM 4971 C CA . LEU B 1 12 ? 9.44882 13.39903 -42.70316 1.000 11.98132 9 LEU B CA 1
ATOM 4972 C C . LEU B 1 12 ? 9.59559 12.42579 -41.52838 1.000 10.99821 9 LEU B C 1
ATOM 4973 O O . LEU B 1 12 ? 9.04978 11.31723 -41.62040 1.000 11.83451 9 LEU B O 1
ATOM 4989 N N . PRO B 1 13 ? 10.32899 12.71720 -40.44800 1.000 12.39506 10 PRO B N 1
ATOM 4990 C CA . PRO B 1 13 ? 10.55994 11.67629 -39.43423 1.000 12.54083 10 PRO B CA 1
ATOM 4991 C C . PRO B 1 13 ? 9.26793 11.05490 -38.91852 1.000 12.04225 10 PRO B C 1
ATOM 4992 O O . PRO B 1 13 ? 8.27409 11.74025 -38.67718 1.000 12.90356 10 PRO B O 1
ATOM 5003 N N . GLU B 1 14 ? 9.32418 9.75433 -38.66780 1.000 11.85341 11 GLU B N 1
ATOM 5004 C CA . GLU B 1 14 ? 8.20434 8.95694 -38.18224 1.000 12.66514 11 GLU B CA 1
ATOM 5005 C C . GLU B 1 14 ? 8.51070 8.44303 -36.78442 1.000 13.02181 11 GLU B C 1
ATOM 5006 O O . GLU B 1 14 ? 9.65907 8.14869 -36.46044 1.000 15.27796 11 GLU B O 1
ATOM 5018 N N A HIS B 1 15 ? 7.43608 8.35934 -35.99237 0.543 14.98075 12 HIS B N 1
ATOM 5019 N N B HIS B 1 15 ? 7.49522 8.24802 -35.96157 0.457 12.68936 12 HIS B N 1
ATOM 5020 C CA A HIS B 1 15 ? 7.39570 7.75812 -34.65058 0.543 16.70405 12 HIS B CA 1
ATOM 5021 C CA B HIS B 1 15 ? 7.67519 7.58501 -34.66284 0.457 12.56373 12 HIS B CA 1
ATOM 5022 C C A HIS B 1 15 ? 8.30833 8.45881 -33.63816 0.543 14.57397 12 HIS B C 1
ATOM 5023 C C B HIS B 1 15 ? 8.28239 8.47480 -33.57759 0.457 11.77276 12 HIS B C 1
ATOM 5024 O O A HIS B 1 15 ? 8.76029 7.84149 -32.67335 0.543 14.56323 12 HIS B O 1
ATOM 5025 O O B HIS B 1 15 ? 8.50050 7.97253 -32.47548 0.457 10.92187 12 HIS B O 1
ATOM 5052 N N . CYS B 1 16 ? 8.56152 9.74977 -33.82604 1.000 12.77243 13 CYS B N 1
ATOM 5053 C CA . CYS B 1 16 ? 9.17715 10.54686 -32.77567 1.000 13.28249 13 CYS B CA 1
ATOM 5054 C C . CYS B 1 16 ? 8.25975 10.65216 -31.56092 1.000 11.56755 13 CYS B C 1
ATOM 5055 O O . CYS B 1 16 ? 7.06244 10.86965 -31.66295 1.000 14.20264 13 CYS B O 1
ATOM 5064 N N . ARG B 1 17 ? 8.84809 10.55581 -30.39685 1.000 10.16624 14 ARG B N 1
ATOM 5065 C CA . ARG B 1 17 ? 8.06567 10.54049 -29.17853 1.000 10.48471 14 ARG B CA 1
ATOM 5066 C C . ARG B 1 17 ? 7.73495 11.91919 -28.63560 1.000 9.35475 14 ARG B C 1
ATOM 5067 O O . ARG B 1 17 ? 6.87279 12.01982 -27.75848 1.000 9.65676 14 ARG B O 1
ATOM 5088 N N . ALA B 1 18 ? 8.40752 12.96934 -29.09717 1.000 8.62248 15 ALA B N 1
ATOM 5089 C CA . ALA B 1 18 ? 8.27797 14.28009 -28.47648 1.000 8.72155 15 ALA B CA 1
ATOM 5090 C C . ALA B 1 18 ? 8.38613 15.36513 -29.52612 1.000 7.87541 15 ALA B C 1
ATOM 5091 O O . ALA B 1 18 ? 9.19560 15.26303 -30.44838 1.000 8.72416 15 ALA B O 1
ATOM 5098 N N . ALA B 1 19 ? 7.62071 16.43521 -29.33074 1.000 7.89321 16 ALA B N 1
ATOM 5099 C CA . ALA B 1 19 ? 7.71240 17.60146 -30.19192 1.000 8.22046 16 ALA B CA 1
ATOM 5100 C C . ALA B 1 19 ? 7.49776 18.87236 -29.38669 1.000 7.74052 16 ALA B C 1
ATOM 5101 O O . ALA B 1 19 ? 6.88792 18.86562 -28.31370 1.000 8.13347 16 ALA B O 1
ATOM 5108 N N . ILE B 1 20 ? 7.96684 19.96957 -29.95954 1.000 8.05664 17 ILE B N 1
ATOM 5109 C CA . ILE B 1 20 ? 7.60376 21.30577 -29.51337 1.000 8.43469 17 ILE B CA 1
ATOM 5110 C C . ILE B 1 20 ? 7.12859 22.07764 -30.72317 1.000 8.33383 17 ILE B C 1
ATOM 5111 O O . ILE B 1 20 ? 7.80706 22.10216 -31.75048 1.000 9.13039 17 ILE B O 1
ATOM 5127 N N . TRP B 1 21 ? 5.99546 22.74060 -30.58113 1.000 7.34012 18 TRP B N 1
ATOM 5128 C CA . TRP B 1 21 ? 5.54097 23.70496 -31.57017 1.000 8.02381 18 TRP B CA 1
ATOM 5129 C C . TRP B 1 21 ? 5.52598 25.08586 -30.93035 1.000 8.17574 18 TRP B C 1
ATOM 5130 O O . TRP B 1 21 ? 5.00932 25.24957 -29.81964 1.000 9.71058 18 TRP B O 1
ATOM 5151 N N . ILE B 1 22 ? 6.03196 26.07644 -31.66226 1.000 8.36626 19 ILE B N 1
ATOM 5152 C CA . ILE B 1 22 ? 5.95123 27.47523 -31.29076 1.000 8.31711 19 ILE B CA 1
ATOM 5153 C C . ILE B 1 22 ? 5.27228 28.21405 -32.42502 1.000 8.44364 19 ILE B C 1
ATOM 5154 O O . ILE B 1 22 ? 5.68641 28.10123 -33.57994 1.000 9.04849 19 ILE B O 1
ATOM 5170 N N . GLU B 1 23 ? 4.24755 28.98565 -32.09514 1.000 8.68187 20 GLU B N 1
ATOM 5171 C CA . GLU B 1 23 ? 3.55498 29.85304 -33.04498 1.000 8.89964 20 GLU B CA 1
ATOM 5172 C C . GLU B 1 23 ? 3.74433 31.28973 -32.59338 1.000 8.77462 20 GLU B C 1
ATOM 5173 O O . GLU B 1 23 ? 3.60257 31.58022 -31.39471 1.000 9.97168 20 GLU B O 1
ATOM 5185 N N . ALA B 1 24 ? 4.05442 32.18716 -33.53485 1.000 8.67727 21 ALA B N 1
ATOM 5186 C CA . ALA B 1 24 ? 4.38853 33.54294 -33.15679 1.000 8.81436 21 ALA B CA 1
ATOM 5187 C C . ALA B 1 24 ? 3.98443 34.53640 -34.22893 1.000 8.63871 21 ALA B C 1
ATOM 5188 O O . ALA B 1 24 ? 3.93000 34.21407 -35.41321 1.000 9.29544 21 ALA B O 1
ATOM 5196 N N . ASN B 1 25 ? 3.75174 35.75642 -33.79397 1.000 9.51024 22 ASN B N 1
ATOM 5197 C CA . ASN B 1 25 ? 3.58263 36.88751 -34.70063 1.000 10.09880 22 ASN B CA 1
ATOM 5198 C C . ASN B 1 25 ? 4.86350 37.70596 -34.83102 1.000 10.79855 22 ASN B C 1
ATOM 5199 O O . ASN B 1 25 ? 5.67461 37.77711 -33.91086 1.000 11.97447 22 ASN B O 1
ATOM 5210 N N . L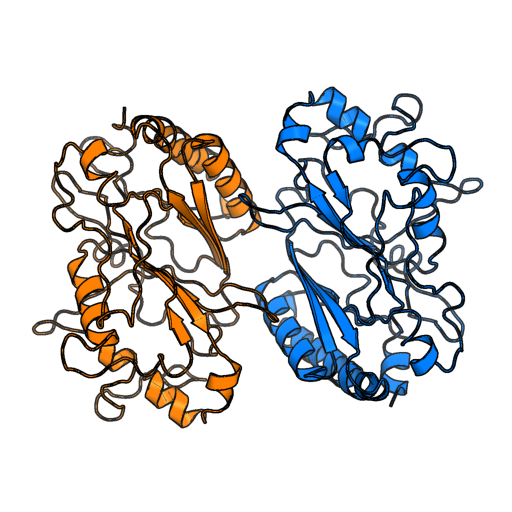EU B 1 26 ? 5.01768 38.32538 -35.99204 1.000 11.44039 23 LEU B N 1
ATOM 5211 C CA . LEU B 1 26 ? 6.09174 39.26183 -36.26182 1.000 11.68072 23 LEU B CA 1
ATOM 5212 C C . LEU B 1 26 ? 5.79038 40.60585 -35.63211 1.000 12.56941 23 LEU B C 1
ATOM 5213 O O . LEU B 1 26 ? 4.69825 41.15632 -35.81096 1.000 15.64771 23 LEU B O 1
ATOM 5229 N N A LYS B 1 27 ? 6.75145 41.09209 -34.85732 0.429 13.44492 24 LYS B N 1
ATOM 5230 N N B LYS B 1 27 ? 6.77843 41.19157 -34.95064 0.571 12.88149 24 LYS B N 1
ATOM 5231 C CA A LYS B 1 27 ? 6.80937 42.47188 -34.41406 0.429 14.75011 24 LYS B CA 1
ATOM 5232 C CA B LYS B 1 27 ? 6.56695 42.47047 -34.27052 0.571 14.85833 24 LYS B CA 1
ATOM 5233 C C A LYS B 1 27 ? 7.93325 43.14047 -35.19245 0.429 15.55612 24 LYS B C 1
ATOM 5234 C C B LYS B 1 27 ? 6.97547 43.69130 -35.10093 0.571 15.51860 24 LYS B C 1
ATOM 5235 O O A LYS B 1 27 ? 9.05181 42.62255 -35.24995 0.429 17.01894 24 LYS B O 1
ATOM 5236 O O B LYS B 1 27 ? 6.38113 44.76714 -34.94537 0.571 19.31854 24 LYS B O 1
ATOM 5273 N N A GLY B 1 28 ? 7.63532 44.27117 -35.79645 0.429 14.71648 25 GLY B N 1
ATOM 5274 N N B GLY B 1 28 ? 7.99218 43.57135 -35.94293 0.571 14.01011 25 GLY B N 1
ATOM 5275 C CA A GLY B 1 28 ? 8.62537 44.98787 -36.57808 0.429 15.23936 25 GLY B CA 1
ATOM 5276 C CA B GLY B 1 28 ? 8.56921 44.72559 -36.60857 0.571 15.07335 25 GLY B CA 1
ATOM 5277 C C A GLY B 1 28 ? 8.86337 44.41290 -37.96845 0.429 14.25598 25 GLY B C 1
ATOM 5278 C C B GLY B 1 28 ? 8.77253 44.47060 -38.08924 0.571 14.23520 25 GLY B C 1
ATOM 5279 O O A GLY B 1 28 ? 8.19628 43.48189 -38.43943 0.429 15.76410 25 GLY B O 1
ATOM 5280 O O B GLY B 1 28 ? 7.95707 43.82843 -38.75508 0.571 16.29003 25 GLY B O 1
ATOM 5287 N N . ASP B 1 29 ? 9.88677 44.98409 -38.61102 1.000 13.59788 26 ASP B N 1
ATOM 5288 C CA . ASP B 1 29 ? 10.23694 44.72201 -40.01116 1.000 13.86022 26 ASP B CA 1
ATOM 5289 C C . ASP B 1 29 ? 10.47444 43.22486 -40.24814 1.000 13.02976 26 ASP B C 1
ATOM 5290 O O . ASP B 1 29 ? 11.20207 42.56565 -39.50354 1.000 13.82966 26 ASP B O 1
ATOM 5300 N N . VAL B 1 30 ? 9.86123 42.68544 -41.30471 1.000 12.94691 27 VAL B N 1
ATOM 5301 C CA . VAL B 1 30 ? 9.99146 41.28182 -41.68406 1.000 13.49899 27 VAL B CA 1
ATOM 5302 C C . VAL B 1 30 ? 11.42661 40.88479 -41.96187 1.000 12.24614 27 VAL B C 1
ATOM 5303 O O . VAL B 1 30 ? 11.77265 39.70101 -41.87680 1.000 13.55549 27 VAL B O 1
ATOM 5316 N N . ASN B 1 31 ? 12.29111 41.85452 -42.25930 1.000 14.01480 28 ASN B N 1
ATOM 5317 C CA . ASN B 1 31 ? 13.68405 41.53154 -42.50626 1.000 16.18897 28 ASN B CA 1
ATOM 5318 C C . ASN B 1 31 ? 14.32169 40.79780 -41.35418 1.000 15.79894 28 ASN B C 1
ATOM 5319 O O . ASN B 1 31 ? 15.25175 40.01854 -41.56515 1.000 17.26452 28 ASN B O 1
ATOM 5330 N N . ALA B 1 32 ? 13.82597 41.00433 -40.13831 1.000 15.42510 29 ALA B N 1
ATOM 5331 C CA . ALA B 1 32 ? 14.40867 40.31413 -38.99302 1.000 16.93772 29 ALA B CA 1
ATOM 5332 C C . ALA B 1 32 ? 14.33713 38.79960 -39.14326 1.000 16.05649 29 ALA B C 1
ATOM 5333 O O . ALA B 1 32 ? 15.17751 38.07707 -38.59031 1.000 17.63450 29 ALA B O 1
ATOM 5340 N N . LEU B 1 33 ? 13.33892 38.29619 -39.88366 1.000 13.59186 30 LEU B N 1
ATOM 5341 C CA . LEU B 1 33 ? 13.18307 36.85783 -39.99409 1.000 12.22399 30 LEU B CA 1
ATOM 5342 C C . LEU B 1 33 ? 14.22450 36.22136 -40.89473 1.000 13.07269 30 LEU B C 1
ATOM 5343 O O . LEU B 1 33 ? 14.39372 35.00023 -40.84147 1.000 12.81420 30 LEU B O 1
ATOM 5359 N N . ARG B 1 34 ? 14.93157 37.00856 -41.70847 1.000 14.06378 31 ARG B N 1
ATOM 5360 C CA . ARG B 1 34 ? 15.87679 36.42590 -42.65175 1.000 14.26742 31 ARG B CA 1
ATOM 5361 C C . ARG B 1 34 ? 17.07511 35.82393 -41.92046 1.000 13.95238 31 ARG B C 1
ATOM 5362 O O . ARG B 1 34 ? 17.32121 34.61043 -41.98911 1.000 14.26523 31 ARG B O 1
ATOM 5383 N N A GLU B 1 35 ? 17.84783 36.66603 -41.22705 0.447 14.50726 32 GLU B N 1
ATOM 5384 N N B GLU B 1 35 ? 17.83858 36.65107 -41.20425 0.553 14.82105 32 GLU B N 1
ATOM 5385 C CA A GLU B 1 35 ? 19.00980 36.16435 -40.50095 0.447 14.84679 32 GLU B CA 1
ATOM 5386 C CA B GLU B 1 35 ? 19.02552 36.12162 -40.53906 0.553 15.90269 32 GLU B CA 1
ATOM 5387 C C A GLU B 1 35 ? 18.58951 35.12578 -39.47824 0.447 13.54151 32 GLU B C 1
ATOM 5388 C C B GLU B 1 35 ? 18.65113 35.17381 -39.40700 0.553 14.15438 32 GLU B C 1
ATOM 5389 O O A GLU B 1 35 ? 19.22682 34.07540 -39.35205 0.447 13.53816 32 GLU B O 1
ATOM 5390 O O B GLU B 1 35 ? 19.39317 34.22542 -39.13669 0.553 14.73409 32 GLU B O 1
ATOM 5413 N N . ALA B 1 36 ? 17.50139 35.39951 -38.75503 1.000 13.24550 33 ALA B N 1
ATOM 5414 C CA . ALA B 1 36 ? 17.08784 34.50835 -37.67087 1.000 12.37208 33 ALA B CA 1
ATOM 5415 C C . ALA B 1 36 ? 16.79908 33.10701 -38.17766 1.000 11.08640 33 ALA B C 1
ATOM 5416 O O . ALA B 1 36 ? 17.14774 32.12208 -37.53121 1.000 11.79193 33 ALA B O 1
ATOM 5424 N N . SER B 1 37 ? 16.14703 32.99837 -39.32629 1.000 11.16637 34 SER B N 1
ATOM 5425 C CA . SER B 1 37 ? 15.84124 31.68245 -39.85809 1.000 11.52614 34 SER B CA 1
ATOM 5426 C C . SER B 1 37 ? 17.11691 30.94706 -40.24964 1.000 11.26597 34 SER B C 1
ATOM 5427 O O . SER B 1 37 ? 17.22440 29.72892 -40.06128 1.000 12.55280 34 SER B O 1
ATOM 5435 N N . LYS B 1 38 ? 18.09410 31.66375 -40.82686 1.000 11.45833 35 LYS B N 1
ATOM 5436 C CA . LYS B 1 38 ? 19.36529 31.02468 -41.16169 1.000 13.23784 35 LYS B CA 1
ATOM 5437 C C . LYS B 1 38 ? 20.09067 30.55263 -39.91064 1.000 13.07946 35 LYS B C 1
ATOM 5438 O O . LYS B 1 38 ? 20.65447 29.44671 -39.88580 1.000 14.52948 35 LYS B O 1
ATOM 5457 N N . ILE B 1 39 ? 20.12441 31.39401 -38.87558 1.000 13.07454 36 ILE B N 1
ATOM 5458 C CA . ILE B 1 39 ? 20.74453 30.98791 -37.61603 1.000 12.87478 36 ILE B CA 1
ATOM 5459 C C . ILE B 1 39 ? 20.06827 29.74489 -37.08655 1.000 13.14515 36 ILE B C 1
ATOM 5460 O O . ILE B 1 39 ? 20.72467 28.79531 -36.64871 1.000 13.78297 36 ILE B O 1
ATOM 5476 N N . PHE B 1 40 ? 18.73981 29.74037 -37.09467 1.000 12.61892 37 PHE B N 1
ATOM 5477 C CA . PHE B 1 40 ? 18.02059 28.62999 -36.49893 1.000 14.09069 37 PHE B CA 1
ATOM 5478 C C . PHE B 1 40 ? 18.32474 27.31490 -37.20799 1.000 12.25284 37 PHE B C 1
ATOM 5479 O O . PHE B 1 40 ? 18.60122 26.30160 -36.56325 1.000 12.44446 37 PHE B O 1
ATOM 5496 N N . VAL B 1 41 ? 18.27095 27.29061 -38.54164 1.000 12.77876 38 VAL B N 1
ATOM 5497 C CA . VAL B 1 41 ? 18.52597 26.01519 -39.21405 1.000 13.19731 38 VAL B CA 1
ATOM 5498 C C . VAL B 1 41 ? 19.97213 25.57024 -39.02128 1.000 13.04593 38 VAL B C 1
ATOM 5499 O O . VAL B 1 41 ? 20.26388 24.36682 -38.94600 1.000 13.12558 38 VAL B O 1
ATOM 5512 N N . ASP B 1 42 ? 20.89697 26.51924 -38.91060 1.000 12.93912 39 ASP B N 1
ATOM 5513 C CA . ASP B 1 42 ? 22.26898 26.16736 -38.54547 1.000 14.32857 39 ASP B CA 1
ATOM 5514 C C . ASP B 1 42 ? 22.33353 25.56781 -37.13754 1.000 12.90723 39 ASP B C 1
ATOM 5515 O O . ASP B 1 42 ? 23.05985 24.59321 -36.89646 1.000 13.68215 39 ASP B O 1
ATOM 5524 N N . ASN B 1 43 ? 21.59410 26.15528 -36.18869 1.000 12.37408 40 ASN B N 1
ATOM 5525 C CA . ASN B 1 43 ? 21.55212 25.59417 -34.84584 1.000 12.60239 40 ASN B CA 1
ATOM 5526 C C . ASN B 1 43 ? 21.01826 24.16722 -34.87069 1.000 11.93027 40 ASN B C 1
ATOM 5527 O O . ASN B 1 43 ? 21.50623 23.29731 -34.14542 1.000 12.08586 40 ASN B O 1
ATOM 5538 N N . VAL B 1 44 ? 19.99765 23.91941 -35.68396 1.000 12.12632 41 VAL B N 1
ATOM 5539 C CA . VAL B 1 44 ? 19.46186 22.57482 -35.79374 1.000 11.96871 41 VAL B CA 1
ATOM 5540 C C . VAL B 1 44 ? 20.55229 21.60335 -36.22079 1.000 11.33638 41 VAL B C 1
ATOM 5541 O O . VAL B 1 44 ? 20.68946 20.51723 -35.65378 1.000 10.93830 41 VAL B O 1
ATOM 5554 N N . ALA B 1 45 ? 21.34133 21.98065 -37.23514 1.000 11.62244 42 ALA B N 1
ATOM 5555 C CA . ALA B 1 45 ? 22.43373 21.11167 -37.67135 1.000 12.27860 42 ALA B CA 1
ATOM 5556 C C . ALA B 1 45 ? 23.42627 20.86730 -36.53658 1.000 11.18225 42 ALA B C 1
ATOM 5557 O O . ALA B 1 45 ? 23.93905 19.74826 -36.36890 1.000 11.13584 42 ALA B O 1
ATOM 5564 N N . THR B 1 46 ? 23.72330 21.89551 -35.75634 1.000 11.34513 43 THR B N 1
ATOM 5565 C CA . THR B 1 46 ? 24.64753 21.71197 -34.63331 1.000 11.23202 43 THR B CA 1
ATOM 5566 C C . THR B 1 46 ? 24.07465 20.74690 -33.60869 1.000 10.30988 43 THR B C 1
ATOM 5567 O O . THR B 1 46 ? 24.78982 19.88203 -33.09118 1.000 10.91129 43 THR B O 1
ATOM 5578 N N . PHE B 1 47 ? 22.77804 20.86417 -33.28675 1.000 9.94377 44 PHE B N 1
ATOM 5579 C CA . PHE B 1 47 ? 22.16981 19.92570 -32.35107 1.000 10.10780 44 PHE B CA 1
ATOM 5580 C C . PHE B 1 47 ? 22.13163 18.50573 -32.88933 1.000 9.51410 44 PHE B C 1
ATOM 5581 O O . PHE B 1 47 ? 22.31886 17.56170 -32.12967 1.000 9.89668 44 PHE B O 1
ATOM 5598 N N A GLN B 1 48 ? 21.86571 18.32897 -34.18539 0.512 9.28512 45 GLN B N 1
ATOM 5599 N N B GLN B 1 48 ? 21.91458 18.33716 -34.19926 0.488 9.36691 45 GLN B N 1
ATOM 5600 C CA A GLN B 1 48 ? 21.94673 16.99214 -34.75980 0.512 9.31486 45 GLN B CA 1
ATOM 5601 C CA B GLN B 1 48 ? 21.94127 17.00685 -34.80108 0.488 9.71626 45 GLN B CA 1
ATOM 5602 C C A GLN B 1 48 ? 23.33631 16.40606 -34.58638 0.512 9.46886 45 GLN B C 1
ATOM 5603 C C B GLN B 1 48 ? 23.33213 16.39333 -34.77982 0.488 9.59148 45 GLN B C 1
ATOM 5604 O O A GLN B 1 48 ? 23.48433 15.21777 -34.27374 0.512 9.79627 45 GLN B O 1
ATOM 5605 O O B GLN B 1 48 ? 23.46983 15.16367 -34.78436 0.488 10.34697 45 GLN B O 1
ATOM 5632 N N . ALA B 1 49 ? 24.37011 17.22609 -34.78494 1.000 9.49278 46 ALA B N 1
ATOM 5633 C CA . ALA B 1 49 ? 25.73685 16.73860 -34.64094 1.000 10.35907 46 ALA B CA 1
ATOM 5634 C C . ALA B 1 49 ? 26.03424 16.35990 -33.20328 1.000 11.10493 46 ALA B C 1
ATOM 5635 O O . ALA B 1 49 ? 26.72927 15.37608 -32.94982 1.000 13.13675 46 ALA B O 1
ATOM 5643 N N . LYS B 1 50 ? 25.54922 17.17249 -32.26802 1.000 11.28633 47 LYS B N 1
ATOM 5644 C CA . LYS B 1 50 ? 25.83479 16.95174 -30.85342 1.000 13.11315 47 LYS B CA 1
ATOM 5645 C C . LYS B 1 50 ? 25.05230 15.78383 -30.28375 1.000 13.66086 47 LYS B C 1
ATOM 5646 O O . LYS B 1 50 ? 25.53717 15.10737 -29.36842 1.000 15.83737 47 LYS B O 1
ATOM 5665 N N . PHE B 1 51 ? 23.84969 15.53919 -30.80418 1.000 11.59701 48 PHE B N 1
ATOM 5666 C CA . PHE B 1 51 ? 22.91938 14.55481 -30.25409 1.000 12.55727 48 PHE B CA 1
ATOM 5667 C C . PHE B 1 51 ? 22.42851 13.63086 -31.36620 1.000 12.61239 48 PHE B C 1
ATOM 5668 O O . PHE B 1 51 ? 21.24391 13.60805 -31.71899 1.000 12.74872 48 PHE B O 1
ATOM 5685 N N . PRO B 1 52 ? 23.32386 12.86204 -31.96602 1.000 13.40657 49 PRO B N 1
ATOM 5686 C CA . PRO B 1 52 ? 22.89572 12.00231 -33.06555 1.000 16.21347 49 PRO B CA 1
ATOM 5687 C C . PRO B 1 52 ? 21.81648 11.02683 -32.64728 1.000 16.48922 49 PRO B C 1
ATOM 5688 O O . PRO B 1 52 ? 20.94565 10.70514 -33.45156 1.000 19.76626 49 PRO B O 1
ATOM 5699 N N . ASP B 1 53 ? 21.81220 10.57408 -31.40056 1.000 16.95807 50 ASP B N 1
ATOM 5700 C CA . ASP B 1 53 ? 20.79803 9.60625 -31.01003 1.000 19.93970 50 ASP B CA 1
ATOM 5701 C C . ASP B 1 53 ? 19.43450 10.22651 -30.76728 1.000 17.94086 50 ASP B C 1
ATOM 5702 O O . ASP B 1 53 ? 18.47386 9.48963 -30.60975 1.000 18.83004 50 ASP B O 1
ATOM 5711 N N . ALA B 1 54 ? 19.31731 11.54847 -30.75740 1.000 15.32729 51 ALA B N 1
ATOM 5712 C CA . ALA B 1 54 ? 18.01176 12.17045 -30.63473 1.000 13.66476 51 ALA B CA 1
ATOM 5713 C C . ALA B 1 54 ? 17.18163 12.00503 -31.88861 1.000 12.63294 51 ALA B C 1
ATOM 5714 O O . ALA B 1 54 ? 15.95806 12.14683 -31.81836 1.000 13.44914 51 ALA B O 1
ATOM 5721 N N . LYS B 1 55 ? 17.81363 11.79305 -33.02880 1.000 13.42048 52 LYS B N 1
ATOM 5722 C CA . LYS B 1 55 ? 17.09206 11.70238 -34.27909 1.000 15.99874 52 LYS B CA 1
ATOM 5723 C C . LYS B 1 55 ? 16.18647 12.93186 -34.45525 1.000 14.32487 52 LYS B C 1
ATOM 5724 O O . LYS B 1 55 ? 15.00594 12.84984 -34.79782 1.000 17.31213 52 LYS B O 1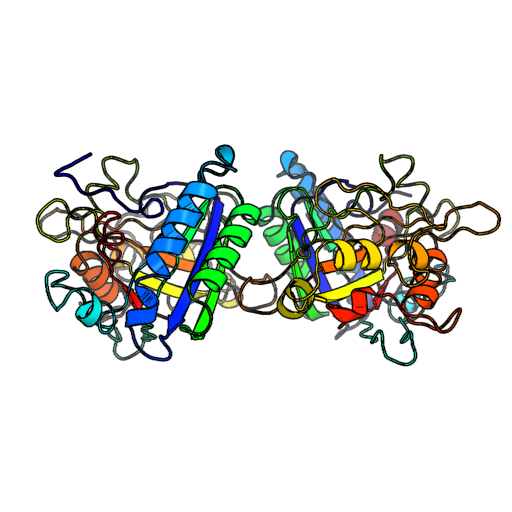
ATOM 5743 N N . LEU B 1 56 ? 16.77882 14.08610 -34.24014 1.000 11.60002 53 LEU B N 1
ATOM 5744 C CA . LEU B 1 56 ? 16.09058 15.36769 -34.23219 1.000 9.70147 53 LEU B CA 1
ATOM 5745 C C . LEU B 1 56 ? 15.82622 15.89807 -35.62980 1.000 9.68146 53 LEU B C 1
ATOM 5746 O O . LEU B 1 56 ? 16.68312 15.80928 -36.51597 1.000 10.47754 53 LEU B O 1
ATOM 5762 N N . GLY B 1 57 ? 14.65306 16.48702 -35.81002 1.000 9.09662 54 GLY B N 1
ATOM 5763 C CA . GLY B 1 57 ? 14.37014 17.31064 -36.96594 1.000 9.95962 54 GLY B CA 1
ATOM 5764 C C . GLY B 1 57 ? 13.64815 18.57430 -36.54287 1.000 9.05377 54 GLY B C 1
ATOM 5765 O O . GLY B 1 57 ? 13.09262 18.65581 -35.44000 1.000 9.22706 54 GLY B O 1
ATOM 5769 N N . ALA B 1 58 ? 13.58929 19.53966 -37.45527 1.000 9.11076 55 ALA B N 1
ATOM 5770 C CA . ALA B 1 58 ? 12.84528 20.75042 -37.17164 1.000 8.93909 55 ALA B CA 1
ATOM 5771 C C . ALA B 1 58 ? 12.41363 21.38950 -38.47737 1.000 8.89225 55 ALA B C 1
ATOM 5772 O O . ALA B 1 58 ? 13.00743 21.16367 -39.53301 1.000 9.43752 55 ALA B O 1
ATOM 5779 N N . VAL B 1 59 ? 11.40562 22.25015 -38.36434 1.000 9.38031 56 VAL B N 1
ATOM 5780 C CA . VAL B 1 59 ? 10.87175 23.02566 -39.47417 1.000 9.29734 56 VAL B CA 1
ATOM 5781 C C . VAL B 1 59 ? 10.63174 24.45011 -39.00912 1.000 8.40104 56 VAL B C 1
ATOM 5782 O O . VAL B 1 59 ? 10.07019 24.67260 -37.92556 1.000 9.88569 56 VAL B O 1
ATOM 5795 N N A VAL B 1 60 ? 11.03120 25.41610 -39.83033 0.751 8.86292 57 VAL B N 1
ATOM 5796 N N B VAL B 1 60 ? 11.07018 25.40097 -39.83821 0.249 8.77433 57 VAL B N 1
ATOM 5797 C CA A VAL B 1 60 ? 10.55845 26.79122 -39.71943 0.751 9.79812 57 VAL B CA 1
ATOM 5798 C CA B VAL B 1 60 ? 10.61099 26.78396 -39.82868 0.249 9.04314 57 VAL B CA 1
ATOM 5799 C C A VAL B 1 60 ? 9.65510 27.08395 -40.91986 0.751 9.55205 57 VAL B C 1
ATOM 5800 C C B VAL B 1 60 ? 9.57753 26.92395 -40.93940 0.249 8.72212 57 VAL B C 1
ATOM 5801 O O A VAL B 1 60 ? 10.02846 26.83174 -42.07463 0.751 8.95616 57 VAL B O 1
ATOM 5802 O O B VAL B 1 60 ? 9.80081 26.45558 -42.06492 0.249 8.42110 57 VAL B O 1
ATOM 5827 N N . ALA B 1 61 ? 8.46031 27.58104 -40.64164 1.000 8.67013 58 ALA B N 1
ATOM 5828 C CA . ALA B 1 61 ? 7.45232 27.82351 -41.67646 1.000 8.69495 58 ALA B CA 1
ATOM 5829 C C . ALA B 1 61 ? 6.79411 29.17382 -41.43995 1.000 8.78679 58 ALA B C 1
ATOM 5830 O O . ALA B 1 61 ? 6.79165 29.70330 -40.32796 1.000 9.62288 58 ALA B O 1
ATOM 5838 N N . PHE B 1 62 ? 6.20783 29.72130 -42.51283 1.000 8.45817 59 PHE B N 1
ATOM 5839 C CA . PHE B 1 62 ? 5.80944 31.12151 -42.55382 1.000 9.05133 59 PHE B CA 1
ATOM 5840 C C . PHE B 1 62 ? 4.35727 31.26504 -42.98606 1.000 8.91400 59 PHE B C 1
ATOM 5841 O O . PHE B 1 62 ? 3.89257 30.57413 -43.90386 1.000 9.35698 59 PHE B O 1
ATOM 5858 N N . GLY B 1 63 ? 3.66287 32.21135 -42.36830 1.000 8.62693 60 GLY B N 1
ATOM 5859 C CA . GLY B 1 63 ? 2.30639 32.53996 -42.74758 1.000 9.40220 60 GLY B CA 1
ATOM 5860 C C . GLY B 1 63 ? 2.26025 33.30459 -44.05242 1.000 9.50763 60 GLY B C 1
ATOM 5861 O O . GLY B 1 63 ? 3.26723 33.79809 -44.55455 1.000 10.32532 60 GLY B O 1
ATOM 5865 N N . ASN B 1 64 ? 1.05487 33.42629 -44.60395 1.000 10.38952 61 ASN B N 1
ATOM 5866 C CA . ASN B 1 64 ? 0.89830 34.00081 -45.93412 1.000 10.56068 61 ASN B CA 1
ATOM 5867 C C . ASN B 1 64 ? 1.51094 35.38655 -46.05532 1.000 11.17943 61 ASN B C 1
ATOM 5868 O O . ASN B 1 64 ? 2.29058 35.63831 -46.97008 1.000 12.12658 61 ASN B O 1
ATOM 5879 N N . ASN B 1 65 ? 1.13287 36.31864 -45.18023 1.000 11.84714 62 ASN B N 1
ATOM 5880 C CA . ASN B 1 65 ? 1.61309 37.69142 -45.33371 1.000 14.25286 62 ASN B CA 1
ATOM 5881 C C . ASN B 1 65 ? 3.12741 37.77597 -45.29622 1.000 13.18628 62 ASN B C 1
ATOM 5882 O O . ASN B 1 65 ? 3.74042 38.45188 -46.12605 1.000 14.11548 62 ASN B O 1
ATOM 5893 N N A VAL B 1 66 ? 3.73895 37.12438 -44.30559 0.470 11.63427 63 VAL B N 1
ATOM 5894 N N B VAL B 1 66 ? 3.76047 37.11065 -44.33533 0.530 11.98330 63 VAL B N 1
ATOM 5895 C CA A VAL B 1 66 ? 5.19168 37.13701 -44.19254 0.470 11.60256 63 VAL B CA 1
ATOM 5896 C CA B VAL B 1 66 ? 5.20774 37.25401 -44.28114 0.530 12.14426 63 VAL B CA 1
ATOM 5897 C C A VAL B 1 66 ? 5.81931 36.48178 -45.41018 0.470 11.34770 63 VAL B C 1
ATOM 5898 C C B VAL B 1 66 ? 5.89539 36.43573 -45.37037 0.530 12.25312 63 VAL B C 1
ATOM 5899 O O A VAL B 1 66 ? 6.76195 37.01812 -46.00545 0.470 11.92292 63 VAL B O 1
ATOM 5900 O O B VAL B 1 66 ? 6.96686 36.82800 -45.85046 0.530 12.64683 63 VAL B O 1
ATOM 5925 N N . TRP B 1 67 ? 5.33120 35.29355 -45.77608 1.000 11.46684 64 TRP B N 1
ATOM 5926 C CA . TRP B 1 67 ? 5.94862 34.55391 -46.86689 1.000 11.99268 64 TRP B CA 1
ATOM 5927 C C . TRP B 1 67 ? 5.84934 35.31882 -48.18217 1.000 12.60271 64 TRP B C 1
ATOM 5928 O O . TRP B 1 67 ? 6.79650 35.32074 -48.97011 1.000 13.94427 64 TRP B O 1
ATOM 5950 N N . ARG B 1 68 ? 4.72588 35.98897 -48.42808 1.000 13.57231 65 ARG B N 1
ATOM 5951 C CA . ARG B 1 68 ? 4.62527 36.78989 -49.64369 1.000 14.87082 65 ARG B CA 1
ATOM 5952 C C . ARG B 1 68 ? 5.71616 37.84773 -49.68078 1.000 15.62836 65 ARG B C 1
ATOM 5953 O O . ARG B 1 68 ? 6.28322 38.10509 -50.74586 1.000 17.78675 65 ARG B O 1
ATOM 5974 N N . GLN B 1 69 ? 6.01242 38.47880 -48.53233 1.000 15.03283 66 GLN B N 1
ATOM 5975 C CA . GLN B 1 69 ? 7.08886 39.45909 -48.45551 1.000 15.76614 66 GLN B CA 1
ATOM 5976 C C . GLN B 1 69 ? 8.44885 38.81469 -48.70370 1.000 15.35715 66 GLN B C 1
ATOM 5977 O O . GLN B 1 69 ? 9.22213 39.28568 -49.55360 1.000 17.69001 66 GLN B O 1
ATOM 5991 N N . LEU B 1 70 ? 8.75602 37.74268 -47.97138 1.000 14.88775 67 LEU B N 1
ATOM 5992 C CA . LEU B 1 70 ? 10.07883 37.13639 -48.06563 1.000 14.93745 67 LEU B CA 1
ATOM 5993 C C . LEU B 1 70 ? 10.33933 36.53455 -49.43803 1.000 15.24061 67 LEU B C 1
ATOM 5994 O O . LEU B 1 70 ? 11.48669 36.48145 -49.88273 1.000 17.23553 67 LEU B O 1
ATOM 6010 N N . SER B 1 71 ? 9.29642 36.04868 -50.11167 1.000 15.40779 68 SER B N 1
ATOM 6011 C CA . SER B 1 71 ? 9.41437 35.40043 -51.42033 1.000 15.80813 68 SER B CA 1
ATOM 6012 C C . SER B 1 71 ? 9.19872 36.34987 -52.58811 1.000 16.49989 68 SER B C 1
ATOM 6013 O O . SER B 1 71 ? 9.37688 35.93279 -53.74006 1.000 16.45091 68 SER B O 1
ATOM 6021 N N . GLY B 1 72 ? 8.84430 37.60278 -52.32628 1.000 16.18317 69 GLY B N 1
ATOM 6022 C CA . GLY B 1 72 ? 8.52047 38.51984 -53.40130 1.000 18.05133 69 GLY B CA 1
ATOM 6023 C C . GLY B 1 72 ? 7.30896 38.12071 -54.19884 1.000 19.55018 69 GLY B C 1
ATOM 6024 O O . GLY B 1 72 ? 7.13667 38.57301 -55.33291 1.000 21.87522 69 GLY B O 1
ATOM 6028 N N . GLY B 1 73 ? 6.44244 37.29429 -53.62685 1.000 18.59634 70 GLY B N 1
ATOM 6029 C CA . GLY B 1 73 ? 5.25657 36.81690 -54.29223 1.000 20.71581 70 GLY B CA 1
ATOM 6030 C C . GLY B 1 73 ? 5.47386 35.65810 -55.23626 1.000 21.25293 70 GLY B C 1
ATOM 6031 O O . GLY B 1 73 ? 4.52990 35.26034 -55.92718 1.000 24.23108 70 GLY B O 1
ATOM 6035 N N . GLU B 1 74 ? 6.67863 35.09545 -55.30025 1.000 22.02911 71 GLU B N 1
ATOM 6036 C CA . GLU B 1 74 ? 6.94119 33.97509 -56.20015 1.000 23.50215 71 GLU B CA 1
ATOM 6037 C C . GLU B 1 74 ? 6.58461 32.65442 -55.53063 1.000 21.98719 71 GLU B C 1
ATOM 6038 O O . GLU B 1 74 ? 6.96588 32.41460 -54.38678 1.000 21.78822 71 GLU B O 1
ATOM 6050 N N . GLY B 1 75 ? 5.87596 31.79688 -56.25748 1.000 21.23243 72 GLY B N 1
ATOM 6051 C CA . GLY B 1 75 ? 5.55830 30.47607 -55.73652 1.000 19.93739 72 GLY B CA 1
ATOM 6052 C C . GLY B 1 75 ? 4.54715 30.47083 -54.59389 1.000 18.60832 72 GLY B C 1
ATOM 6053 O O . GLY B 1 75 ? 3.84110 31.44268 -54.32167 1.000 20.60625 72 GLY B O 1
ATOM 6057 N N . ALA B 1 76 ? 4.47153 29.31284 -53.94563 1.000 17.93022 73 ALA B N 1
ATOM 6058 C CA . ALA B 1 76 ? 3.54033 29.07725 -52.84042 1.000 17.94373 73 ALA B CA 1
ATOM 6059 C C . ALA B 1 76 ? 2.11922 29.49133 -53.21646 1.000 17.59184 73 ALA B C 1
ATOM 6060 O O . ALA B 1 76 ? 1.41534 30.16186 -52.45948 1.000 17.96387 73 ALA B O 1
ATOM 6067 N N . ASP B 1 77 ? 1.69578 29.05680 -54.40592 1.000 18.24425 74 ASP B N 1
ATOM 6068 C CA . ASP B 1 77 ? 0.49344 29.59882 -55.02539 1.000 20.28781 74 ASP B CA 1
ATOM 6069 C C . ASP B 1 77 ? -0.75135 29.31227 -54.20224 1.000 17.58755 74 ASP B C 1
ATOM 6070 O O . ASP B 1 77 ? -1.70307 30.10079 -54.23390 1.000 20.87713 74 ASP B O 1
ATOM 6079 N N . GLU B 1 78 ? -0.77738 28.21242 -53.45002 1.000 16.81390 75 GLU B N 1
ATOM 6080 C CA . GLU B 1 78 ? -1.96645 27.89692 -52.68691 1.000 15.69685 75 GLU B CA 1
ATOM 6081 C C . GLU B 1 78 ? -2.00544 28.61334 -51.34290 1.000 14.75678 75 GLU B C 1
ATOM 6082 O O . GLU B 1 78 ? -3.03455 28.56743 -50.67315 1.000 15.51248 75 GLU B O 1
ATOM 6094 N N . LEU B 1 79 ? -0.90696 29.21712 -50.90395 1.000 13.01264 76 LEU B N 1
ATOM 6095 C CA . LEU B 1 79 ? -0.85706 29.73478 -49.54320 1.000 12.81999 76 LEU B CA 1
ATOM 6096 C C . LEU B 1 79 ? -1.86062 30.87041 -49.36863 1.000 11.57654 76 LEU B C 1
ATOM 6097 O O . LEU B 1 79 ? -2.06329 31.69714 -50.25815 1.000 12.66803 76 LEU B O 1
ATOM 6113 N N . LYS B 1 80 ? -2.50026 30.88288 -48.20704 1.000 10.85848 77 LYS B N 1
ATOM 6114 C CA . LYS B 1 80 ? -3.49491 31.87249 -47.82908 1.000 10.93860 77 LYS B CA 1
ATOM 6115 C C . LYS B 1 80 ? -3.58355 31.81386 -46.31599 1.000 10.56521 77 LYS B C 1
ATOM 6116 O O . LYS B 1 80 ? -3.16838 30.83242 -45.69791 1.000 10.68952 77 LYS B O 1
ATOM 6135 N N . ASP B 1 81 ? -4.14792 32.85564 -45.71606 1.000 10.71657 78 ASP B N 1
ATOM 6136 C CA . ASP B 1 81 ? -4.45570 32.77953 -44.29427 1.000 11.03022 78 ASP B CA 1
ATOM 6137 C C . ASP B 1 81 ? -5.46831 31.66966 -44.06852 1.000 10.62076 78 ASP B C 1
ATOM 6138 O O . ASP B 1 81 ? -6.36267 31.43981 -44.88142 1.000 11.45814 78 ASP B O 1
ATOM 6147 N N . PHE B 1 82 ? -5.34382 30.97451 -42.95534 1.000 10.69573 79 PHE B N 1
ATOM 6148 C CA . PHE B 1 82 ? -6.28883 29.92208 -42.62112 1.000 10.11845 79 PHE B CA 1
ATOM 6149 C C . PHE B 1 82 ? -7.68619 30.51939 -42.55383 1.000 10.96724 79 PHE B C 1
ATOM 6150 O O . PHE B 1 82 ? -7.91583 31.46257 -41.78569 1.000 11.98414 79 PHE B O 1
ATOM 6167 N N . PRO B 1 83 ? -8.63139 30.03718 -43.34517 1.000 12.71801 80 PRO B N 1
ATOM 6168 C CA . PRO B 1 83 ? -9.99831 30.54676 -43.23533 1.000 14.95187 80 PRO B CA 1
ATOM 6169 C C . PRO B 1 83 ? -10.72677 29.90973 -42.06168 1.000 12.56905 80 PRO B C 1
ATOM 6170 O O . PRO B 1 83 ? -10.30063 28.93079 -41.48612 1.000 13.10973 80 PRO B O 1
ATOM 6181 N N A VAL B 1 84 ? -11.79091 30.56265 -41.61418 0.655 13.95847 81 VAL B N 1
ATOM 6182 N N B VAL B 1 84 ? -11.90618 30.44849 -41.81471 0.345 14.75269 81 VAL B N 1
ATOM 6183 C CA A VAL B 1 84 ? -12.68563 29.79461 -40.77344 0.655 14.47487 81 VAL B CA 1
ATOM 6184 C CA B VAL B 1 84 ? -12.82709 29.95029 -40.80580 0.345 15.08658 81 VAL B CA 1
ATOM 6185 C C A VAL B 1 84 ? -13.33246 28.72690 -41.63939 0.655 13.48585 81 VAL B C 1
ATOM 6186 C C B VAL B 1 84 ? -13.72381 28.91041 -41.47259 0.345 14.61748 81 VAL B C 1
ATOM 6187 O O A VAL B 1 84 ? -13.51933 28.87637 -42.85056 0.655 14.68100 81 VAL B O 1
ATOM 6188 O O B VAL B 1 84 ? -14.48390 29.25956 -42.38596 0.345 15.19451 81 VAL B O 1
ATOM 6213 N N . TYR B 1 85 ? -13.65981 27.63855 -41.01827 1.000 12.62269 82 TYR B N 1
ATOM 6214 C CA . TYR B 1 85 ? -14.45804 26.59431 -41.63906 1.000 12.32173 82 TYR B CA 1
ATOM 6215 C C . TYR B 1 85 ? -15.73288 26.40434 -40.83330 1.000 13.00343 82 TYR B C 1
ATOM 6216 O O . TYR B 1 85 ? -15.78927 26.70044 -39.63193 1.000 13.12158 82 TYR B O 1
ATOM 6235 N N . GLY B 1 86 ? -16.77506 25.95144 -41.51195 1.000 13.33113 83 GLY B N 1
ATOM 6236 C CA . GLY B 1 86 ? -18.03982 25.76140 -40.81844 1.000 14.17273 83 GLY B CA 1
ATOM 6237 C C . GLY B 1 86 ? -18.53792 27.01955 -40.15002 1.000 16.38107 83 GLY B C 1
ATOM 6238 O O . GLY B 1 86 ? -19.12864 26.95211 -39.06010 1.000 16.16361 83 GLY B O 1
ATOM 6242 N N . LYS B 1 87 ? -18.29408 28.17501 -40.76450 1.000 16.53484 84 LYS B N 1
ATOM 6243 C CA . LYS B 1 87 ? -18.76434 29.46450 -40.25820 1.000 18.58743 84 LYS B CA 1
ATOM 6244 C C . LYS B 1 87 ? -18.24811 29.78731 -38.85477 1.000 18.73021 84 LYS B C 1
ATOM 6245 O O . LYS B 1 87 ? -18.85623 30.60141 -38.14502 1.000 23.59978 84 LYS B O 1
ATOM 6264 N N . GLY B 1 88 ? -17.13715 29.20302 -38.43320 1.000 17.67127 85 GLY B N 1
ATOM 6265 C CA . GLY B 1 88 ? -16.59568 29.41525 -37.09438 1.000 17.78433 85 GLY B CA 1
ATOM 6266 C C . GLY B 1 88 ? -16.41842 28.15985 -36.27723 1.000 17.11463 85 GLY B C 1
ATOM 6267 O O . GLY B 1 88 ? -15.70573 28.17975 -35.26928 1.000 18.09055 85 GLY B O 1
ATOM 6271 N N . LEU B 1 89 ? -17.01545 27.04624 -36.69043 1.000 15.32002 86 LEU B N 1
ATOM 6272 C CA . LEU B 1 89 ? -16.83621 25.78880 -35.98485 1.000 15.09598 86 LEU B CA 1
ATOM 6273 C C . LEU B 1 89 ? -15.36999 25.41834 -35.88538 1.000 14.73211 86 LEU B C 1
ATOM 6274 O O . LEU B 1 89 ? -14.92894 24.85167 -34.87024 1.000 15.46533 86 LEU B O 1
ATOM 6290 N N . ALA B 1 90 ? -14.60100 25.72770 -36.92713 1.000 13.15642 87 ALA B N 1
ATOM 6291 C CA . ALA B 1 90 ? -13.14337 25.69989 -36.84985 1.000 12.46340 87 ALA B CA 1
ATOM 6292 C C . ALA B 1 90 ? -12.68717 27.15048 -36.83840 1.000 12.75579 87 ALA B C 1
ATOM 6293 O O . ALA B 1 90 ? -12.79623 27.82811 -37.87549 1.000 13.83137 87 ALA B O 1
ATOM 6300 N N . PRO B 1 91 ? -12.23637 27.68362 -35.69527 1.000 11.77714 88 PRO B N 1
ATOM 6301 C CA . PRO B 1 91 ? -11.77435 29.06997 -35.63947 1.000 12.03253 88 PRO B CA 1
ATOM 6302 C C . PRO B 1 91 ? -10.46337 29.21547 -36.37654 1.000 10.00069 88 PRO B C 1
ATOM 6303 O O . PRO B 1 91 ? -9.76487 28.24510 -36.67776 1.000 11.66672 88 PRO B O 1
ATOM 6314 N N . SER B 1 92 ? -10.11057 30.46489 -36.64637 1.000 10.76812 89 SER B N 1
ATOM 6315 C CA . SER B 1 92 ? -8.86036 30.76303 -37.30796 1.000 10.29112 89 SER B CA 1
ATOM 6316 C C . SER B 1 92 ? -8.01289 31.64893 -36.42053 1.000 9.78843 89 SER B C 1
ATOM 6317 O O . SER B 1 92 ? -8.49107 32.67287 -35.93424 1.000 11.11264 89 SER B O 1
ATOM 6325 N N . THR B 1 93 ? -6.74647 31.26439 -36.24420 1.000 8.79908 90 THR B N 1
ATOM 6326 C CA . THR B 1 93 ? -5.77901 32.02128 -35.47740 1.000 9.30454 90 THR B CA 1
ATOM 6327 C C . THR B 1 93 ? -4.47167 32.01676 -36.27360 1.000 9.26103 90 THR B C 1
ATOM 6328 O O . THR B 1 93 ? -3.46462 31.42342 -35.89118 1.000 9.35123 90 THR B O 1
ATOM 6339 N N . GLN B 1 94 ? -4.49038 32.67418 -37.42419 1.000 9.54468 91 GLN B N 1
ATOM 6340 C CA . GLN B 1 94 ? -3.34563 32.64690 -38.29995 1.000 8.57851 91 GLN B CA 1
ATOM 6341 C C . GLN B 1 94 ? -2.23551 33.50967 -37.72222 1.000 9.48050 91 GLN B C 1
ATOM 6342 O O . GLN B 1 94 ? -2.43479 34.69768 -37.47920 1.000 11.42716 91 GLN B O 1
ATOM 6356 N N . TYR B 1 95 ? -1.05441 32.93959 -37.55324 1.000 9.40845 92 TYR B N 1
ATOM 6357 C CA . TYR B 1 95 ? 0.10791 33.67575 -37.06790 1.000 9.19700 92 TYR B CA 1
ATOM 6358 C C . TYR B 1 95 ? 1.12867 33.78442 -38.19279 1.000 9.21264 92 TYR B C 1
ATOM 6359 O O . TYR B 1 95 ? 0.90898 33.32653 -39.31597 1.000 10.09084 92 TYR B O 1
ATOM 6377 N N . ASP B 1 96 ? 2.26698 34.40559 -37.90060 1.000 9.34443 93 ASP B N 1
ATOM 6378 C CA . ASP B 1 96 ? 3.27233 34.65975 -38.92706 1.000 9.15281 93 ASP B CA 1
ATOM 6379 C C . ASP B 1 96 ? 4.34989 33.58421 -39.01253 1.000 8.56838 93 ASP B C 1
ATOM 6380 O O . ASP B 1 96 ? 4.95266 33.41665 -40.08802 1.000 9.84197 93 ASP B O 1
ATOM 6389 N N . LEU B 1 97 ? 4.63133 32.88510 -37.91522 1.000 8.78955 94 LEU B N 1
ATOM 6390 C CA . LEU B 1 97 ? 5.78034 31.99514 -37.83367 1.000 9.24291 94 LEU B CA 1
ATOM 6391 C C . LEU B 1 97 ? 5.38225 30.74984 -37.06628 1.000 8.50677 94 LEU B C 1
ATOM 6392 O O . LEU B 1 97 ? 4.76277 30.83533 -36.00557 1.000 9.54691 94 LEU B O 1
ATOM 6408 N N . LEU B 1 98 ? 5.77492 29.59926 -37.59806 1.000 8.84328 95 LEU B N 1
ATOM 6409 C CA . LEU B 1 98 ? 5.63420 28.30826 -36.95040 1.000 8.53097 95 LEU B CA 1
ATOM 6410 C C . LEU B 1 98 ? 7.00203 27.65719 -36.85516 1.000 8.47791 95 LEU B C 1
ATOM 6411 O O . LEU B 1 98 ? 7.73267 27.57738 -37.85593 1.000 9.61630 95 LEU B O 1
ATOM 6427 N N A ILE B 1 99 ? 7.33969 27.16329 -35.67281 0.410 8.75592 96 ILE B N 1
ATOM 6428 N N B ILE B 1 99 ? 7.35868 27.21885 -35.65633 0.590 8.32185 96 ILE B N 1
ATOM 6429 C CA A ILE B 1 99 ? 8.54855 26.37774 -35.47017 0.410 9.32077 96 ILE B CA 1
ATOM 6430 C CA B ILE B 1 99 ? 8.52622 26.38068 -35.42310 0.590 8.61376 96 ILE B CA 1
ATOM 6431 C C A ILE B 1 99 ? 8.11772 25.03574 -34.90011 0.410 9.10925 96 ILE B C 1
ATOM 6432 C C B ILE B 1 99 ? 8.00901 25.03004 -34.95533 0.590 8.37632 96 ILE B C 1
ATOM 6433 O O A ILE B 1 99 ? 7.47369 24.98370 -33.84727 0.410 10.12729 96 ILE B O 1
ATOM 6434 O O B ILE B 1 99 ? 7.20659 24.96641 -34.02114 0.590 9.07092 96 ILE B O 1
ATOM 6465 N N . HIS B 1 100 ? 8.44793 23.96349 -35.60710 1.000 8.44697 97 HIS B N 1
ATOM 6466 C CA . HIS B 1 100 ? 8.09923 22.60262 -35.21462 1.000 8.49576 97 HIS B CA 1
ATOM 6467 C C . HIS B 1 100 ? 9.40478 21.84057 -35.01529 1.000 8.06498 97 HIS B C 1
ATOM 6468 O O . HIS B 1 100 ? 10.22725 21.76178 -35.92820 1.000 9.25525 97 HIS B O 1
ATOM 6483 N N . ILE B 1 101 ? 9.60147 21.30137 -33.82290 1.000 7.95728 98 ILE B N 1
ATOM 6484 C CA . ILE B 1 101 ? 10.78691 20.54223 -33.44795 1.000 7.82699 98 ILE B CA 1
ATOM 6485 C C . ILE B 1 101 ? 10.30995 19.16706 -32.98743 1.000 7.91605 98 ILE B C 1
ATOM 6486 O O . ILE B 1 101 ? 9.36344 19.07885 -32.20702 1.000 8.96385 98 ILE B O 1
ATOM 6502 N N . LEU B 1 102 ? 10.95131 18.09842 -33.46126 1.000 8.22406 99 LEU B N 1
ATOM 6503 C CA . LEU B 1 102 ? 10.55938 16.76513 -33.02761 1.000 8.59180 99 LEU B CA 1
ATOM 6504 C C . LEU B 1 102 ? 11.78296 15.86572 -32.93675 1.000 8.51371 99 LEU B C 1
ATOM 6505 O O . LEU B 1 102 ? 12.76858 16.02776 -33.66118 1.000 9.90816 99 LEU B O 1
ATOM 6521 N N . SER B 1 103 ? 11.74182 14.91865 -32.01830 1.000 8.52233 100 SER B N 1
ATOM 6522 C CA . SER B 1 103 ? 12.86503 14.01036 -31.83551 1.000 8.83956 100 SER B CA 1
ATOM 6523 C C . SER B 1 103 ? 12.46627 12.91123 -30.86705 1.000 8.88555 100 SER B C 1
ATOM 6524 O O . SER B 1 103 ? 11.32986 12.84957 -30.39348 1.000 9.93737 100 SER B O 1
ATOM 6532 N N . ALA B 1 104 ? 13.43829 12.06177 -30.54329 1.000 9.22528 101 ALA B N 1
ATOM 6533 C CA . ALA B 1 104 ? 13.30388 11.03224 -29.53872 1.000 10.51112 101 ALA B CA 1
ATOM 6534 C C . ALA B 1 104 ? 13.63818 11.53355 -28.14265 1.000 11.30997 101 ALA B C 1
ATOM 6535 O O . ALA B 1 104 ? 13.64341 10.72072 -27.22104 1.000 13.94330 101 ALA B O 1
ATOM 6542 N N . ARG B 1 105 ? 13.94982 12.81504 -27.96066 1.000 10.54054 102 ARG B N 1
ATOM 6543 C CA . ARG B 1 105 ? 14.39163 13.35645 -26.66886 1.000 10.98601 102 ARG B CA 1
ATOM 6544 C C . ARG B 1 105 ? 13.77180 14.72973 -26.42277 1.000 10.16447 102 ARG B C 1
ATOM 6545 O O . ARG B 1 105 ? 14.20733 15.74324 -26.98599 1.000 10.91427 102 ARG B O 1
ATOM 6566 N N . HIS B 1 106 ? 12.78124 14.77626 -25.53754 1.000 10.98919 103 HIS B N 1
ATOM 6567 C CA . HIS B 1 106 ? 12.18054 16.05777 -25.18446 1.000 11.13798 103 HIS B CA 1
ATOM 6568 C C . HIS B 1 106 ? 13.22514 17.07454 -24.73651 1.000 10.72380 103 HIS B C 1
ATOM 6569 O O . HIS B 1 106 ? 13.12902 18.26681 -25.06268 1.000 10.79948 103 HIS B O 1
ATOM 6583 N N . GLU B 1 107 ? 14.22668 16.62842 -23.96879 1.000 11.02734 104 GLU B N 1
ATOM 6584 C CA . GLU B 1 107 ? 15.19477 17.57703 -23.43310 1.000 11.11863 104 GLU B CA 1
ATOM 6585 C C . GLU B 1 107 ? 16.00629 18.24297 -24.53249 1.000 10.08068 104 GLU B C 1
ATOM 6586 O O . GLU B 1 107 ? 16.39211 19.41095 -24.39821 1.000 10.20356 104 GLU B O 1
ATOM 6598 N N . VAL B 1 108 ? 16.31338 17.50775 -25.60680 1.000 10.00825 105 VAL B N 1
ATOM 6599 C CA . VAL B 1 108 ? 16.98531 18.11221 -26.75484 1.000 9.73923 105 VAL B CA 1
ATOM 6600 C C . VAL B 1 108 ? 16.04450 19.07027 -27.46992 1.000 9.32306 105 VAL B C 1
ATOM 6601 O O . VAL B 1 108 ? 16.42674 20.18911 -27.82802 1.000 9.27601 105 VAL B O 1
ATOM 6614 N N . ASN B 1 109 ? 14.77416 18.68590 -27.62244 1.000 8.79608 106 ASN B N 1
ATOM 6615 C CA . ASN B 1 109 ? 13.81286 19.61078 -28.22240 1.000 8.85201 106 ASN B CA 1
ATOM 6616 C C . ASN B 1 109 ? 13.77415 20.92172 -27.44939 1.000 8.27840 106 ASN B C 1
ATOM 6617 O O . ASN B 1 109 ? 13.69366 21.99911 -28.04570 1.000 9.02465 106 ASN B O 1
ATOM 6628 N N . PHE B 1 110 ? 13.81737 20.84471 -26.11940 1.000 8.79781 107 PHE B N 1
ATOM 6629 C CA . PHE B 1 110 ? 13.77003 22.04868 -25.30695 1.000 8.80040 107 PHE B CA 1
ATOM 6630 C C . PHE B 1 110 ? 14.94649 22.97646 -25.61948 1.000 8.62653 107 PHE B C 1
ATOM 6631 O O . PHE B 1 110 ? 14.77857 24.19436 -25.76649 1.000 9.23260 107 PHE B O 1
ATOM 6648 N N . SER B 1 111 ? 16.15286 22.40813 -25.70331 1.000 8.78671 108 SER B N 1
ATOM 6649 C CA . SER B 1 111 ? 17.32333 23.20685 -26.06152 1.000 9.30990 108 SER B CA 1
ATOM 6650 C C . SER B 1 111 ? 17.16597 23.84420 -27.43470 1.000 8.99326 108 SER B C 1
ATOM 6651 O O . SER B 1 111 ? 17.55374 25.00108 -27.63814 1.000 8.76889 108 SER B O 1
ATOM 6659 N N . VAL B 1 112 ? 16.62016 23.09530 -28.39315 1.000 8.60301 109 VAL B N 1
ATOM 6660 C CA . VAL B 1 112 ? 16.43142 23.62594 -29.73900 1.000 8.86933 109 VAL B CA 1
ATOM 6661 C C . VAL B 1 112 ? 15.41223 24.74111 -29.71653 1.000 8.15227 109 VAL B C 1
ATOM 6662 O O . VAL B 1 112 ? 15.57827 25.76026 -30.39960 1.000 9.57777 109 VAL B O 1
ATOM 6675 N N . ALA B 1 113 ? 14.35375 24.59502 -28.91227 1.000 8.48305 110 ALA B N 1
ATOM 6676 C CA . ALA B 1 113 ? 13.37302 25.67363 -28.80090 1.000 9.16439 110 ALA B CA 1
ATOM 6677 C C . ALA B 1 113 ? 14.00571 26.92623 -28.21451 1.000 9.12639 110 ALA B C 1
ATOM 6678 O O . ALA B 1 113 ? 13.72435 28.04614 -28.66114 1.000 9.71491 110 ALA B O 1
ATOM 6685 N N . GLN B 1 114 ? 14.83523 26.76972 -27.18876 1.000 8.86348 111 GLN B N 1
ATOM 6686 C CA . GLN B 1 114 ? 15.54301 27.92853 -26.65505 1.000 9.74715 111 GLN B CA 1
ATOM 6687 C C . GLN B 1 114 ? 16.39701 28.58906 -27.72048 1.000 9.66254 111 GLN B C 1
ATOM 6688 O O . GLN B 1 114 ? 16.46190 29.81830 -27.79275 1.000 10.70144 111 GLN B O 1
ATOM 6702 N N . ALA B 1 115 ? 17.06732 27.78809 -28.55607 1.000 9.95223 112 ALA B N 1
ATOM 6703 C CA . ALA B 1 115 ? 17.86847 28.35116 -29.63710 1.000 10.77795 112 ALA B CA 1
ATOM 6704 C C . ALA B 1 115 ? 16.99799 29.10834 -30.63904 1.000 10.44174 112 ALA B C 1
ATOM 6705 O O . ALA B 1 115 ? 17.40247 30.17318 -31.13051 1.000 11.19237 112 ALA B O 1
ATOM 6712 N N . ALA B 1 116 ? 15.81209 28.58024 -30.96267 1.000 10.22064 113 ALA B N 1
ATOM 6713 C CA . ALA B 1 116 ? 14.92553 29.30340 -31.86894 1.000 10.70830 113 ALA B CA 1
ATOM 6714 C C . ALA B 1 116 ? 14.55174 30.64640 -31.28585 1.000 10.14229 113 ALA B C 1
ATOM 6715 O O . ALA B 1 116 ? 14.57571 31.67388 -31.97379 1.000 10.73216 113 ALA B O 1
ATOM 6722 N N . LEU B 1 117 ? 14.22536 30.66933 -29.99563 1.000 10.06410 114 LEU B N 1
ATOM 6723 C CA . LEU B 1 117 ? 13.81585 31.92602 -29.39411 1.000 10.93262 114 LEU B CA 1
ATOM 6724 C C . LEU B 1 117 ? 14.96754 32.92073 -29.36542 1.000 11.20074 114 LEU B C 1
ATOM 6725 O O . LEU B 1 117 ? 14.75958 34.11960 -29.57202 1.000 12.65024 114 LEU B O 1
ATOM 6741 N N . ALA B 1 118 ? 16.18555 32.43720 -29.12844 1.000 10.83658 115 ALA B N 1
ATOM 6742 C CA . ALA B 1 118 ? 17.33046 33.33350 -29.11678 1.000 11.97470 115 ALA B CA 1
ATOM 6743 C C . ALA B 1 118 ? 17.58446 33.88654 -30.51161 1.000 12.87729 115 ALA B C 1
ATOM 6744 O O . ALA B 1 118 ? 17.95273 35.05093 -30.67541 1.000 14.87951 115 ALA B O 1
ATOM 6751 N N . ALA B 1 119 ? 17.37335 33.06927 -31.52979 1.000 11.62990 116 ALA B N 1
ATOM 6752 C CA . ALA B 1 119 ? 17.62226 33.50299 -32.90084 1.000 11.81331 116 ALA B CA 1
ATOM 6753 C C . ALA B 1 119 ? 16.65134 34.59787 -33.31055 1.000 11.89163 116 ALA B C 1
ATOM 6754 O O . ALA B 1 119 ? 17.04180 35.59693 -33.90734 1.000 13.26242 116 ALA B O 1
ATOM 6761 N N . PHE B 1 120 ? 15.35879 34.39585 -33.05480 1.000 10.59072 117 PHE B N 1
ATOM 6762 C CA . PHE B 1 120 ? 14.34805 35.35651 -33.48866 1.000 11.66759 117 PHE B CA 1
ATOM 6763 C C . PHE B 1 120 ? 14.28150 36.55442 -32.54840 1.000 11.60226 117 PHE B C 1
ATOM 6764 O O . PHE B 1 120 ? 13.89018 37.65232 -32.97123 1.000 12.89082 117 PHE B O 1
ATOM 6781 N N . GLY B 1 121 ? 14.60610 36.34908 -31.27519 1.000 13.22136 118 GLY B N 1
ATOM 6782 C CA . GLY B 1 121 ? 14.62850 37.44751 -30.33679 1.000 13.86015 118 GLY B CA 1
ATOM 6783 C C . GLY B 1 121 ? 13.30151 38.16647 -30.25909 1.000 12.93696 118 GLY B C 1
ATOM 6784 O O . GLY B 1 121 ? 12.21429 37.57090 -30.33658 1.000 13.15526 118 GLY B O 1
ATOM 6788 N N . ASP B 1 122 ? 13.39615 39.46260 -30.07102 1.000 14.44588 119 ASP B N 1
ATOM 6789 C CA . ASP B 1 122 ? 12.23965 40.30878 -29.89709 1.000 16.15922 119 ASP B CA 1
ATOM 6790 C C . ASP B 1 122 ? 11.56660 40.67447 -31.21588 1.000 15.96214 119 ASP B C 1
ATOM 6791 O O . ASP B 1 122 ? 10.68291 41.53545 -31.23053 1.000 20.00205 119 ASP B O 1
ATOM 6800 N N . ALA B 1 123 ? 11.94524 40.04050 -32.31491 1.000 15.05427 120 ALA B N 1
ATOM 6801 C CA . ALA B 1 123 ? 11.21789 40.24726 -33.54817 1.000 15.60410 120 ALA B CA 1
ATOM 6802 C C . ALA B 1 123 ? 9.90643 39.49765 -33.55600 1.000 14.79773 120 ALA B C 1
ATOM 6803 O O . ALA B 1 123 ? 9.08622 39.76411 -34.42251 1.000 17.53742 120 ALA B O 1
ATOM 6810 N N . ILE B 1 124 ? 9.68924 38.60680 -32.60096 1.000 12.53096 121 ILE B N 1
ATOM 6811 C CA . ILE B 1 124 ? 8.48700 37.79725 -32.56033 1.000 11.90937 121 ILE B CA 1
ATOM 6812 C C . ILE B 1 124 ? 7.79991 37.91471 -31.21197 1.000 12.38739 121 ILE B C 1
ATOM 6813 O O . ILE B 1 124 ? 8.42921 38.16388 -30.17334 1.000 13.77547 121 ILE B O 1
ATOM 6829 N N . ASP B 1 125 ? 6.49578 37.68664 -31.24962 1.000 12.15227 122 ASP B N 1
ATOM 6830 C CA . ASP B 1 125 ? 5.60441 37.65347 -30.09595 1.000 12.16712 122 ASP B CA 1
ATOM 6831 C C . ASP B 1 125 ? 5.03751 36.24243 -30.07994 1.000 10.87205 122 ASP B C 1
ATOM 6832 O O . ASP B 1 125 ? 4.21623 35.89004 -30.93560 1.000 10.84148 122 ASP B O 1
ATOM 6841 N N . VAL B 1 126 ? 5.48600 35.43067 -29.13077 1.000 10.77658 123 VAL B N 1
ATOM 6842 C CA . VAL B 1 126 ? 5.04162 34.04921 -29.07471 1.000 9.87985 123 VAL B CA 1
ATOM 6843 C C . VAL B 1 126 ? 3.59739 33.98407 -28.61155 1.000 11.36800 123 VAL B C 1
ATOM 6844 O O . VAL B 1 126 ? 3.24598 34.48218 -27.53826 1.000 12.92812 123 VAL B O 1
ATOM 6857 N N . LYS B 1 127 ? 2.77712 33.29890 -29.39347 1.000 9.83056 124 LYS B N 1
ATOM 6858 C CA . LYS B 1 127 ? 1.36482 33.14236 -29.10562 1.000 10.82554 124 LYS B CA 1
ATOM 6859 C C . LYS B 1 127 ? 1.04679 31.81680 -28.46113 1.000 12.88345 124 LYS B C 1
ATOM 6860 O O . LYS B 1 127 ? 0.11466 31.75682 -27.66195 1.000 17.23748 124 LYS B O 1
ATOM 6879 N N . GLU B 1 128 ? 1.76043 30.76251 -28.80828 1.000 11.90628 125 GLU B N 1
ATOM 6880 C CA . GLU B 1 128 ? 1.67384 29.54614 -28.02668 1.000 14.31441 125 GLU B CA 1
ATOM 6881 C C . GLU B 1 128 ? 2.91287 28.69381 -28.21208 1.000 10.48705 125 GLU B C 1
ATOM 6882 O O . GLU B 1 128 ? 3.63977 28.79723 -29.19883 1.000 10.43302 125 GLU B O 1
ATOM 6894 N N . GLU B 1 129 ? 3.15284 27.89201 -27.19033 1.000 10.42504 126 GLU B N 1
ATOM 6895 C CA . GLU B 1 129 ? 4.21080 26.89507 -27.18655 1.000 8.73424 126 GLU B CA 1
ATOM 6896 C C . GLU B 1 129 ? 3.61137 25.63582 -26.60167 1.000 8.71478 126 GLU B C 1
ATOM 6897 O O . GLU B 1 129 ? 3.11766 25.64389 -25.47223 1.000 11.01692 126 GLU B O 1
ATOM 6909 N N . ILE B 1 130 ? 3.60438 24.57290 -27.38319 1.000 8.14285 127 ILE B N 1
ATOM 6910 C CA . ILE B 1 130 ? 2.96696 23.31303 -27.00885 1.000 8.73428 127 ILE B CA 1
ATOM 6911 C C . ILE B 1 130 ? 4.00548 22.20309 -27.02796 1.000 8.20615 127 ILE B C 1
ATOM 6912 O O . ILE B 1 130 ? 4.77255 22.07860 -27.99343 1.000 9.04032 127 ILE B O 1
ATOM 6928 N N . HIS B 1 131 ? 4.03366 21.41919 -25.96138 1.000 8.39749 128 HIS B N 1
ATOM 6929 C CA . HIS B 1 131 ? 4.94039 20.28485 -25.85029 1.000 8.58224 128 HIS B CA 1
ATOM 6930 C C . HIS B 1 131 ? 4.13809 19.01424 -26.08804 1.000 8.56052 128 HIS B C 1
ATOM 6931 O O . HIS B 1 131 ? 3.30774 18.61504 -25.26261 1.000 11.02490 128 HIS B O 1
ATOM 6945 N N . GLY B 1 132 ? 4.33602 18.40161 -27.22924 1.000 8.35909 129 GLY B N 1
ATOM 6946 C CA . GLY B 1 132 ? 3.64117 17.17860 -27.55876 1.000 8.36362 129 GLY B CA 1
ATOM 6947 C C . GLY B 1 132 ? 4.39845 15.97552 -27.04006 1.000 7.99409 129 GLY B C 1
ATOM 6948 O O . GLY B 1 132 ? 5.62597 15.96388 -26.99675 1.000 8.40656 129 GLY B O 1
ATOM 6952 N N . PHE B 1 133 ? 3.64585 14.94106 -26.68705 1.000 7.68706 130 PHE B N 1
ATOM 6953 C CA . PHE B 1 133 ? 4.22106 13.68728 -26.26760 1.000 7.98640 130 PHE B CA 1
ATOM 6954 C C . PHE B 1 133 ? 3.40910 12.54453 -26.84945 1.000 8.02711 130 PHE B C 1
ATOM 6955 O O . PHE B 1 133 ? 2.18172 12.57686 -26.84212 1.000 9.08172 130 PHE B O 1
ATOM 6972 N N . ARG B 1 134 ? 4.10466 11.50678 -27.29457 1.000 8.49323 131 ARG B N 1
ATOM 6973 C CA . ARG B 1 134 ? 3.44019 10.29246 -27.71207 1.000 8.60348 131 ARG B CA 1
ATOM 6974 C C . ARG B 1 134 ? 2.93362 9.58570 -26.46523 1.000 9.32360 131 ARG B C 1
ATOM 6975 O O . ARG B 1 134 ? 3.67734 9.43301 -25.49415 1.000 10.73952 131 ARG B O 1
ATOM 6996 N N . TRP B 1 135 ? 1.66991 9.17953 -26.46261 1.000 8.61931 132 TRP B N 1
ATOM 6997 C CA . TRP B 1 135 ? 1.10259 8.48918 -25.32384 1.000 9.03011 132 TRP B CA 1
ATOM 6998 C C . TRP B 1 135 ? 1.26220 6.97355 -25.47040 1.000 10.20915 132 TRP B C 1
ATOM 6999 O O . TRP B 1 135 ? 1.79700 6.46633 -26.45235 1.000 11.06156 132 TRP B O 1
ATOM 7020 N N . VAL B 1 136 ? 0.81361 6.24962 -24.45635 1.000 10.54692 133 VAL B N 1
ATOM 7021 C CA . VAL B 1 136 ? 0.93382 4.80049 -24.43875 1.000 11.72711 133 VAL B CA 1
ATOM 7022 C C . VAL B 1 136 ? 0.23343 4.19094 -25.64411 1.000 11.16952 133 VAL B C 1
ATOM 7023 O O . VAL B 1 136 ? -0.89118 4.57313 -25.98919 1.000 11.40534 133 VAL B O 1
ATOM 7036 N N . GLU B 1 137 ? 0.90496 3.22697 -26.28074 1.000 11.17535 134 GLU B N 1
ATOM 7037 C CA . GLU B 1 137 ? 0.39526 2.52459 -27.45242 1.000 12.37038 134 GLU B CA 1
ATOM 7038 C C . GLU B 1 137 ? 0.07403 3.47632 -28.60571 1.000 11.88198 134 GLU B C 1
ATOM 7039 O O . GLU B 1 137 ? -0.72586 3.13774 -29.49111 1.000 12.83155 134 GLU B O 1
ATOM 7051 N N A GLU B 1 138 ? 0.72959 4.64116 -28.62742 0.439 11.16721 135 GLU B N 1
ATOM 7052 N N B GLU B 1 138 ? 0.67530 4.66542 -28.61142 0.561 10.36404 135 GLU B N 1
ATOM 7053 C CA A GLU B 1 138 ? 0.48894 5.68097 -29.63071 0.439 11.38294 135 GLU B CA 1
ATOM 7054 C CA B GLU B 1 138 ? 0.46904 5.64602 -29.67013 0.561 10.47256 135 GLU B CA 1
ATOM 7055 C C A GLU B 1 138 ? -0.99623 6.00194 -29.75304 0.439 10.68908 135 GLU B C 1
ATOM 7056 C C B GLU B 1 138 ? -0.97110 6.13487 -29.72844 0.561 9.33021 135 GLU B C 1
ATOM 7057 O O A GLU B 1 138 ? -1.52211 6.22959 -30.84923 0.439 11.67052 135 GLU B O 1
ATOM 7058 O O B GLU B 1 138 ? -1.44407 6.62301 -30.77843 0.561 9.31890 135 GLU B O 1
ATOM 7081 N N . ARG B 1 139 ? -1.68355 6.02009 -28.61294 1.000 9.69508 136 ARG B N 1
ATOM 7082 C CA . ARG B 1 139 ? -3.07183 6.43278 -28.56583 1.000 9.14675 136 ARG B CA 1
ATOM 7083 C C . ARG B 1 139 ? -3.20049 7.93110 -28.34600 1.000 9.08018 136 ARG B C 1
ATOM 7084 O O . ARG B 1 139 ? -2.40440 8.56315 -27.64060 1.000 9.37201 136 ARG B O 1
ATOM 7106 N N . ASP B 1 140 ? -4.22071 8.51768 -28.97923 1.000 9.26924 137 ASP B N 1
ATOM 7107 C CA . ASP B 1 140 ? -4.74482 9.81296 -28.60863 1.000 8.86007 137 ASP B CA 1
ATOM 7108 C C . ASP B 1 140 ? -5.26867 9.71227 -27.17694 1.000 8.52337 137 ASP B C 1
ATOM 7109 O O . ASP B 1 140 ? -5.60604 8.62466 -26.71746 1.000 9.12601 137 ASP B O 1
ATOM 7118 N N . LEU B 1 141 ? -5.38279 10.85323 -26.49023 1.000 8.89420 138 LEU B N 1
ATOM 7119 C CA . LEU B 1 141 ? -5.88129 10.82361 -25.12587 1.000 8.81701 138 LEU B CA 1
ATOM 7120 C C . LEU B 1 141 ? -7.30633 10.29356 -25.01990 1.000 9.26518 138 LEU B C 1
ATOM 7121 O O . LEU B 1 141 ? -7.71025 9.87073 -23.93841 1.000 10.58451 138 LEU B O 1
ATOM 7137 N N . SER B 1 142 ? -8.07250 10.27738 -26.10987 1.000 9.08808 139 SER B N 1
ATOM 7138 C CA . SER B 1 142 ? -9.38135 9.62899 -26.12482 1.000 9.35721 139 SER B CA 1
ATOM 7139 C C . SER B 1 142 ? -9.29689 8.12803 -25.91979 1.000 9.77051 139 SER B C 1
ATOM 7140 O O . SER B 1 142 ? -10.32006 7.49516 -25.63605 1.000 11.92899 139 SER B O 1
ATOM 7148 N N . GLY B 1 143 ? -8.11624 7.53818 -26.10988 1.000 9.03373 140 GLY B N 1
ATOM 7149 C CA . GLY B 1 143 ? -7.93457 6.10932 -26.01218 1.000 9.83681 140 GLY B CA 1
ATOM 7150 C C . GLY B 1 143 ? -7.91856 5.37047 -27.33607 1.000 9.80874 140 GLY B C 1
ATOM 7151 O O . GLY B 1 143 ? -7.77095 4.14719 -27.33084 1.000 10.72956 140 GLY B O 1
ATOM 7155 N N . PHE B 1 144 ? -8.08621 6.07100 -28.45423 1.000 9.61897 141 PHE B N 1
ATOM 7156 C CA . PHE B 1 144 ? -8.00318 5.45270 -29.77298 1.000 9.34962 141 PHE B CA 1
ATOM 7157 C C . PHE B 1 144 ? -6.58172 5.58851 -30.30439 1.000 9.29242 141 PHE B C 1
ATOM 7158 O O . PHE B 1 144 ? -5.96244 6.63692 -30.18046 1.000 10.09303 141 PHE B O 1
ATOM 7175 N N . VAL B 1 145 ? -6.08022 4.51206 -30.91604 1.000 9.77142 142 VAL B N 1
ATOM 7176 C CA . VAL B 1 145 ? -4.77288 4.55635 -31.55275 1.000 10.74264 142 VAL B CA 1
ATOM 7177 C C . VAL B 1 145 ? -4.79439 5.63410 -32.62754 1.000 10.32439 142 VAL B C 1
ATOM 7178 O O . VAL B 1 145 ? -5.73714 5.71856 -33.42166 1.000 10.69045 142 VAL B O 1
ATOM 7191 N N . ALA B 1 146 ? -3.73627 6.43786 -32.69654 1.000 11.30664 143 ALA B N 1
ATOM 7192 C CA . ALA B 1 146 ? -3.61437 7.53241 -33.65153 1.000 11.47981 143 ALA B CA 1
ATOM 7193 C C . ALA B 1 146 ? -2.34819 7.32084 -34.45594 1.000 12.76252 143 ALA B C 1
ATOM 7194 O O . ALA B 1 146 ? -1.25415 7.26639 -33.87831 1.000 14.22417 143 ALA B O 1
ATOM 7201 N N . GLY B 1 147 ? -2.49435 7.25435 -35.78618 1.000 11.59895 144 GLY B N 1
ATOM 7202 C CA . GLY B 1 147 ? -1.38838 7.18810 -36.72835 1.000 12.55681 144 GLY B CA 1
ATOM 7203 C C . GLY B 1 147 ? -1.42295 6.03554 -37.71985 1.000 11.58054 144 GLY B C 1
ATOM 7204 O O . GLY B 1 147 ? -0.59572 5.97409 -38.63652 1.000 13.11359 144 GLY B O 1
ATOM 7208 N N . THR B 1 148 ? -2.43239 5.17246 -37.60758 1.000 11.91872 145 THR B N 1
ATOM 7209 C CA . THR B 1 148 ? -2.45728 3.90951 -38.33805 1.000 12.47058 145 THR B CA 1
ATOM 7210 C C . THR B 1 148 ? -2.38602 4.10462 -39.85100 1.000 12.66396 145 THR B C 1
ATOM 7211 O O . THR B 1 148 ? -1.64449 3.38262 -40.53705 1.000 14.53715 145 THR B O 1
ATOM 7222 N N . GLU B 1 149 ? -3.19600 5.01331 -40.40164 1.000 11.02711 146 GLU B N 1
ATOM 7223 C CA . GLU B 1 149 ? -3.26474 5.21017 -41.85057 1.000 11.41201 146 GLU B CA 1
ATOM 7224 C C . GLU B 1 149 ? -2.39999 6.36571 -42.31550 1.000 12.00621 146 GLU B C 1
ATOM 7225 O O . GLU B 1 149 ? -2.46454 6.75895 -43.48272 1.000 13.94001 146 GLU B O 1
ATOM 7237 N N . ASN B 1 150 ? -1.57865 6.91154 -41.44629 1.000 10.24766 147 ASN B N 1
ATOM 7238 C CA . ASN B 1 150 ? -0.68024 7.97761 -41.84494 1.000 9.90444 147 ASN B CA 1
ATOM 7239 C C . ASN B 1 150 ? 0.31543 7.42164 -42.85746 1.000 10.50990 147 ASN B C 1
ATOM 7240 O O . ASN B 1 150 ? 0.85924 6.32490 -42.64427 1.000 12.08504 147 ASN B O 1
ATOM 7251 N N . PRO B 1 151 ? 0.58424 8.12607 -43.95980 1.000 10.13980 148 PRO B N 1
ATOM 7252 C CA . PRO B 1 151 ? 1.59318 7.65996 -44.91162 1.000 11.21278 148 PRO B CA 1
ATOM 7253 C C . PRO B 1 151 ? 2.83868 7.14129 -44.22112 1.000 11.49568 148 PRO B C 1
ATOM 7254 O O . PRO B 1 151 ? 3.39427 7.78376 -43.31656 1.000 12.17881 148 PRO B O 1
ATOM 7265 N N . ALA B 1 152 ? 3.29691 5.98190 -44.66281 1.000 12.38601 149 ALA B N 1
ATOM 7266 C CA . ALA B 1 152 ? 4.33247 5.24715 -43.96328 1.000 12.66828 149 ALA B CA 1
ATOM 7267 C C . ALA B 1 152 ? 5.59738 5.15502 -44.79594 1.000 13.14576 149 ALA B C 1
ATOM 7268 O O . ALA B 1 152 ? 5.55514 4.81445 -45.98360 1.000 13.65664 149 ALA B O 1
ATOM 7275 N N . GLY B 1 153 ? 6.71281 5.43198 -44.15169 1.000 12.93218 150 GLY B N 1
ATOM 7276 C CA . GLY B 1 153 ? 8.00471 5.31963 -44.78919 1.000 13.66912 150 GLY B CA 1
ATOM 7277 C C . GLY B 1 153 ? 8.40320 6.57550 -45.53817 1.000 12.25302 150 GLY B C 1
ATOM 7278 O O . GLY B 1 153 ? 7.57457 7.34639 -46.01231 1.000 12.92409 150 GLY B O 1
ATOM 7282 N N . GLU B 1 154 ? 9.71023 6.74752 -45.69862 1.000 13.14478 151 GLU B N 1
ATOM 7283 C CA . GLU B 1 154 ? 10.22924 7.97421 -46.27901 1.000 14.21364 151 GLU B CA 1
ATOM 7284 C C . GLU B 1 154 ? 9.73728 8.18903 -47.70460 1.000 13.08997 151 GLU B C 1
ATOM 7285 O O . GLU B 1 154 ? 9.38604 9.30845 -48.06332 1.000 12.85449 151 GLU B O 1
ATOM 7297 N N . GLU B 1 155 ? 9.71556 7.14183 -48.53068 1.000 13.94156 152 GLU B N 1
ATOM 7298 C CA . GLU B 1 155 ? 9.35299 7.32725 -49.92694 1.000 14.05627 152 GLU B CA 1
ATOM 7299 C C . GLU B 1 155 ? 7.93080 7.85986 -50.05819 1.000 12.25230 152 GLU B C 1
ATOM 7300 O O . GLU B 1 155 ? 7.68035 8.82388 -50.78621 1.000 13.21052 152 GLU B O 1
ATOM 7312 N N . THR B 1 156 ? 6.97807 7.21067 -49.40167 1.000 12.25582 153 THR B N 1
ATOM 7313 C CA . THR B 1 156 ? 5.59527 7.64478 -49.50976 1.000 11.88373 153 THR B CA 1
ATOM 7314 C C . THR B 1 156 ? 5.38942 8.98646 -48.82479 1.000 10.70978 153 THR B C 1
ATOM 7315 O O . THR B 1 156 ? 4.64117 9.83493 -49.32854 1.000 11.34674 153 THR B O 1
ATOM 7326 N N . ARG B 1 157 ? 6.03768 9.20659 -47.67500 1.000 10.61884 154 ARG B N 1
ATOM 7327 C CA . ARG B 1 157 ? 5.86013 10.48630 -46.99601 1.000 10.21538 154 ARG B CA 1
ATOM 7328 C C . ARG B 1 157 ? 6.39147 11.63320 -47.83784 1.000 9.77841 154 ARG B C 1
ATOM 7329 O O . ARG B 1 157 ? 5.79018 12.70002 -47.88287 1.000 10.11579 154 ARG B O 1
ATOM 7350 N N A ARG B 1 158 ? 7.53041 11.43202 -48.50394 0.484 10.82197 155 ARG B N 1
ATOM 7351 N N B ARG B 1 158 ? 7.50286 11.41260 -48.52758 0.516 10.87041 155 ARG B N 1
ATOM 7352 C CA A ARG B 1 158 ? 8.01896 12.41484 -49.46507 0.484 11.52667 155 ARG B CA 1
ATOM 7353 C CA B ARG B 1 158 ? 8.02491 12.41177 -49.44404 0.516 11.77760 155 ARG B CA 1
ATOM 7354 C C A ARG B 1 158 ? 6.99210 12.66193 -50.55649 0.484 11.03028 155 ARG B C 1
ATOM 7355 C C B ARG B 1 158 ? 7.06619 12.65395 -50.60609 0.516 10.74497 155 ARG B C 1
ATOM 7356 O O A ARG B 1 158 ? 6.66974 13.81421 -50.87621 0.484 12.13320 155 ARG B O 1
ATOM 7357 O O B ARG B 1 158 ? 6.85403 13.80348 -51.01436 0.516 11.14828 155 ARG B O 1
ATOM 7398 N N . GLU B 1 159 ? 6.47166 11.58797 -51.15021 1.000 11.40003 156 GLU B N 1
ATOM 7399 C CA . GLU B 1 159 ? 5.49566 11.75071 -52.22558 1.000 12.01047 156 GLU B CA 1
ATOM 7400 C C . GLU B 1 159 ? 4.31387 12.60119 -51.77546 1.000 11.07743 156 GLU B C 1
ATOM 7401 O O . GLU B 1 159 ? 3.83300 13.45944 -52.52354 1.000 12.27012 156 GLU B O 1
ATOM 7414 N N . VAL B 1 160 ? 3.84553 12.38483 -50.54589 1.000 10.19297 157 VAL B N 1
ATOM 7415 C CA . VAL B 1 160 ? 2.66702 13.08651 -50.05762 1.000 10.21756 157 VAL B CA 1
ATOM 7416 C C . VAL B 1 160 ? 2.98311 14.52477 -49.66244 1.000 10.27449 157 VAL B C 1
ATOM 7417 O O . VAL B 1 160 ? 2.18685 15.44182 -49.93471 1.000 10.11812 157 VAL B O 1
ATOM 7430 N N . ALA B 1 161 ? 4.09581 14.73763 -48.95286 1.000 9.91955 158 ALA B N 1
ATOM 7431 C CA . ALA B 1 161 ? 4.34828 15.99458 -48.27296 1.000 10.24524 158 ALA B CA 1
ATOM 7432 C C . ALA B 1 161 ? 5.23984 16.96771 -49.02667 1.000 10.32830 158 ALA B C 1
ATOM 7433 O O . ALA B 1 161 ? 5.14044 18.17054 -48.77535 1.000 10.87962 158 ALA B O 1
ATOM 7440 N N . VAL B 1 162 ? 6.12422 16.51320 -49.90665 1.000 10.56739 159 VAL B N 1
ATOM 7441 C CA . VAL B 1 162 ? 7.21766 17.35043 -50.38785 1.000 10.75327 159 VAL B CA 1
ATOM 7442 C C . VAL B 1 162 ? 6.98615 17.73700 -51.84735 1.000 11.73958 159 VAL B C 1
ATOM 7443 O O . VAL B 1 162 ? 6.83167 16.87607 -52.72360 1.000 13.77527 159 VAL B O 1
ATOM 7456 N N . ILE B 1 163 ? 7.01225 19.04193 -52.11112 1.000 11.36422 160 ILE B N 1
ATOM 7457 C CA . ILE B 1 163 ? 6.82446 19.55170 -53.47018 1.000 12.81126 160 ILE B CA 1
ATOM 7458 C C . ILE B 1 163 ? 7.98186 19.08703 -54.34686 1.000 13.72090 160 ILE B C 1
ATOM 7459 O O . ILE B 1 163 ? 9.15183 19.15052 -53.96274 1.000 14.13253 160 ILE B O 1
ATOM 7475 N N . LYS B 1 164 ? 7.65975 18.60135 -55.54370 1.000 16.29882 161 LYS B N 1
ATOM 7476 C CA . LYS B 1 164 ? 8.63474 17.84003 -56.32344 1.000 20.18578 161 LYS B CA 1
ATOM 7477 C C . LYS B 1 164 ? 9.47144 18.67829 -57.26717 1.000 23.90044 161 LYS B C 1
ATOM 7478 O O . LYS B 1 164 ? 10.62750 18.32916 -57.52210 1.000 27.17942 161 LYS B O 1
ATOM 7497 N N . ASP B 1 165 ? 8.93568 19.76961 -57.78728 1.000 24.53337 162 ASP B N 1
ATOM 7498 C CA . ASP B 1 165 ? 9.65688 20.51792 -58.80622 1.000 27.08157 162 ASP B CA 1
ATOM 7499 C C . ASP B 1 165 ? 9.28149 21.99145 -58.73368 1.000 24.63290 162 ASP B C 1
ATOM 7500 O O . ASP B 1 165 ? 8.42555 22.41000 -57.94479 1.000 23.86615 162 ASP B O 1
ATOM 7509 N N . GLY B 1 166 ? 9.97793 22.77985 -59.53318 1.000 24.17985 163 GLY B N 1
ATOM 7510 C CA . GLY B 1 166 ? 9.72017 24.19294 -59.61237 1.000 22.57485 163 GLY B CA 1
ATOM 7511 C C . GLY B 1 166 ? 10.34648 24.94611 -58.45485 1.000 21.51211 163 GLY B C 1
ATOM 7512 O O . GLY B 1 166 ? 11.13758 24.42546 -57.65851 1.000 21.53183 163 GLY B O 1
ATOM 7516 N N . VAL B 1 167 ? 9.95369 26.21381 -58.35230 1.000 22.46867 164 VAL B N 1
ATOM 7517 C CA . VAL B 1 167 ? 10.60569 27.09626 -57.39183 1.000 22.65620 164 VAL B CA 1
ATOM 7518 C C . VAL B 1 167 ? 10.43048 26.59773 -55.96644 1.000 20.65277 164 VAL B C 1
ATOM 7519 O O . VAL B 1 167 ? 11.31265 26.79352 -55.12791 1.000 21.13748 164 VAL B O 1
ATOM 7532 N N . ASP B 1 168 ? 9.31045 25.94336 -55.66487 1.000 18.04278 165 ASP B N 1
ATOM 7533 C CA . ASP B 1 168 ? 9.03985 25.48473 -54.30575 1.000 16.44477 165 ASP B CA 1
ATOM 7534 C C . ASP B 1 168 ? 9.51705 24.06157 -54.02638 1.000 15.26570 165 ASP B C 1
ATOM 7535 O O . ASP B 1 168 ? 9.21428 23.51861 -52.95516 1.000 14.21145 165 ASP B O 1
ATOM 7544 N N . ALA B 1 169 ? 10.25378 23.44893 -54.94652 1.000 15.91091 166 ALA B N 1
ATOM 7545 C CA . ALA B 1 169 ? 10.71844 22.08235 -54.74652 1.000 15.98488 166 ALA B CA 1
ATOM 7546 C C . ALA B 1 169 ? 11.40145 21.92081 -53.39529 1.000 14.29857 166 ALA B C 1
ATOM 7547 O O . ALA B 1 169 ? 12.19972 22.75831 -52.98660 1.000 15.70101 166 ALA B O 1
ATOM 7554 N N . GLY B 1 170 ? 11.06278 20.84451 -52.69189 1.000 12.97178 167 GLY B N 1
ATOM 7555 C CA . GLY B 1 170 ? 11.60192 20.57039 -51.37659 1.000 12.65129 167 GLY B CA 1
ATOM 7556 C C . GLY B 1 170 ? 10.83385 21.21566 -50.24910 1.000 12.12084 167 GLY B C 1
ATOM 7557 O O . GLY B 1 170 ? 11.12920 20.92553 -49.08572 1.000 12.80488 167 GLY B O 1
ATOM 7561 N N . GLY B 1 171 ? 9.85528 22.07677 -50.56746 1.000 11.95182 168 GLY B N 1
ATOM 7562 C CA . GLY B 1 171 ? 9.00510 22.69904 -49.57367 1.000 11.51456 168 GLY B CA 1
ATOM 7563 C C . GLY B 1 171 ? 7.74845 21.90621 -49.31226 1.000 10.44047 168 GLY B C 1
ATOM 7564 O O . GLY B 1 171 ? 7.47824 20.86775 -49.92694 1.000 11.24501 168 GLY B O 1
ATOM 7568 N N . SER B 1 172 ? 6.92815 22.43623 -48.40012 1.000 10.70544 169 SER B N 1
ATOM 7569 C CA . SER B 1 172 ? 5.68564 21.76395 -48.02039 1.000 9.70337 169 SER B CA 1
ATOM 7570 C C . SER B 1 172 ? 4.75597 22.78366 -47.39421 1.000 9.45660 169 SER B C 1
ATOM 7571 O O . SER B 1 172 ? 5.20428 23.78696 -46.84368 1.000 11.30520 169 SER B O 1
ATOM 7579 N N . TYR B 1 173 ? 3.46161 22.49827 -47.44214 1.000 9.06090 170 TYR B N 1
ATOM 7580 C CA . TYR B 1 173 ? 2.48238 23.27855 -46.70963 1.000 9.53424 170 TYR B CA 1
ATOM 7581 C C . TYR B 1 173 ? 2.20158 22.59176 -45.38085 1.000 8.81629 170 TYR B C 1
ATOM 7582 O O . TYR B 1 173 ? 2.15243 21.36784 -45.28847 1.000 9.92787 170 TYR B O 1
ATOM 7600 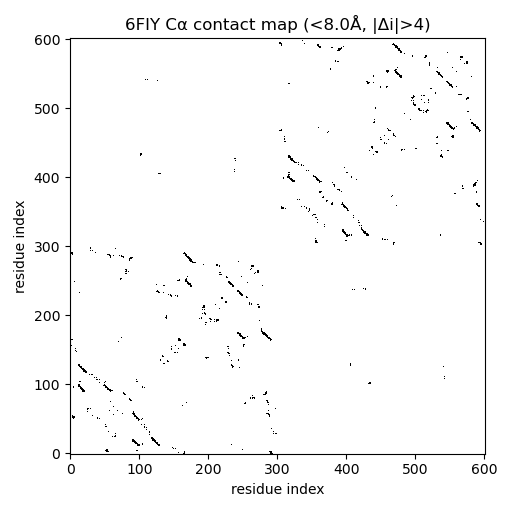N N A VAL B 1 174 ? 1.95890 23.41548 -44.37918 0.693 8.78096 171 VAL B N 1
ATOM 7601 N N B VAL B 1 174 ? 2.00076 23.37907 -44.33985 0.307 8.89176 171 VAL B N 1
ATOM 7602 C CA A VAL B 1 174 ? 1.76453 22.97167 -43.00977 0.693 8.71537 171 VAL B CA 1
ATOM 7603 C CA B VAL B 1 174 ? 1.74641 22.80137 -43.02856 0.307 8.58563 171 VAL B CA 1
ATOM 7604 C C A VAL B 1 174 ? 0.42375 23.48211 -42.50450 0.693 8.64776 171 VAL B C 1
ATOM 7605 C C B VAL B 1 174 ? 0.54888 23.46589 -42.36599 0.307 8.14122 171 VAL B C 1
ATOM 7606 O O A VAL B 1 174 ? 0.06093 24.64249 -42.74982 0.693 9.68662 171 VAL B O 1
ATOM 7607 O O B VAL B 1 174 ? 0.39302 24.69384 -42.39521 0.307 8.94406 171 VAL B O 1
ATOM 7632 N N . PHE B 1 175 ? -0.28485 22.62830 -41.76102 1.000 7.63675 172 PHE B N 1
ATOM 7633 C CA . PHE B 1 175 ? -1.49450 23.01320 -41.06349 1.000 8.37609 172 PHE B CA 1
ATOM 7634 C C . PHE B 1 175 ? -1.33673 22.60831 -39.61225 1.000 7.49422 172 PHE B C 1
ATOM 7635 O O . PHE B 1 175 ? -0.96321 21.46852 -39.32537 1.000 8.67636 172 PHE B O 1
ATOM 7653 N N . VAL B 1 176 ? -1.64439 23.52755 -38.71346 1.000 7.43259 173 VAL B N 1
ATOM 7654 C CA . VAL B 1 176 ? -1.65548 23.24754 -37.27963 1.000 8.20320 173 VAL B CA 1
ATOM 7655 C C . VAL B 1 176 ? -2.97523 23.67318 -36.67277 1.000 8.14931 173 VAL B C 1
ATOM 7656 O O . VAL B 1 176 ? -3.52393 24.72432 -37.03349 1.000 9.45638 173 VAL B O 1
ATOM 7669 N N . GLN B 1 177 ? -3.48033 22.86495 -35.73776 1.000 7.45685 174 GLN B N 1
ATOM 7670 C CA . GLN B 1 177 ? -4.77602 23.11070 -35.11431 1.000 7.81424 174 GLN B CA 1
ATOM 7671 C C . GLN B 1 177 ? -4.77981 22.42200 -33.76980 1.000 8.01016 174 GLN B C 1
ATOM 7672 O O . GLN B 1 177 ? -4.64013 21.21112 -33.70463 1.000 7.88308 174 GLN B O 1
ATOM 7686 N N . ARG B 1 178 ? -4.91998 23.20129 -32.70071 1.000 7.77252 175 ARG B N 1
ATOM 7687 C CA . ARG B 1 178 ? -4.89961 22.63942 -31.35249 1.000 7.72686 175 ARG B CA 1
ATOM 7688 C C . ARG B 1 178 ? -6.32589 22.30898 -30.92445 1.000 8.04558 175 ARG B C 1
ATOM 7689 O O . ARG B 1 178 ? -7.20762 23.16581 -30.99061 1.000 8.71580 175 ARG B O 1
ATOM 7710 N N . TRP B 1 179 ? -6.53260 21.06626 -30.46982 1.000 7.73571 176 TRP B N 1
ATOM 7711 C CA . TRP B 1 179 ? -7.83140 20.59772 -29.99978 1.000 8.09277 176 TRP B CA 1
ATOM 7712 C C . TRP B 1 179 ? -7.80746 20.46152 -28.48617 1.000 7.27897 176 TRP B C 1
ATOM 7713 O O . TRP B 1 179 ? -6.80941 20.00391 -27.91157 1.000 8.42152 176 TRP B O 1
ATOM 7734 N N . GLU B 1 180 ? -8.92885 20.78229 -27.85598 1.000 8.39547 177 GLU B N 1
ATOM 7735 C CA . GLU B 1 180 ? -9.10963 20.62958 -26.41603 1.000 8.56028 177 GLU B CA 1
ATOM 7736 C C . GLU B 1 180 ? -10.14358 19.54070 -26.19521 1.000 8.57385 177 GLU B C 1
ATOM 7737 O O . GLU B 1 180 ? -11.32388 19.72156 -26.52954 1.000 9.44968 177 GLU B O 1
ATOM 7749 N N . HIS B 1 181 ? -9.70701 18.40834 -25.64340 1.000 8.42523 178 HIS B N 1
ATOM 7750 C CA . HIS B 1 181 ? -10.58836 17.27985 -25.39162 1.000 8.55405 178 HIS B CA 1
ATOM 7751 C C . HIS B 1 181 ? -11.32708 17.45707 -24.07690 1.000 9.99433 178 HIS B C 1
ATOM 7752 O O . HIS B 1 181 ? -10.74186 17.86782 -23.06750 1.000 11.30555 178 HIS B O 1
ATOM 7766 N N . ASN B 1 182 ? -12.61225 17.08343 -24.07865 1.000 9.96494 179 ASN B N 1
ATOM 7767 C CA . ASN B 1 182 ? -13.40117 16.97823 -22.86764 1.000 10.22352 179 ASN B CA 1
ATOM 7768 C C . ASN B 1 182 ? -13.58611 15.48919 -22.59702 1.000 10.83483 179 ASN B C 1
ATOM 7769 O O . ASN B 1 182 ? -14.49824 14.83427 -23.12543 1.000 10.57531 179 ASN B O 1
ATOM 7780 N N . LEU B 1 183 ? -12.65468 14.93619 -21.82189 1.000 11.49060 180 LEU B N 1
ATOM 7781 C CA . LEU B 1 183 ? -12.66467 13.49998 -21.59686 1.000 12.03067 180 LEU B CA 1
ATOM 7782 C C . LEU B 1 183 ? -13.83307 13.08890 -20.71861 1.000 12.51321 180 LEU B C 1
ATOM 7783 O O . LEU B 1 183 ? -14.29469 11.95203 -20.81473 1.000 14.20772 180 LEU B O 1
ATOM 7799 N N . LYS B 1 184 ? -14.32695 13.98889 -19.87269 1.000 13.00615 181 LYS B N 1
ATOM 7800 C CA . LYS B 1 184 ? -15.51767 13.65589 -19.09639 1.000 14.98418 181 LYS B CA 1
ATOM 7801 C C . LYS B 1 184 ? -16.70048 13.41970 -20.01644 1.000 15.26816 181 LYS B C 1
ATOM 7802 O O . LYS B 1 184 ? -17.48585 12.47931 -19.82603 1.000 16.35669 181 LYS B O 1
ATOM 7821 N N . GLN B 1 185 ? -16.84122 14.26496 -21.02117 1.000 14.45688 182 GLN B N 1
ATOM 7822 C CA . GLN B 1 185 ? -17.90187 14.10455 -21.99963 1.000 14.82530 182 GLN B CA 1
ATOM 7823 C C . GLN B 1 185 ? -17.71734 12.84201 -22.81904 1.000 13.24435 182 GLN B C 1
ATOM 7824 O O . GLN B 1 185 ? -18.66969 12.09216 -23.05837 1.000 15.29615 182 GLN B O 1
ATOM 7838 N N . LEU B 1 186 ? -16.48941 12.56455 -23.21311 1.000 11.05749 183 LEU B N 1
ATOM 7839 C CA . LEU B 1 186 ? -16.20431 11.34250 -23.94001 1.000 11.48141 183 LEU B CA 1
ATOM 7840 C C . LEU B 1 186 ? -16.61658 10.13020 -23.12305 1.000 12.93321 183 LEU B C 1
ATOM 7841 O O . LEU B 1 186 ? -17.22948 9.19285 -23.64316 1.000 14.78564 183 LEU B O 1
ATOM 7857 N N . ASN B 1 187 ? -16.26072 10.11502 -21.84660 1.000 13.97306 184 ASN B N 1
ATOM 7858 C CA . ASN B 1 187 ? -16.50187 8.95348 -21.01059 1.000 16.58620 184 ASN B CA 1
ATOM 7859 C C . ASN B 1 187 ? -17.98075 8.73230 -20.70998 1.000 17.43915 184 ASN B C 1
ATOM 7860 O O . ASN B 1 187 ? -18.32938 7.64792 -20.23974 1.000 20.25763 184 ASN B O 1
ATOM 7871 N N . ARG B 1 188 ? -18.84429 9.72214 -20.95901 1.000 17.47885 185 ARG B N 1
ATOM 7872 C CA . ARG B 1 188 ? -20.28502 9.50694 -20.89359 1.000 20.01635 185 ARG B CA 1
ATOM 7873 C C . ARG B 1 188 ? -20.78522 8.67244 -22.05951 1.000 18.91234 185 ARG B C 1
ATOM 7874 O O . ARG B 1 188 ? -21.89752 8.15575 -21.99582 1.000 20.22859 185 ARG B O 1
ATOM 7895 N N . MET B 1 189 ? -20.00304 8.53674 -23.12298 1.000 16.84780 186 MET B N 1
ATOM 7896 C CA . MET B 1 189 ? -20.40943 7.76435 -24.28797 1.000 15.77873 186 MET B CA 1
ATOM 7897 C C . MET B 1 189 ? -19.99520 6.32382 -24.09614 1.000 15.23172 186 MET B C 1
ATOM 7898 O O . MET B 1 189 ? -18.87122 6.05160 -23.66595 1.000 16.15406 186 MET B O 1
ATOM 7912 N N . SER B 1 190 ? -20.88609 5.403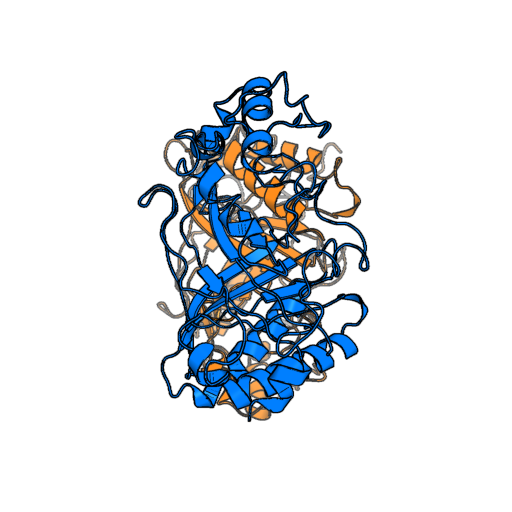01 -24.46840 1.000 14.70969 187 SER B N 1
ATOM 7913 C CA . SER B 1 190 ? -20.51284 4.00125 -24.46183 1.000 15.25551 187 SER B CA 1
ATOM 7914 C C . SER B 1 190 ? -19.39001 3.77596 -25.46743 1.000 14.21547 187 SER B C 1
ATOM 7915 O O . SER B 1 190 ? -19.20035 4.54381 -26.41657 1.000 13.46494 187 SER B O 1
ATOM 7923 N N . VAL B 1 191 ? -18.63159 2.70019 -25.27030 1.000 13.95944 188 VAL B N 1
ATOM 7924 C CA . VAL B 1 191 ? -17.54543 2.40575 -26.20539 1.000 13.88126 188 VAL B CA 1
ATOM 7925 C C . VAL B 1 191 ? -18.08184 2.13985 -27.59979 1.000 13.54976 188 VAL B C 1
ATOM 7926 O O . VAL B 1 191 ? -17.50790 2.66751 -28.55808 1.000 13.02702 188 VAL B O 1
ATOM 7939 N N . PRO B 1 192 ? -19.17878 1.40171 -27.79742 1.000 14.22403 189 PRO B N 1
ATOM 7940 C CA . PRO B 1 192 ? -19.71577 1.29829 -29.16075 1.000 14.87997 189 PRO B CA 1
ATOM 7941 C C . PRO B 1 192 ? -20.04219 2.64285 -29.78211 1.000 13.33612 189 PRO B C 1
ATOM 7942 O O . PRO B 1 192 ? -19.80309 2.83541 -30.98043 1.000 14.70611 189 PRO B O 1
ATOM 7953 N N . ASP B 1 193 ? -20.58899 3.58270 -29.00601 1.000 13.31432 190 ASP B N 1
ATOM 7954 C CA . ASP B 1 193 ? -20.87254 4.89849 -29.55722 1.000 14.04508 190 ASP B CA 1
ATOM 7955 C C . ASP B 1 193 ? -19.58577 5.64627 -29.89139 1.000 12.56847 190 ASP B C 1
ATOM 7956 O O . ASP B 1 193 ? -19.50662 6.31666 -30.91982 1.000 12.66231 190 ASP B O 1
ATOM 7965 N N . GLN B 1 194 ? -18.54374 5.50099 -29.07887 1.000 11.83324 191 GLN B N 1
ATOM 7966 C CA . GLN B 1 194 ? -17.25980 6.12227 -29.42088 1.000 10.94365 191 GLN B CA 1
ATOM 7967 C C . GLN B 1 194 ? -16.70300 5.55092 -30.71137 1.000 10.66055 191 GLN B C 1
ATOM 7968 O O . GLN B 1 194 ? -16.12508 6.28499 -31.52373 1.000 10.54089 191 GLN B O 1
ATOM 7982 N N . GLU B 1 195 ? -16.86123 4.23393 -30.91406 1.000 11.05706 192 GLU B N 1
ATOM 7983 C CA . GLU B 1 195 ? -16.36665 3.59252 -32.12006 1.000 11.81651 192 GLU B CA 1
ATOM 7984 C C . GLU B 1 195 ? -17.10584 4.09249 -33.34945 1.000 11.51024 192 GLU B C 1
ATOM 7985 O O . GLU B 1 195 ? -16.50489 4.24176 -34.41758 1.000 12.35484 192 GLU B O 1
ATOM 7997 N N . MET B 1 196 ? -18.41157 4.33160 -33.23291 1.000 11.71981 193 MET B N 1
ATOM 7998 C CA . MET B 1 196 ? -19.14933 4.89998 -34.35968 1.000 12.42704 193 MET B CA 1
ATOM 7999 C C . MET B 1 196 ? -18.75626 6.34702 -34.61712 1.000 11.45926 193 MET B C 1
ATOM 8000 O O . MET B 1 196 ? -18.84549 6.81472 -35.75536 1.000 14.40182 193 MET B O 1
ATOM 8014 N N . MET B 1 197 ? -18.30687 7.05478 -33.58436 1.000 10.71709 194 MET B N 1
ATOM 8015 C CA . MET B 1 197 ? -17.81327 8.41537 -33.73681 1.000 10.54451 194 MET B CA 1
ATOM 8016 C C . MET B 1 197 ? -16.49643 8.44514 -34.50815 1.000 9.64578 194 MET B C 1
ATOM 8017 O O . MET B 1 197 ? -16.27026 9.37011 -35.30115 1.000 10.11265 194 MET B O 1
ATOM 8031 N N . ILE B 1 198 ? -15.59687 7.49414 -34.23827 1.000 9.34636 195 ILE B N 1
ATOM 8032 C CA . ILE B 1 198 ? -14.26958 7.47983 -34.87405 1.000 9.76797 195 ILE B CA 1
ATOM 8033 C C . ILE B 1 198 ? -14.29498 6.73961 -36.20150 1.000 9.66242 195 ILE B C 1
ATOM 8034 O O . ILE B 1 198 ? -13.75654 7.21879 -37.19578 1.000 10.25536 195 ILE B O 1
ATOM 8050 N N . GLY B 1 199 ? -14.86896 5.53456 -36.21211 1.000 10.49082 196 GLY B N 1
ATOM 8051 C CA . GLY B 1 199 ? -14.84536 4.65710 -37.37025 1.000 10.35590 196 GLY B CA 1
ATOM 8052 C C . GLY B 1 199 ? -13.87614 3.50082 -37.26413 1.000 10.46458 196 GLY B C 1
ATOM 8053 O O . GLY B 1 199 ? -13.69379 2.77395 -38.25730 1.000 11.16607 196 GLY B O 1
ATOM 8057 N N . ARG B 1 200 ? -13.27910 3.29816 -36.08995 1.000 11.02108 197 ARG B N 1
ATOM 8058 C CA . ARG B 1 200 ? -12.41994 2.16196 -35.80399 1.000 10.68741 197 ARG B CA 1
ATOM 8059 C C . ARG B 1 200 ? -12.75954 1.64403 -34.41904 1.000 10.94593 197 ARG B C 1
ATOM 8060 O O . ARG B 1 200 ? -13.28980 2.38201 -33.58136 1.000 11.78089 197 ARG B O 1
ATOM 8081 N N . THR B 1 201 ? -12.46179 0.36292 -34.19256 1.000 11.90540 198 THR B N 1
ATOM 8082 C CA . THR B 1 201 ? -12.69863 -0.19620 -32.87102 1.000 12.41868 198 THR B CA 1
ATOM 8083 C C . THR B 1 201 ? -11.65073 0.33625 -31.89878 1.000 12.07773 198 THR B C 1
ATOM 8084 O O . THR B 1 201 ? -10.51810 0.64009 -32.26721 1.000 13.35933 198 THR B O 1
ATOM 8095 N N . LYS B 1 202 ? -12.04066 0.46378 -30.64290 1.000 11.36543 199 LYS B N 1
ATOM 8096 C CA . LYS B 1 202 ? -11.18767 1.19027 -29.70985 1.000 11.85051 199 LYS B CA 1
ATOM 8097 C C . LYS B 1 202 ? -10.00007 0.35100 -29.25590 1.000 12.77550 199 LYS B C 1
ATOM 8098 O O . LYS B 1 202 ? -8.84879 0.78560 -29.35023 1.000 13.50347 199 LYS B O 1
ATOM 8117 N N . ASP B 1 203 ? -10.25280 -0.83765 -28.73334 1.000 13.53253 200 ASP B N 1
ATOM 8118 C CA . ASP B 1 203 ? -9.15843 -1.64396 -28.21027 1.000 15.09102 200 ASP B CA 1
ATOM 8119 C C . ASP B 1 203 ? -8.24672 -2.17350 -29.31765 1.000 14.51248 200 ASP B C 1
ATOM 8120 O O . ASP B 1 203 ? -7.03470 -1.94172 -29.29845 1.000 15.72225 200 ASP B O 1
ATOM 8129 N N . ALA B 1 204 ? -8.80761 -2.87767 -30.29910 1.000 14.07634 201 ALA B N 1
ATOM 8130 C CA . ALA B 1 204 ? -8.01581 -3.56641 -31.32154 1.000 15.27070 201 ALA B CA 1
ATOM 8131 C C . ALA B 1 204 ? -7.73236 -2.69854 -32.53513 1.000 14.05200 201 ALA B C 1
ATOM 8132 O O . ALA B 1 204 ? -6.94247 -3.09961 -33.38889 1.000 15.71258 201 ALA B O 1
ATOM 8139 N N . ASN B 1 205 ? -8.35397 -1.52302 -32.62957 1.000 14.19058 202 ASN B N 1
ATOM 8140 C CA . ASN B 1 205 ? -8.06607 -0.58283 -33.69941 1.000 14.92367 202 ASN B CA 1
ATOM 8141 C C . ASN B 1 205 ? -8.32007 -1.17863 -35.09005 1.000 15.85821 202 ASN B C 1
ATOM 8142 O O . ASN B 1 205 ? -7.52667 -1.00516 -36.01640 1.000 18.06256 202 ASN B O 1
ATOM 8153 N N . GLU B 1 206 ? -9.43231 -1.88803 -35.24714 1.000 16.11728 203 GLU B N 1
ATOM 8154 C CA . GLU B 1 206 ? -9.85761 -2.39844 -36.54043 1.000 17.47442 203 GLU B CA 1
ATOM 8155 C C . GLU B 1 206 ? -10.76798 -1.38511 -37.21456 1.000 14.62440 203 GLU B C 1
ATOM 8156 O O . GLU B 1 206 ? -11.66518 -0.83089 -36.58035 1.000 14.95572 203 GLU B O 1
ATOM 8168 N N . GLU B 1 207 ? -10.59573 -1.19774 -38.52304 1.000 14.18802 204 GLU B N 1
ATOM 8169 C CA . GLU B 1 207 ? -11.47034 -0.26980 -39.23407 1.000 13.03753 204 GLU B CA 1
ATOM 8170 C C . GLU B 1 207 ? -12.86675 -0.85696 -39.29122 1.000 13.35460 204 GLU B C 1
ATOM 8171 O O . GLU B 1 207 ? -13.04669 -2.03900 -39.60859 1.000 14.83585 204 GLU B O 1
ATOM 8183 N N . ILE B 1 208 ? -13.84640 -0.03820 -39.00438 1.000 12.28014 205 ILE B N 1
ATOM 8184 C CA . ILE B 1 208 ? -15.24683 -0.38706 -39.19732 1.000 12.48681 205 ILE B CA 1
ATOM 8185 C C . ILE B 1 208 ? -15.60895 -0.01033 -40.62488 1.000 12.64324 205 ILE B C 1
ATOM 8186 O O . ILE B 1 208 ? -15.27723 1.07668 -41.09158 1.000 13.22275 205 ILE B O 1
ATOM 8202 N N A ASP B 1 209 ? -16.27201 -0.91459 -41.32608 0.488 13.64077 206 ASP B N 1
ATOM 8203 N N B ASP B 1 209 ? -16.23196 -0.93639 -41.34435 0.512 12.90599 206 ASP B N 1
ATOM 8204 C CA A ASP B 1 209 ? -16.53453 -0.68172 -42.73459 0.488 15.10345 206 ASP B CA 1
ATOM 8205 C CA B ASP B 1 209 ? -16.53513 -0.67416 -42.74091 0.512 14.08578 206 ASP B CA 1
ATOM 8206 C C A ASP B 1 209 ? -17.39465 0.56417 -42.94554 0.488 14.08188 206 ASP B C 1
ATOM 8207 C C B ASP B 1 209 ? -17.32254 0.62208 -42.89180 0.512 13.28597 206 ASP B C 1
ATOM 8208 O O A ASP B 1 209 ? -18.33195 0.83661 -42.19220 0.488 14.60305 206 ASP B O 1
ATOM 8209 O O B ASP B 1 209 ? -18.14136 0.98499 -42.04375 0.512 13.51269 206 ASP B O 1
ATOM 8226 N N . GLY B 1 210 ? -17.09248 1.30115 -44.01520 1.000 14.02898 207 GLY B N 1
ATOM 8227 C CA . GLY B 1 210 ? -17.80003 2.53735 -44.28820 1.000 15.16909 207 GLY B CA 1
ATOM 8228 C C . GLY B 1 210 ? -19.31359 2.40468 -44.33264 1.000 15.10835 207 GLY B C 1
ATOM 8229 O O . GLY B 1 210 ? -20.02409 3.35977 -44.02777 1.000 17.30634 207 GLY B O 1
ATOM 8234 N N A ASP B 1 211 ? -19.82162 1.23940 -44.74405 0.539 16.69107 208 ASP B N 1
ATOM 8235 N N B ASP B 1 211 ? -19.83154 1.24400 -44.73347 0.461 15.60778 208 ASP B N 1
ATOM 8236 C CA A ASP B 1 211 ? -21.25946 1.00370 -44.76479 0.539 19.08642 208 ASP B CA 1
ATOM 8237 C CA B ASP B 1 211 ? -21.27676 1.04662 -44.74359 0.461 16.53704 208 ASP B CA 1
ATOM 8238 C C A ASP B 1 211 ? -21.82714 0.69521 -43.38158 0.539 17.92767 208 ASP B C 1
ATOM 8239 C C B ASP B 1 211 ? -21.80092 0.46693 -43.43086 0.461 16.14847 208 ASP B C 1
ATOM 8240 O O A ASP B 1 211 ? -23.05551 0.69951 -43.22555 0.539 19.93347 208 ASP B O 1
ATOM 8241 O O B ASP B 1 211 ? -22.96518 0.05451 -43.36649 0.461 17.13919 208 ASP B O 1
ATOM 8258 N N . GLU B 1 212 ? -20.96929 0.43875 -42.38979 1.000 15.94157 209 GLU B N 1
ATOM 8259 C CA . GLU B 1 212 ? -21.36639 0.04088 -41.03551 1.000 16.34076 209 GLU B CA 1
ATOM 8260 C C . GLU B 1 212 ? -21.07469 1.13597 -40.01112 1.000 17.47011 209 GLU B C 1
ATOM 8261 O O . GLU B 1 212 ? -21.03968 0.86728 -38.78905 1.000 20.06633 209 GLU B O 1
ATOM 8274 N N . ARG B 1 213 ? -20.78213 2.34664 -40.46069 1.000 14.06952 210 ARG B N 1
ATOM 8275 C CA . ARG B 1 213 ? -20.56369 3.46876 -39.57011 1.000 13.30193 210 ARG B CA 1
ATOM 8276 C C . ARG B 1 213 ? -21.27608 4.68605 -40.14324 1.000 12.76220 210 ARG B C 1
ATOM 8277 O O . ARG B 1 213 ? -21.49407 4.77529 -41.35687 1.000 13.14707 210 ARG B O 1
ATOM 8298 N N . PRO B 1 214 ? -21.62278 5.64868 -39.30373 1.000 12.14471 211 PRO B N 1
ATOM 8299 C CA . PRO B 1 214 ? -22.30408 6.84340 -39.80495 1.000 12.11362 211 PRO B CA 1
ATOM 8300 C C . PRO B 1 214 ? -21.39227 7.67418 -40.68631 1.000 11.47618 211 PRO B C 1
ATOM 8301 O O . PRO B 1 214 ? -20.16336 7.68574 -40.54791 1.000 11.16001 211 PRO B O 1
ATOM 8312 N N . VAL B 1 215 ? -22.01848 8.46340 -41.55745 1.000 11.38777 212 VAL B N 1
ATOM 8313 C CA . VAL B 1 215 ? -21.24304 9.34752 -42.41953 1.000 11.61886 212 VAL B CA 1
ATOM 8314 C C . VAL B 1 215 ? -20.52829 10.44691 -41.64397 1.000 10.69855 212 VAL B C 1
ATOM 8315 O O . VAL B 1 215 ? -19.61259 11.06870 -42.18741 1.000 10.85475 212 VAL B O 1
ATOM 8328 N N . THR B 1 216 ? -20.97614 10.72539 -40.42669 1.000 10.14613 213 THR B N 1
ATOM 8329 C CA . THR B 1 216 ? -20.32054 11.67869 -39.54981 1.000 10.04378 213 THR B CA 1
ATOM 8330 C C . THR B 1 216 ? -19.10478 11.09556 -38.82806 1.000 9.46235 213 THR B C 1
ATOM 8331 O O . THR B 1 216 ? -18.40112 11.84374 -38.14370 1.000 9.77398 213 THR B O 1
ATOM 8342 N N . SER B 1 217 ? -18.86809 9.79737 -38.90670 1.000 9.21679 214 SER B N 1
ATOM 8343 C CA . SER B 1 217 ? -17.69284 9.24466 -38.25505 1.000 9.82504 214 SER B CA 1
ATOM 8344 C C . SER B 1 217 ? -16.44848 9.92712 -38.80032 1.000 8.98749 214 SER B C 1
ATOM 8345 O O . SER B 1 217 ? -16.38785 10.32816 -39.96405 1.000 9.03072 214 SER B O 1
ATOM 8353 N N . HIS B 1 218 ? -15.43341 10.04375 -37.95144 1.000 9.03538 215 HIS B N 1
ATOM 8354 C CA . HIS B 1 218 ? -14.22857 10.73177 -38.36413 1.000 8.57660 215 HIS B CA 1
ATOM 8355 C C . HIS B 1 218 ? -13.64963 10.13451 -39.64529 1.000 8.78683 215 HIS B C 1
ATOM 8356 O O . HIS B 1 218 ? -13.35576 10.86866 -40.59333 1.000 8.56199 215 HIS B O 1
ATOM 8370 N N . LEU B 1 219 ? -13.50872 8.80343 -39.71715 1.000 8.79041 216 LEU B N 1
ATOM 8371 C CA . LEU B 1 219 ? -12.95255 8.21773 -40.93107 1.000 8.87298 216 LEU B CA 1
ATOM 8372 C C . LEU B 1 219 ? -13.81724 8.55543 -42.14336 1.000 9.35485 216 LEU B C 1
ATOM 8373 O O . LEU B 1 219 ? -13.29659 8.79927 -43.23138 1.000 10.09204 216 LEU B O 1
ATOM 8389 N N . SER B 1 220 ? -15.14375 8.54280 -41.99981 1.000 9.23566 217 SER B N 1
ATOM 8390 C CA . SER B 1 220 ? -15.96687 8.90725 -43.15675 1.000 10.14230 217 SER B CA 1
ATOM 8391 C C . SER B 1 220 ? -15.75617 10.36324 -43.56422 1.000 9.33678 217 SER B C 1
ATOM 8392 O O . SER B 1 220 ? -15.82914 10.70019 -44.75018 1.000 10.92901 217 SER B O 1
ATOM 8400 N N . ARG B 1 221 ? -15.46757 11.23716 -42.60467 1.000 8.89517 218 ARG B N 1
ATOM 8401 C CA . ARG B 1 221 ? -15.18263 12.63647 -42.90594 1.000 9.17388 218 ARG B CA 1
ATOM 8402 C C . ARG B 1 221 ? -13.84586 12.83586 -43.60620 1.000 8.62760 218 ARG B C 1
ATOM 8403 O O . ARG B 1 221 ? -13.74092 13.71209 -44.46837 1.000 9.44550 218 ARG B O 1
ATOM 8424 N N . VAL B 1 222 ? -12.80807 12.08487 -43.23942 1.000 9.05971 219 VAL B N 1
ATOM 8425 C CA . VAL B 1 222 ? -11.45392 12.42245 -43.64798 1.000 9.02138 219 VAL B CA 1
ATOM 8426 C C . VAL B 1 222 ? -10.78008 11.42439 -44.57509 1.000 9.57778 219 VAL B C 1
ATOM 8427 O O . VAL B 1 222 ? -9.74852 11.78215 -45.15630 1.000 10.46001 219 VAL B O 1
ATOM 8440 N N . ASP B 1 223 ? -11.28632 10.20087 -44.72186 1.000 9.71071 220 ASP B N 1
ATOM 8441 C CA . ASP B 1 223 ? -10.71703 9.23789 -45.66456 1.000 10.06256 220 ASP B CA 1
ATOM 8442 C C . ASP B 1 223 ? -11.37780 9.52310 -47.00335 1.000 10.98650 220 ASP B C 1
ATOM 8443 O O . ASP B 1 223 ? -12.40226 8.94271 -47.34180 1.000 12.82942 220 ASP B O 1
ATOM 8452 N N . LEU B 1 224 ? -10.81116 10.47740 -47.73491 1.000 11.52054 221 LEU B N 1
ATOM 8453 C CA . LEU B 1 224 ? -11.42731 11.02361 -48.93509 1.000 12.44910 221 LEU B CA 1
ATOM 8454 C C . LEU B 1 224 ? -10.63475 10.59485 -50.15855 1.000 12.94761 221 LEU B C 1
ATOM 8455 O O . LEU B 1 224 ? -9.39693 10.58707 -50.14650 1.000 13.93171 221 LEU B O 1
ATOM 8471 N N . LYS B 1 225 ? -11.35459 10.26255 -51.23259 1.000 13.41405 222 LYS B N 1
ATOM 8472 C CA . LYS B 1 225 ? -10.75126 9.90272 -52.49747 1.000 14.11411 222 LYS B CA 1
ATOM 8473 C C . LYS B 1 225 ? -11.38281 10.73840 -53.59340 1.000 15.74071 222 LYS B C 1
ATOM 8474 O O . LYS B 1 225 ? -12.55877 11.09947 -53.53803 1.000 18.79537 222 LYS B O 1
ATOM 8493 N N . GLU B 1 226 ? -10.59854 11.02688 -54.60691 1.000 16.42838 223 GLU B N 1
ATOM 8494 C CA . GLU B 1 226 ? -11.12530 11.70526 -55.78832 1.000 17.42374 223 GLU B CA 1
ATOM 8495 C C . GLU B 1 226 ? -10.89818 10.74664 -56.93229 1.000 19.17219 223 GLU B C 1
ATOM 8496 O O . GLU B 1 226 ? -9.74782 10.48354 -57.28684 1.000 21.30063 223 GLU B O 1
ATOM 8508 N N . ASP B 1 227 ? -11.99530 10.18131 -57.46683 1.000 21.24177 224 ASP B N 1
ATOM 8509 C CA . ASP B 1 227 ? -11.95123 9.10019 -58.44763 1.000 21.38891 224 ASP B CA 1
ATOM 8510 C C . ASP B 1 227 ? -10.89722 8.05487 -58.07916 1.000 21.81931 224 ASP B C 1
ATOM 8511 O O . ASP B 1 227 ? -10.02078 7.69509 -58.86369 1.000 23.57415 224 ASP B O 1
ATOM 8520 N N . GLY B 1 228 ? -10.97844 7.58539 -56.84660 1.000 21.35964 225 GLY B N 1
ATOM 8521 C CA . GLY B 1 228 ? -10.15118 6.48966 -56.38491 1.000 21.17064 225 GLY B CA 1
ATOM 8522 C C . GLY B 1 228 ? -8.79844 6.88059 -55.83922 1.000 21.02583 225 GLY B C 1
ATOM 8523 O O . GLY B 1 228 ? -8.11453 6.02276 -55.27042 1.000 24.45305 225 GLY B O 1
ATOM 8527 N N . LYS B 1 229 ? -8.39760 8.13943 -55.96854 1.000 19.69482 226 LYS B N 1
ATOM 8528 C CA . LYS B 1 229 ? -7.09313 8.61123 -55.51208 1.000 21.68093 226 LYS B CA 1
ATOM 8529 C C . LYS B 1 229 ? -7.23087 9.25312 -54.13107 1.000 17.29514 226 LYS B C 1
ATOM 8530 O O . LYS B 1 229 ? -7.92546 10.25362 -53.98175 1.000 17.39281 226 LYS B O 1
ATOM 8549 N N . GLY B 1 230 ? -6.59021 8.66604 -53.12602 1.000 18.22024 227 GLY B N 1
ATOM 8550 C CA . GLY B 1 230 ? -6.71300 9.19846 -51.77517 1.000 16.66678 227 GLY B CA 1
ATOM 8551 C C . GLY B 1 230 ? -6.06111 10.56381 -51.61243 1.000 13.42537 227 GLY B C 1
ATOM 8552 O O . GLY B 1 230 ? -4.98742 10.84091 -52.14823 1.000 15.40767 227 GLY B O 1
ATOM 8556 N N . LEU B 1 231 ? -6.72895 11.41773 -50.84900 1.000 11.95456 228 LEU B N 1
ATOM 8557 C CA . LEU B 1 231 ? -6.20702 12.74617 -50.51714 1.000 11.04539 228 LEU B CA 1
ATOM 8558 C C . LEU B 1 231 ? -5.40607 12.60674 -49.23358 1.000 10.67183 228 LEU B C 1
ATOM 8559 O O . LEU B 1 231 ? -5.93548 12.74574 -48.14543 1.000 13.04596 228 LEU B O 1
ATOM 8575 N N . LYS B 1 232 ? -4.13285 12.27156 -49.35489 1.000 10.08739 229 LYS B N 1
ATOM 8576 C CA . LYS B 1 232 ? -3.29793 11.96672 -48.19531 1.000 10.08931 229 LYS B CA 1
ATOM 8577 C C . LYS B 1 232 ? -2.61070 13.20634 -47.65480 1.000 9.79287 229 LYS B C 1
ATOM 8578 O O . LYS B 1 232 ? -2.33929 14.16155 -48.37493 1.000 9.83596 229 LYS B O 1
ATOM 8597 N N . ILE B 1 233 ? -2.29857 13.15124 -46.35837 1.000 9.25761 230 ILE B N 1
ATOM 8598 C CA . ILE B 1 233 ? -1.51312 14.16277 -45.66789 1.000 8.78484 230 ILE B CA 1
ATOM 8599 C C . ILE B 1 233 ? -0.56164 13.42493 -44.73321 1.000 9.25360 230 ILE B C 1
ATOM 8600 O O . ILE B 1 233 ? -0.81047 12.27492 -44.35913 1.000 10.34365 230 ILE B O 1
ATOM 8617 N N . VAL B 1 234 ? 0.54877 14.07949 -44.36052 1.000 8.16256 231 VAL B N 1
ATOM 8618 C CA . VAL B 1 234 ? 1.51070 13.49518 -43.42747 1.000 8.65001 231 VAL B CA 1
ATOM 8619 C C . VAL B 1 234 ? 1.31649 14.16690 -42.07065 1.000 8.43302 231 VAL B C 1
ATOM 8620 O O . VAL B 1 234 ? 1.72932 15.31404 -41.84932 1.000 9.25186 231 VAL B O 1
ATOM 8633 N N . ALA B 1 235 ? 0.69819 13.44112 -41.14938 1.000 8.62283 232 ALA B N 1
ATOM 8634 C CA . ALA B 1 235 ? 0.46439 13.97481 -39.82298 1.000 8.57074 232 ALA B CA 1
ATOM 8635 C C . ALA B 1 235 ? 1.69449 13.82217 -38.93918 1.000 8.62001 232 ALA B C 1
ATOM 8636 O O . ALA B 1 235 ? 2.38001 12.80174 -38.96106 1.000 9.50852 232 ALA B O 1
ATOM 8643 N N . GLN B 1 236 ? 1.91448 14.83894 -38.11208 1.000 8.12104 233 GLN B N 1
ATOM 8644 C CA . GLN B 1 236 ? 2.91509 14.85168 -37.05341 1.000 7.88475 233 GLN B CA 1
ATOM 8645 C C . GLN B 1 236 ? 2.29128 15.19149 -35.70400 1.000 7.75804 233 GLN B C 1
ATOM 8646 O O . GLN B 1 236 ? 2.98798 15.61636 -34.76758 1.000 8.85555 233 GLN B O 1
ATOM 8660 N N . SER B 1 237 ? 0.99344 14.97964 -35.57186 1.000 8.24722 234 SER B N 1
ATOM 8661 C CA . SER B 1 237 ? 0.22348 15.35241 -34.39603 1.000 8.04898 234 SER B CA 1
ATOM 8662 C C . SER B 1 237 ? 0.68348 14.57833 -33.17575 1.000 7.95487 234 SER B C 1
ATOM 8663 O O . SER B 1 237 ? 1.07085 13.41519 -33.26468 1.000 8.58162 234 SER B O 1
ATOM 8671 N N . LEU B 1 238 ? 0.52952 15.19880 -32.00333 1.000 7.80683 235 LEU B N 1
ATOM 8672 C CA . LEU B 1 238 ? 0.77830 14.49698 -30.74787 1.000 7.78053 235 LEU B CA 1
ATOM 8673 C C . LEU B 1 238 ? -0.16982 14.98987 -29.66860 1.000 7.35048 235 LEU B C 1
ATOM 8674 O O . LEU B 1 238 ? -0.56298 16.16876 -29.66252 1.000 7.67828 235 LEU B O 1
ATOM 8690 N N . PRO B 1 239 ? -0.48712 14.12707 -28.69880 1.000 7.22620 236 PRO B N 1
ATOM 8691 C CA . PRO B 1 239 ? -1.11046 14.58320 -27.44321 1.000 7.38942 236 PRO B CA 1
ATOM 8692 C C . PRO B 1 239 ? -0.33793 15.70202 -26.76720 1.000 7.01337 236 PRO B C 1
ATOM 8693 O O . PRO B 1 239 ? 0.88460 15.81241 -26.90002 1.000 7.58845 236 PRO B O 1
ATOM 8704 N N . TYR B 1 240 ? -1.05978 16.47058 -25.95976 1.000 7.74349 237 TYR B N 1
ATOM 8705 C CA . TYR B 1 240 ? -0.42234 17.48653 -25.13598 1.000 7.80967 237 TYR B CA 1
ATOM 8706 C C . TYR B 1 240 ? -1.29811 17.74100 -23.92169 1.000 7.60473 237 TYR B C 1
ATOM 8707 O O . TYR B 1 240 ? -2.49961 17.43099 -23.91434 1.000 8.16812 237 TYR B O 1
ATOM 8725 N N . GLY B 1 241 ? -0.69477 18.36278 -22.91755 1.000 8.14884 238 GLY B N 1
ATOM 8726 C CA . GLY B 1 241 ? -1.41355 19.01184 -21.82882 1.000 9.05155 238 GLY B CA 1
ATOM 8727 C C . GLY B 1 241 ? -1.14217 18.40098 -20.47412 1.000 9.07684 238 GLY B C 1
ATOM 8728 O O . GLY B 1 241 ? -0.20483 17.63361 -20.27215 1.000 10.79714 238 GLY B O 1
ATOM 8732 N N . THR B 1 242 ? -1.96930 18.79334 -19.52341 1.000 9.15366 239 THR B N 1
ATOM 8733 C CA . THR B 1 242 ? -1.86848 18.29936 -18.15518 1.000 9.39075 239 THR B CA 1
ATOM 8734 C C . THR B 1 242 ? -3.05763 17.39817 -17.86588 1.000 9.92129 239 THR B C 1
ATOM 8735 O O . THR B 1 242 ? -4.07580 17.44326 -18.54609 1.000 11.27706 239 THR B O 1
ATOM 8746 N N . ALA B 1 243 ? -2.93843 16.56371 -16.84576 1.000 9.49010 240 ALA B N 1
ATOM 8747 C CA . ALA B 1 243 ? -4.05155 15.68057 -16.50359 1.000 10.55792 240 ALA B CA 1
ATOM 8748 C C . ALA B 1 243 ? -5.22118 16.45719 -15.92820 1.000 10.77436 240 ALA B C 1
ATOM 8749 O O . ALA B 1 243 ? -6.38630 16.13799 -16.22579 1.000 12.00583 240 ALA B O 1
ATOM 8756 N N . SER B 1 244 ? -4.93390 17.46581 -15.10823 1.000 10.23463 241 SER B N 1
ATOM 8757 C CA . SER B 1 244 ? -5.95642 18.21589 -14.39397 1.000 10.31868 241 SER B CA 1
ATOM 8758 C C . SER B 1 244 ? -6.40892 19.46952 -15.10563 1.000 11.29843 241 SER B C 1
ATOM 8759 O O . SER B 1 244 ? -7.39834 20.07992 -14.67693 1.000 14.40651 241 SER B O 1
ATOM 8767 N N . GLY B 1 245 ? -5.70984 19.88656 -16.14212 1.000 10.77741 242 GLY B N 1
ATOM 8768 C CA . GLY B 1 245 ? -6.05462 21.08425 -16.87064 1.000 11.46058 242 GLY B CA 1
ATOM 8769 C C . GLY B 1 245 ? -6.33486 20.79442 -18.32125 1.000 10.14120 242 GLY B C 1
ATOM 8770 O O . GLY B 1 245 ? -6.92233 19.75865 -18.66063 1.000 12.75371 242 GLY B O 1
ATOM 8774 N N . THR B 1 246 ? -5.97914 21.72587 -19.19220 1.000 9.61498 243 THR B N 1
ATOM 8775 C CA . THR B 1 246 ? -6.27615 21.56644 -20.61423 1.000 10.23131 243 THR B CA 1
ATOM 8776 C C . THR B 1 246 ? -5.42147 20.46587 -21.21359 1.000 8.95034 243 THR B C 1
ATOM 8777 O O . THR B 1 246 ? -4.20874 20.37865 -20.96769 1.000 9.88167 243 THR B O 1
ATOM 8788 N N . HIS B 1 247 ? -6.04821 19.62473 -22.02368 1.000 8.87667 244 HIS B N 1
ATOM 8789 C CA . HIS B 1 247 ? -5.32564 18.56379 -22.71531 1.000 8.30814 244 HIS B CA 1
ATOM 8790 C C . HIS B 1 247 ? -6.06777 18.21765 -23.99616 1.000 8.74589 244 HIS B C 1
ATOM 8791 O O . HIS B 1 247 ? -7.25852 18.50631 -24.13912 1.000 9.48995 244 HIS B O 1
ATOM 8806 N N . GLY B 1 248 ? -5.36340 17.57222 -24.91141 1.000 8.55481 245 GLY B N 1
ATOM 8807 C CA . GLY B 1 248 ? -6.01213 17.23303 -26.17190 1.000 8.54774 245 GLY B CA 1
ATOM 8808 C C . GLY B 1 248 ? -5.00000 16.71858 -27.17265 1.000 7.48848 245 GLY B C 1
ATOM 8809 O O . GLY B 1 248 ? -4.03910 16.03550 -26.80798 1.000 8.07707 245 GLY B O 1
ATOM 8813 N N . LEU B 1 249 ? -5.23608 17.04654 -28.43968 1.000 8.08027 246 LEU B N 1
ATOM 8814 C CA . LEU B 1 249 ? -4.35000 16.67002 -29.53768 1.000 7.56811 246 LEU B CA 1
ATOM 8815 C C . LEU B 1 249 ? -3.89170 17.94437 -30.19612 1.000 7.70131 246 LEU B C 1
ATOM 8816 O O . LEU B 1 249 ? -4.72450 18.81778 -30.47713 1.000 8.06273 246 LEU B O 1
ATOM 8832 N N . TYR B 1 250 ? -2.57864 18.08065 -30.40813 1.000 7.37612 247 TYR B N 1
ATOM 8833 C CA . TYR B 1 250 ? -2.05824 19.16469 -31.24515 1.000 7.94763 247 TYR B CA 1
ATOM 8834 C C . TYR B 1 250 ? -1.93568 18.58527 -32.63271 1.000 7.48726 247 TYR B C 1
ATOM 8835 O O . TYR B 1 250 ? -1.07110 17.75888 -32.89296 1.000 7.73186 247 TYR B O 1
ATOM 8853 N N . PHE B 1 251 ? -2.87760 18.95300 -33.50346 1.000 7.57229 248 PHE B N 1
ATOM 8854 C CA . PHE B 1 251 ? -2.91533 18.40644 -34.84742 1.000 7.62214 248 PHE B CA 1
ATOM 8855 C C . PHE B 1 251 ? -1.93541 19.17639 -35.71840 1.000 7.65910 248 PHE B C 1
ATOM 8856 O O . PHE B 1 251 ? -1.93023 20.41439 -35.73777 1.000 8.41180 248 PHE B O 1
ATOM 8873 N N . CYS B 1 252 ? -1.10990 18.44508 -36.44284 1.000 7.55429 249 CYS B N 1
ATOM 8874 C CA . CYS B 1 252 ? -0.12334 19.04235 -37.33843 1.000 8.24898 249 CYS B CA 1
ATOM 8875 C C . CYS B 1 252 ? -0.02058 18.15102 -38.55402 1.000 7.60541 249 CYS B C 1
ATOM 8876 O O . CYS B 1 252 ? 0.15955 16.94927 -38.39411 1.000 8.65489 249 CYS B O 1
ATOM 8884 N N . ALA B 1 253 ? -0.12789 18.72720 -39.75138 1.000 8.42626 250 ALA B N 1
ATOM 8885 C CA . ALA B 1 253 ? 0.07679 17.90730 -40.94073 1.000 8.55427 250 ALA B CA 1
ATOM 8886 C C . ALA B 1 253 ? 0.80002 18.69609 -42.01461 1.000 8.48572 250 ALA B C 1
ATOM 8887 O O . ALA B 1 253 ? 0.62630 19.90007 -42.15238 1.000 9.29234 250 ALA B O 1
ATOM 8894 N N . TYR B 1 254 ? 1.55176 17.96136 -42.82261 1.000 8.49515 251 TYR B N 1
ATOM 8895 C CA . TYR B 1 254 ? 2.27909 18.47129 -43.96857 1.000 8.70855 251 TYR B CA 1
ATOM 8896 C C . TYR B 1 254 ? 1.71359 17.88200 -45.25303 1.000 8.30157 251 TYR B C 1
ATOM 8897 O O . TYR B 1 254 ? 1.31295 16.71357 -45.29879 1.000 9.19108 251 TYR B O 1
ATOM 8915 N N . CYS B 1 255 ? 1.71441 18.68520 -46.31438 1.000 8.24460 252 CYS B N 1
ATOM 8916 C CA . CYS B 1 255 ? 1.22568 18.17800 -47.59113 1.000 8.57732 252 CYS B CA 1
ATOM 8917 C C . CYS B 1 255 ? 1.83266 19.02710 -48.69642 1.000 9.01735 252 CYS B C 1
ATOM 8918 O O . CYS B 1 255 ? 1.97129 20.23863 -48.55109 1.000 9.71149 252 CYS B O 1
ATOM 8926 N N . ALA B 1 256 ? 2.10596 18.38722 -49.83929 1.000 8.84320 253 ALA B N 1
ATOM 8927 C CA . ALA B 1 256 ? 2.63760 19.11384 -50.98881 1.000 9.80499 253 ALA B CA 1
ATOM 8928 C C . ALA B 1 256 ? 1.60147 20.02607 -51.59470 1.000 11.83739 253 ALA B C 1
ATOM 8929 O O . ALA B 1 256 ? 1.95991 20.94467 -52.31745 1.000 14.14995 253 ALA B O 1
ATOM 8936 N N . ARG B 1 257 ? 0.33202 19.77302 -51.32813 1.000 13.67377 254 ARG B N 1
ATOM 8937 C CA . ARG B 1 257 ? -0.72228 20.68222 -51.71302 1.000 17.11819 254 ARG B CA 1
ATOM 8938 C C . ARG B 1 257 ? -1.61206 20.97165 -50.52951 1.000 15.02805 254 ARG B C 1
ATOM 8939 O O . ARG B 1 257 ? -2.01869 20.07419 -49.78608 1.000 18.08039 254 ARG B O 1
ATOM 8960 N N . LEU B 1 258 ? -1.92520 22.23352 -50.37285 1.000 13.09563 255 LEU B N 1
ATOM 8961 C CA . LEU B 1 258 ? -2.85556 22.59651 -49.32132 1.000 11.66932 255 LEU B CA 1
ATOM 8962 C C . LEU B 1 258 ? -4.23517 22.00265 -49.57224 1.000 10.41216 255 LEU B C 1
ATOM 8963 O O . LEU B 1 258 ? -4.98202 21.72529 -48.62202 1.000 10.93499 255 LEU B O 1
ATOM 8980 N N . TYR B 1 259 ? -4.56312 21.79504 -50.84541 1.000 10.53431 256 TYR B N 1
ATOM 8981 C CA . TYR B 1 259 ? -5.85166 21.27256 -51.27583 1.000 10.36277 256 TYR B CA 1
ATOM 8982 C C . TYR B 1 259 ? -6.30775 20.07762 -50.44543 1.000 9.61433 256 TYR B C 1
ATOM 8983 O O . TYR B 1 259 ? -7.47110 20.00829 -50.05012 1.000 10.32192 256 TYR B O 1
ATOM 9001 N N . ASN B 1 260 ? -5.42736 19.09446 -50.22319 1.000 9.96618 257 ASN B N 1
ATOM 9002 C CA . ASN B 1 260 ? -5.86381 17.86917 -49.54890 1.000 10.30957 257 ASN B CA 1
ATOM 9003 C C . ASN B 1 260 ? -6.30766 18.14795 -48.12863 1.000 9.94688 257 ASN B C 1
ATOM 9004 O O . ASN B 1 260 ? -7.31656 17.59919 -47.66727 1.000 11.67494 257 ASN B O 1
ATOM 9015 N N . ILE B 1 261 ? -5.56472 19.01793 -47.43028 1.000 9.94733 258 ILE B N 1
ATOM 9016 C CA . ILE B 1 261 ? -5.92716 19.40461 -46.07161 1.000 9.61797 258 ILE B CA 1
ATOM 9017 C C . ILE B 1 261 ? -7.26489 20.12788 -46.08241 1.000 9.30395 258 ILE B C 1
ATOM 9018 O O . ILE B 1 261 ? -8.16923 19.83373 -45.29234 1.000 10.04163 258 ILE B O 1
ATOM 9034 N N . GLU B 1 262 ? -7.40150 21.10210 -46.98569 1.000 9.35851 259 GLU B N 1
ATOM 9035 C CA . GLU B 1 262 ? -8.62244 21.87549 -47.05498 1.000 10.16796 259 GLU B CA 1
ATOM 9036 C C . GLU B 1 262 ? -9.83462 20.99942 -47.32868 1.000 10.14958 259 GLU B C 1
ATOM 9037 O O . GLU B 1 262 ? -10.89278 21.20720 -46.73033 1.000 10.21339 259 GLU B O 1
ATOM 9049 N N . GLN B 1 263 ? -9.71605 19.99460 -48.19839 1.000 10.25374 260 GLN B N 1
ATOM 9050 C CA . GLN B 1 263 ? -10.89015 19.15926 -48.47587 1.000 10.38891 260 GLN B CA 1
ATOM 9051 C C . GLN B 1 263 ? -11.32674 18.40709 -47.22742 1.000 9.63800 260 GLN B C 1
ATOM 9052 O O . GLN B 1 263 ? -12.52556 18.23768 -46.98407 1.000 10.03654 260 GLN B O 1
ATOM 9066 N N . GLN B 1 264 ? -10.36957 17.93412 -46.43345 1.000 9.55212 261 GLN B N 1
ATOM 9067 C CA . GLN B 1 264 ? -10.70223 17.24675 -45.19581 1.000 9.51086 261 GLN B CA 1
ATOM 9068 C C . GLN B 1 264 ? -11.37227 18.18508 -44.20337 1.000 8.20295 261 GLN B C 1
ATOM 9069 O O . GLN B 1 264 ? -12.32429 17.78714 -43.53560 1.000 8.91688 261 GLN B O 1
ATOM 9083 N N . LEU B 1 265 ? -10.89749 19.43678 -44.11141 1.000 8.80685 262 LEU B N 1
ATOM 9084 C CA . LEU B 1 265 ? -11.50781 20.39969 -43.20349 1.000 9.24433 262 LEU B CA 1
ATOM 9085 C C . LEU B 1 265 ? -12.91083 20.78420 -43.65077 1.000 9.15267 262 LEU B C 1
ATOM 9086 O O . LEU B 1 265 ? -13.82146 20.88657 -42.82303 1.000 9.30210 262 LEU B O 1
ATOM 9102 N N . LEU B 1 266 ? -13.11452 20.99896 -44.94833 1.000 9.74374 263 LEU B N 1
ATOM 9103 C CA . LEU B 1 266 ? -14.45396 21.31546 -45.44423 1.000 10.03997 263 LEU B CA 1
ATOM 9104 C C . LEU B 1 266 ? -15.42009 20.18845 -45.11585 1.000 10.09925 263 LEU B C 1
ATOM 9105 O O . LEU B 1 266 ? -16.58148 20.42450 -44.78395 1.000 10.74165 263 LEU B O 1
ATOM 9121 N N . SER B 1 267 ? -14.94008 18.95029 -45.19076 1.000 9.38145 264 SER B N 1
ATOM 9122 C CA . SER B 1 267 ? -15.74239 17.78825 -44.83174 1.000 9.33483 264 SER B CA 1
ATOM 9123 C C . SER B 1 267 ? -16.04617 17.74791 -43.33134 1.000 9.15568 264 SER B C 1
ATOM 9124 O O . SER B 1 267 ? -17.21072 17.61721 -42.91841 1.000 10.03804 264 SER B O 1
ATOM 9132 N N . MET B 1 268 ? -15.00374 17.84168 -42.49645 1.000 8.76248 265 MET B N 1
ATOM 9133 C CA . MET B 1 268 ? -15.18731 17.77139 -41.04948 1.000 8.74346 265 MET B CA 1
ATOM 9134 C C . MET B 1 268 ? -16.09836 18.85615 -40.50309 1.000 8.98738 265 MET B C 1
ATOM 9135 O O . MET B 1 268 ? -16.80389 18.63728 -39.50928 1.000 9.52500 265 MET B O 1
ATOM 9149 N N . PHE B 1 269 ? -16.04659 20.05082 -41.07473 1.000 9.28179 266 PHE B N 1
ATOM 9150 C CA . PHE B 1 269 ? -16.69621 21.20017 -40.47430 1.000 9.63487 266 PHE B CA 1
ATOM 9151 C C . PHE B 1 269 ? -18.00810 21.57880 -41.14170 1.000 10.81343 266 PHE B C 1
ATOM 9152 O O . PHE B 1 269 ? -18.55777 22.62972 -40.83550 1.000 12.00190 266 PHE B O 1
ATOM 9169 N N . GLY B 1 270 ? -18.57392 20.68933 -41.96159 1.000 11.45468 267 GLY B N 1
ATOM 9170 C CA . GLY B 1 270 ? -19.93298 20.84456 -42.45101 1.000 12.70092 267 GLY B CA 1
ATOM 9171 C C . GLY B 1 270 ? -20.08201 21.59414 -43.75282 1.000 12.73749 267 GLY B C 1
ATOM 9172 O O . GLY B 1 270 ? -21.21183 21.78321 -44.21295 1.000 15.99682 267 GLY B O 1
ATOM 9176 N N . ASP B 1 271 ? -18.99646 22.03685 -44.36763 1.000 12.08609 268 ASP B N 1
ATOM 9177 C CA . ASP B 1 271 ? -19.08968 22.85452 -45.56710 1.000 13.25612 268 ASP B CA 1
ATOM 9178 C C . ASP B 1 271 ? -19.34978 22.05699 -46.83718 1.000 14.21708 268 ASP B C 1
ATOM 9179 O O . ASP B 1 271 ? -19.89705 22.61409 -47.78469 1.000 18.99679 268 ASP B O 1
ATOM 9188 N N . THR B 1 272 ? -19.01356 20.78169 -46.88046 1.000 14.13741 269 THR B N 1
ATOM 9189 C CA . THR B 1 272 ? -19.16197 20.00270 -48.10025 1.000 15.28883 269 THR B CA 1
ATOM 9190 C C . THR B 1 272 ? -20.55766 19.42495 -48.24523 1.000 15.95333 269 THR B C 1
ATOM 9191 O O . THR B 1 272 ? -21.17293 19.55862 -49.30772 1.000 18.37532 269 THR B O 1
ATOM 9202 N N . ASP B 1 273 ? -21.07204 18.78800 -47.20813 1.000 15.32803 270 ASP B N 1
ATOM 9203 C CA . ASP B 1 273 ? -22.33223 18.06788 -47.30665 1.000 15.28391 270 ASP B CA 1
ATOM 9204 C C . ASP B 1 273 ? -23.28296 18.38606 -46.16453 1.000 16.27088 270 ASP B C 1
ATOM 9205 O O . ASP B 1 273 ? -24.29849 17.70508 -46.02712 1.000 18.03700 270 ASP B O 1
ATOM 9214 N N . GLY B 1 274 ? -22.98911 19.40224 -45.35611 1.000 15.64223 271 GLY B N 1
ATOM 9215 C CA . GLY B 1 274 ? -23.87939 19.80868 -44.29625 1.000 17.21092 271 GLY B CA 1
ATOM 9216 C C . GLY B 1 274 ? -23.76406 18.97450 -43.03987 1.000 18.44679 271 GLY B C 1
ATOM 9217 O O . GLY B 1 274 ? -24.45484 19.27238 -42.05767 1.000 23.52945 271 GLY B O 1
ATOM 9221 N N . LYS B 1 275 ? -22.97906 17.90331 -43.05762 1.000 14.73774 272 LYS B N 1
ATOM 9222 C CA . LYS B 1 275 ? -22.73950 17.07825 -41.88865 1.000 14.20206 272 LYS B CA 1
ATOM 9223 C C . LYS B 1 275 ? -21.34210 17.38429 -41.35785 1.000 11.53216 272 LYS B C 1
ATOM 9224 O O . LYS B 1 275 ? -20.44594 17.78288 -42.10300 1.000 12.25720 272 LYS B O 1
ATOM 9243 N N . ARG B 1 276 ? -21.15853 17.18561 -40.05638 1.000 11.15053 273 ARG B N 1
ATOM 9244 C CA . ARG B 1 276 ? -19.90410 17.51389 -39.40311 1.000 10.18905 273 ARG B CA 1
ATOM 9245 C C . ARG B 1 276 ? -19.35100 16.30742 -38.65444 1.000 9.58920 273 ARG B C 1
ATOM 9246 O O . ARG B 1 276 ? -20.04078 15.33725 -38.36989 1.000 10.02248 273 ARG B O 1
ATOM 9267 N N . ASP B 1 277 ? -18.07968 16.40608 -38.29843 1.000 8.87507 274 ASP B N 1
ATOM 9268 C CA . ASP B 1 277 ? -17.38206 15.32339 -37.62305 1.000 8.48420 274 ASP B CA 1
ATOM 9269 C C . ASP B 1 277 ? -17.98966 15.04659 -36.25315 1.000 8.24239 274 ASP B C 1
ATOM 9270 O O . ASP B 1 277 ? -18.15467 15.95287 -35.42714 1.000 9.11415 274 ASP B O 1
ATOM 9279 N N . ALA B 1 278 ? -18.30375 13.76989 -36.01270 1.000 8.60545 275 ALA B N 1
ATOM 9280 C CA . ALA B 1 278 ? -18.81557 13.33505 -34.72581 1.000 9.81122 275 ALA B CA 1
ATOM 9281 C C . ALA B 1 278 ? -17.85808 13.60604 -33.57479 1.000 8.89288 275 ALA B C 1
ATOM 9282 O O . ALA B 1 278 ? -18.31313 13.66289 -32.43568 1.000 9.66545 275 ALA B O 1
ATOM 9289 N N . MET B 1 279 ? -16.55747 13.78182 -33.81693 1.000 8.87169 276 MET B N 1
ATOM 9290 C CA . MET B 1 279 ? -15.66367 14.04568 -32.69125 1.000 8.79822 276 MET B CA 1
ATOM 9291 C C . MET B 1 279 ? -15.96821 15.36283 -32.02481 1.000 8.36148 276 MET B C 1
ATOM 9292 O O . MET B 1 279 ? -15.56676 15.55229 -30.86926 1.000 8.91442 276 MET B O 1
ATOM 9306 N N . LEU B 1 280 ? -16.67699 16.26720 -32.70342 1.000 8.88203 277 LEU B N 1
ATOM 9307 C CA . LEU B 1 280 ? -17.07491 17.51918 -32.06345 1.000 9.44967 277 LEU B CA 1
ATOM 9308 C C . LEU B 1 280 ? -18.00079 17.29563 -30.87949 1.000 9.41570 277 LEU B C 1
ATOM 9309 O O . LEU B 1 280 ? -18.25088 18.23583 -30.12764 1.000 11.23841 277 LEU B O 1
ATOM 9325 N N A ARG B 1 281 ? -18.50837 16.08338 -30.69746 0.571 9.70503 278 ARG B N 1
ATOM 9326 N N B ARG B 1 281 ? -18.48426 16.06284 -30.69125 0.429 9.80925 278 ARG B N 1
ATOM 9327 C CA A ARG B 1 281 ? -19.24712 15.79032 -29.48379 0.571 10.50548 278 ARG B CA 1
ATOM 9328 C CA B ARG B 1 281 ? -19.23705 15.66438 -29.50858 0.429 10.41818 278 ARG B CA 1
ATOM 9329 C C A ARG B 1 281 ? -18.37597 15.80960 -28.23214 0.571 10.27922 278 ARG B C 1
ATOM 9330 C C B ARG B 1 281 ? -18.38322 15.54498 -28.24518 0.429 10.13952 278 ARG B C 1
ATOM 9331 O O A ARG B 1 281 ? -18.91410 16.01230 -27.13471 0.571 11.21330 278 ARG B O 1
ATOM 9332 O O B ARG B 1 281 ? -18.94657 15.36855 -27.15765 0.429 10.88665 278 ARG B O 1
ATOM 9373 N N . PHE B 1 282 ? -17.05466 15.60614 -28.34330 1.000 9.61450 279 PHE B N 1
ATOM 9374 C CA . PHE B 1 282 ? -16.22928 15.64942 -27.14180 1.000 10.10656 279 PHE B CA 1
ATOM 9375 C C . PHE B 1 282 ? -15.01099 16.53868 -27.21894 1.000 9.50949 279 PHE B C 1
ATOM 9376 O O . PHE B 1 282 ? -14.39417 16.75114 -26.17802 1.000 10.82968 279 PHE B O 1
ATOM 9394 N N . THR B 1 283 ? -14.61262 17.03709 -28.38459 1.000 9.48623 280 THR B N 1
ATOM 9395 C CA . THR B 1 283 ? -13.41311 17.82619 -28.49280 1.000 9.07747 280 THR B CA 1
ATOM 9396 C C . THR B 1 283 ? -13.66714 18.97205 -29.45562 1.000 9.77432 280 THR B C 1
ATOM 9397 O O . THR B 1 283 ? -14.55759 18.91801 -30.31042 1.000 10.81424 280 THR B O 1
ATOM 9408 N N . LYS B 1 284 ? -12.89983 20.03688 -29.31434 1.000 8.86025 281 LYS B N 1
ATOM 9409 C CA . LYS B 1 284 ? -13.07736 21.18985 -30.17527 1.000 10.36936 281 LYS B CA 1
ATOM 9410 C C . LYS B 1 284 ? -11.74142 21.80741 -30.54658 1.000 9.22859 281 LYS B C 1
ATOM 9411 O O . LYS B 1 284 ? -10.80553 21.82133 -29.73303 1.000 9.21023 281 LYS B O 1
ATOM 9430 N N . PRO B 1 285 ? -11.63250 22.35427 -31.75208 1.000 9.03334 282 PRO B N 1
ATOM 9431 C CA . PRO B 1 285 ? -10.42251 23.07610 -32.14060 1.000 8.66268 282 PRO B CA 1
ATOM 9432 C C . PRO B 1 285 ? -10.47774 24.49533 -31.60594 1.000 8.50127 282 PRO B C 1
ATOM 9433 O O . PRO B 1 285 ? -11.52783 25.14331 -31.62199 1.000 10.09385 282 PRO B O 1
ATOM 9444 N N . VAL B 1 286 ? -9.32372 25.00631 -31.18136 1.000 8.05997 283 VAL B N 1
ATOM 9445 C CA . VAL B 1 286 ? -9.26750 26.34482 -30.60881 1.000 8.72277 283 VAL B CA 1
ATOM 9446 C C . VAL B 1 286 ? -8.23441 27.24231 -31.27479 1.000 8.52514 283 VAL B C 1
ATOM 9447 O O . VAL B 1 286 ? -8.17210 28.42627 -30.97110 1.000 9.92952 283 VAL B O 1
ATOM 9460 N N . THR B 1 287 ? -7.41175 26.69610 -32.15801 1.000 8.69514 284 THR B N 1
ATOM 9461 C CA . THR B 1 287 ? -6.47683 27.46587 -32.97533 1.000 8.82733 284 THR B CA 1
ATOM 9462 C C . THR B 1 287 ? -6.54748 26.88872 -34.38214 1.000 8.57976 284 THR B C 1
ATOM 9463 O O . THR B 1 287 ? -7.06529 25.79410 -34.60623 1.000 10.06044 284 THR B O 1
ATOM 9474 N N . GLY B 1 288 ? -5.98338 27.61078 -35.34617 1.000 8.79851 285 GLY B N 1
ATOM 9475 C CA . GLY B 1 288 ? -5.83615 27.09136 -36.70008 1.000 8.70432 285 GLY B CA 1
ATOM 9476 C C . GLY B 1 288 ? -4.97595 27.99688 -37.54919 1.000 8.90790 285 GLY B C 1
ATOM 9477 O O . GLY B 1 288 ? -5.18038 29.21522 -37.54928 1.000 9.32906 285 GLY B O 1
ATOM 9481 N N . GLY B 1 289 ? -4.03936 27.41925 -38.28470 1.000 8.05119 286 GLY B N 1
ATOM 9482 C CA . GLY B 1 289 ? -3.19852 28.21250 -39.15966 1.000 8.83780 286 GLY B CA 1
ATOM 9483 C C . GLY B 1 289 ? -2.62179 27.37761 -40.27682 1.000 8.21280 286 GLY B C 1
ATOM 9484 O O . GLY B 1 289 ? -2.40757 26.16876 -40.12412 1.000 8.93816 286 GLY B O 1
ATOM 9488 N N . TYR B 1 290 ? -2.33437 28.03903 -41.39557 1.000 7.79987 287 TYR B N 1
ATOM 9489 C CA . TYR B 1 290 ? -1.60360 27.47610 -42.52776 1.000 8.22372 287 TYR B CA 1
ATOM 9490 C C . TYR B 1 290 ? -0.26196 28.17091 -42.66006 1.000 8.05981 287 TYR B C 1
ATOM 9491 O O . TYR B 1 290 ? -0.17348 29.39106 -42.50605 1.000 8.47591 287 TYR B O 1
ATOM 9509 N N . TYR B 1 291 ? 0.76325 27.39847 -43.01369 1.000 8.42379 288 TYR B N 1
ATOM 9510 C CA . TYR B 1 291 ? 2.10799 27.93599 -43.16631 1.000 8.62395 288 TYR B CA 1
ATOM 9511 C C . TYR B 1 291 ? 2.78360 27.26338 -44.34388 1.000 8.75176 288 TYR B C 1
ATOM 9512 O O . TYR B 1 291 ? 2.39379 26.18037 -44.76906 1.000 9.88440 288 TYR B O 1
ATOM 9530 N N . PHE B 1 292 ? 3.80213 27.92463 -44.87758 1.000 8.80385 289 PHE B N 1
ATOM 9531 C CA . PHE B 1 292 ? 4.63042 27.34350 -45.91518 1.000 8.97058 289 PHE B CA 1
ATOM 9532 C C . PHE B 1 292 ? 6.03217 27.10450 -45.36360 1.000 8.88354 289 PHE B C 1
ATOM 9533 O O . PHE B 1 292 ? 6.67377 28.02621 -44.84470 1.000 8.96579 289 PHE B O 1
ATOM 9550 N N . ALA B 1 293 ? 6.50449 25.86008 -45.49350 1.000 8.83879 290 ALA B N 1
ATOM 9551 C CA . ALA B 1 293 ? 7.83360 25.44410 -45.07258 1.000 9.22169 290 ALA B CA 1
ATOM 9552 C C . ALA B 1 293 ? 8.73148 25.39428 -46.30071 1.000 9.71742 290 ALA B C 1
ATOM 9553 O O . ALA B 1 293 ? 8.61165 24.45950 -47.10661 1.000 10.33643 290 ALA B O 1
ATOM 9560 N N . PRO B 1 294 ? 9.62930 26.34804 -46.49275 1.000 10.10529 291 PRO B N 1
ATOM 9561 C CA . PRO B 1 294 ? 10.50603 26.29650 -47.66280 1.000 10.56782 291 PRO B CA 1
ATOM 9562 C C . PRO B 1 294 ? 11.52048 25.18131 -47.54094 1.000 10.88045 291 PRO B C 1
ATOM 9563 O O . PRO B 1 294 ? 11.78866 24.65459 -46.46439 1.000 10.87351 291 PRO B O 1
ATOM 9574 N N . SER B 1 295 ? 12.13039 24.84181 -48.66548 1.000 11.33174 292 SER B N 1
ATOM 9575 C CA . SER B 1 295 ? 13.28589 23.96255 -48.63976 1.000 12.72070 292 SER B CA 1
ATOM 9576 C C . SER B 1 295 ? 14.43538 24.60626 -47.86116 1.000 13.70906 292 SER B C 1
ATOM 9577 O O . SER B 1 295 ? 14.48099 25.81300 -47.66343 1.000 13.03755 292 SER B O 1
ATOM 9585 N N A LEU B 1 296 ? 15.48265 23.83796 -47.56063 0.484 14.78414 293 LEU B N 1
ATOM 9586 N N B LEU B 1 296 ? 15.27673 23.72234 -47.31872 0.516 14.23535 293 LEU B N 1
ATOM 9587 C CA A LEU B 1 296 ? 16.62096 24.44162 -46.85551 0.484 15.08106 293 LEU B CA 1
ATOM 9588 C CA B LEU B 1 296 ? 16.39557 24.13946 -46.49508 0.516 15.99828 293 LEU B CA 1
ATOM 9589 C C A LEU B 1 296 ? 17.34756 25.49069 -47.69067 0.484 16.11445 293 LEU B C 1
ATOM 9590 C C B LEU B 1 296 ? 17.34651 25.01391 -47.29774 0.516 17.30744 293 LEU B C 1
ATOM 9591 O O A LEU B 1 296 ? 17.78763 26.52285 -47.16361 0.484 16.35626 293 LEU B O 1
ATOM 9592 O O B LEU B 1 296 ? 17.88110 25.99519 -46.77397 0.516 17.80061 293 LEU B O 1
ATOM 9623 N N A GLU B 1 297 ? 17.53830 25.23637 -48.97262 0.484 15.92198 294 GLU B N 1
ATOM 9624 N N B GLU B 1 297 ? 17.54257 24.69699 -48.58407 0.516 17.71785 294 GLU B N 1
ATOM 9625 C CA A GLU B 1 297 ? 18.30501 26.19750 -49.74614 0.484 17.45172 294 GLU B CA 1
ATOM 9626 C CA B GLU B 1 297 ? 18.31993 25.57281 -49.46360 0.516 19.71225 294 GLU B CA 1
ATOM 9627 C C A GLU B 1 297 ? 17.50795 27.46592 -50.00388 0.484 16.50310 294 GLU B C 1
ATOM 9628 C C B GLU B 1 297 ? 17.76707 26.98676 -49.45713 0.516 17.94052 294 GLU B C 1
ATOM 9629 O O A GLU B 1 297 ? 18.10272 28.53174 -50.18779 0.484 15.89973 294 GLU B O 1
ATOM 9630 O O B GLU B 1 297 ? 18.52523 27.96124 -49.40303 0.516 17.18952 294 GLU B O 1
ATOM 9653 N N A ARG B 1 298 ? 16.17657 27.39048 -49.95953 0.484 14.49480 295 ARG B N 1
ATOM 9654 N N B ARG B 1 298 ? 16.44098 27.12552 -49.53475 0.516 17.56639 295 ARG B N 1
ATOM 9655 C CA A ARG B 1 298 ? 15.40079 28.61923 -50.00622 0.484 13.99012 295 ARG B CA 1
ATOM 9656 C CA B ARG B 1 298 ? 15.86385 28.45758 -49.66327 0.516 16.84872 295 ARG B CA 1
ATOM 9657 C C A ARG B 1 298 ? 15.61268 29.44358 -48.74298 0.484 13.99601 295 ARG B C 1
ATOM 9658 C C B ARG B 1 298 ? 15.98475 29.24797 -48.37068 0.516 17.13315 295 ARG B C 1
ATOM 9659 O O A ARG B 1 298 ? 15.63319 30.67506 -48.79835 0.484 14.31195 295 ARG B O 1
ATOM 9660 O O B ARG B 1 298 ? 16.20832 30.45981 -48.40317 0.516 17.91975 295 ARG B O 1
ATOM 9701 N N A ILE B 1 299 ? 15.74667 28.78689 -47.59029 0.484 14.40996 296 ILE B N 1
ATOM 9702 N N B ILE B 1 299 ? 15.84445 28.58740 -47.22078 0.516 16.90698 296 ILE B N 1
ATOM 9703 C CA A ILE B 1 299 ? 16.02067 29.50878 -46.35389 0.484 15.11634 296 ILE B CA 1
ATOM 9704 C CA B ILE B 1 299 ? 16.11128 29.27594 -45.96395 0.516 18.02343 296 ILE B CA 1
ATOM 9705 C C A ILE B 1 299 ? 17.41302 30.12378 -46.39378 0.484 17.45159 296 ILE B C 1
ATOM 9706 C C B ILE B 1 299 ? 17.50167 29.90190 -45.99224 0.516 20.12615 296 ILE B C 1
ATOM 9707 O O A ILE B 1 299 ? 17.59743 31.30097 -46.06349 0.484 15.81794 296 ILE B O 1
ATOM 9708 O O B ILE B 1 299 ? 17.74604 30.91966 -45.34114 0.516 21.45332 296 ILE B O 1
ATOM 9739 N N . GLN B 1 300 ? 18.41931 29.33384 -46.77260 1.000 20.93059 297 GLN B N 1
ATOM 9740 C CA . GLN B 1 300 ? 19.77144 29.89114 -46.91264 1.000 24.28982 297 GLN B CA 1
ATOM 9741 C C . GLN B 1 300 ? 19.85766 31.03956 -47.91019 1.000 27.68790 297 GLN B C 1
ATOM 9742 O O . GLN B 1 300 ? 20.82318 31.81419 -47.85415 1.000 31.23731 297 GLN B O 1
ATOM 9757 N N . ALA B 1 301 ? 18.89976 31.17111 -48.81732 1.000 28.57320 298 ALA B N 1
ATOM 9758 C CA . ALA B 1 301 ? 18.84454 32.29155 -49.74499 1.000 31.45392 298 ALA B CA 1
ATOM 9759 C C . ALA B 1 301 ? 18.03057 33.44220 -49.19468 1.000 32.55168 298 ALA B C 1
ATOM 9760 O O . ALA B 1 301 ? 17.75957 34.40641 -49.91960 1.000 35.74144 298 ALA B O 1
ATOM 9767 N N . LEU B 1 302 ? 17.60430 33.34757 -47.94110 1.000 28.99287 299 LEU B N 1
ATOM 9768 C CA . LEU B 1 302 ? 16.98983 34.48686 -47.30276 1.000 27.55695 299 LEU B CA 1
ATOM 9769 C C . LEU B 1 302 ? 18.08003 35.47939 -46.98116 1.000 31.91952 299 LEU B C 1
ATOM 9770 O O . LEU B 1 302 ? 19.22739 35.11445 -46.71783 1.000 33.66758 299 LEU B O 1
ATOM 9786 N N . GLY B 1 303 ? 17.71324 36.73676 -46.98095 1.000 33.89577 300 GLY B N 1
ATOM 9787 C CA . GLY B 1 303 ? 18.72525 37.76545 -46.99030 1.000 33.42891 300 GLY B CA 1
ATOM 9788 C C . GLY B 1 303 ? 18.68410 38.51606 -48.29913 1.000 31.75757 300 GLY B C 1
ATOM 9789 O O . GLY B 1 303 ? 18.10925 38.08395 -49.31051 1.000 30.43920 300 GLY B O 1
#

Solvent-accessible surface area: 24479 Å² total; per-residue (Å²): 91,114,15,2,35,0,0,18,38,67,125,8,86,6,0,0,0,0,1,0,45,39,109,40,93,19,79,46,0,53,123,6,0,47,75,1,18,88,33,8,55,72,35,61,82,135,21,98,85,0,144,9,0,5,0,0,0,0,1,31,95,3,0,68,87,12,18,73,49,102,14,0,127,50,7,79,82,4,49,73,6,14,193,37,62,0,38,45,34,43,24,29,1,0,0,0,0,0,1,33,68,44,33,0,0,0,13,0,0,45,18,0,35,84,17,7,37,121,17,11,58,44,95,35,25,24,40,3,18,26,33,14,96,52,37,16,8,5,13,9,39,37,47,70,122,39,13,75,31,106,154,61,5,92,110,20,0,4,28,107,109,61,66,16,18,3,0,0,8,0,3,0,3,36,11,44,18,62,24,137,82,2,110,177,32,57,72,83,77,5,30,78,1,16,0,28,38,31,123,67,27,107,92,20,78,39,140,122,27,54,87,38,0,41,23,28,10,31,61,43,121,65,159,63,119,23,7,84,26,0,27,6,18,0,6,10,19,40,11,47,40,71,20,0,32,0,45,0,0,0,2,18,116,5,68,22,2,30,40,16,5,48,8,14,2,15,59,95,71,60,95,133,2,8,26,46,131,5,7,108,6,37,6,0,0,0,0,0,0,0,5,40,88,40,0,98,78,23,88,124,184,87,131,44,107,14,2,38,0,0,19,36,71,128,14,147,5,0,0,0,1,0,0,44,40,92,61,101,16,83,45,0,57,96,4,0,47,68,1,15,77,39,10,57,89,36,66,82,128,21,85,116,0,146,10,0,5,0,0,0,0,1,32,92,1,3,68,88,8,16,71,46,108,15,0,127,50,8,80,78,5,44,82,5,18,196,37,60,0,38,42,36,38,29,29,1,0,0,0,0,4,0,25,67,41,16,0,0,0,11,0,0,42,18,0,32,85,19,7,38,114,16,12,65,45,101,24,20,21,40,3,17,47,37,21,117,54,36,16,8,6,14,8,41,39,48,68,116,38,12,72,30,106,152,64,4,97,110,21,0,12,28,113,112,59,84,23,15,4,0,0,8,0,4,0,3,36,13,48,18,77,24,168,69,2,109,181,36,60,72,85,82,4,31,61,1,15,0,28,38,40,121,68,24,108,85,23,85,39,139,123,28,61,88,24,0,43,23,30,9,28,62,42,123,66,158,62,127,23,8,82,23,0,25,16,20,5,6,10,20,39,9,48,38,74,22,0,30,0,46,0,0,0,2,17,120,4,71,23,3,30,42,18,6,46,8,14,2,20,62,95,76,62,103,126,1,2,27,41,142,8,7,119,6,39,9,0,0,0,0,2,0,1,4,39,69,60,0,87,66,4,88

InterPro domains:
  IPR006314 Dyp-type peroxidase [PS51404] (2-299)
  IPR006314 Dyp-type peroxidase [PTHR30521] (1-298)
  IPR006314 Dyp-type peroxidase [TIGR01413] (5-294)
  IPR011008 Dimeric alpha-beta barrel [SSF54909] (1-297)
  IPR048327 Dyp-type peroxidase, N-terminal domain [PF04261] (5-131)
  IPR048328 Dyp-type peroxidase, C-terminal domain [PF20628] (134-294)

Secondary structure (DSSP, 8-state):
-PPPTTSS--S-SEEEEEEEEE-S-TTHHHHHHHHHHHHHHHHHHH-GGG--EEEEEE-HHHHHHHHTT-S-TT--PPPPBGGGTB-----SEEEEEEES-HHHHHHHHHHHHHHHGGGEEEEEEEEEE--GGGB-TTSSB--TTS--SHHHHHHHHS--SSTTTT-EEEEEEEEEE-HHHHHTS-HHHHHHHHTB-TTT-PBPPGGGS-TTSHHHHH--EETTEE---EE--EEEE-SSS-EEEEEEEEESSHHHHHHHHHHHBTTTTS-B-GGGGTEEE---EEEEE--HHHHHT--/-TT--PPPTTSS--S-SEEEEEEEEE-S-TTHHHHHHHHHHHHHHHHHHH-GGG--EEEEEE-HHHHHHHHTT-S-TT--PPPPBGGGTB-----SEEEEEEES-HHHHHHHHHHHHHHHGGGEEEEEEEEEE--GGGB-TTSSB--TTS--SHHHHHHHHS--SSTTTT-EEEEEEEEEE-HHHHHTS-HHHHHHHHSB-TTT-PBPPGGGS-TTSHHHHH--EETTEE---EE--EEEE-SSS-EEEEEEEEES-HHHHHHHHHHHBTTTTS-B-GGGGTEEE---EEEEE--HHHHHT--

Organism: Klebsiella pneumoniae (NCBI:txid573)

Radius of gyration: 26.13 Å; Cα contacts (8 Å, |Δi|>4): 1408; chains: 2; bounding box: 62×49×76 Å

Foldseek 3Di:
DAAFQPQFDPDFFKKKKWFKAFDDDLLLVQQLVLQLSVVQVVLCVVCVQFSKTKFKWFADVSVCVLVVNPDPVVGDKDPAALNDLAPEDAHTIMMMMTTNDQVSNVVSVVSSCVSSPPRIGTDDMFMFGQDPPSDWPLQAHPDPPADDDRVRSCVFFAAPDDPQGNKWKKKKWDKWFQSVLSVVDDQVVVCLLAQARRPVGHGHPPVPHDCLRLCNLQQDDDVNHTLHWHWPKGWTDDPVDTIGITTMTIGRDVVSVVSSRNSQSCNPPNHHRSSVSTMGIDYITMTMTGRPVSSNPRD/DPPAFAAFQPAFDDDFFKKKKWFWAFDDDLLLVQQLLVQLSVVQVVLCVVCVQFSKTKFKWFADVSCCVQVVNPDPVQGDWDDQALVNLAPADAHTIMMMMTTNDLVSNVVSVVSSCVSSPPRIDIPDMWMFGQDPCSDWPLQARPDPPAQDDRVRSCVFFAAPDDPQGNKWKKKKWDKWFQSVLSVVDDQVVVCLLAQARRPVGHGHDPVRHDCQRLCNLQQDDDVNHTLHWHWPKGWTDDPPDTIGITTMTIGRDCVSVVSSRNSQSCNPPNHHRSSVSTMGTDYMTMTMTGTPVVSVVRD

Sequence (602 aa):
SQVVQSGILPEHCCRAAIWIEANLKGDVNALREASKIFVDNVATFQAKFPDAKLGAVVVAFGNNNVVWRQLSGGEGADELKDFPVYGKGLAPSTQYDLLIIHILSARHEVNFSVAQAALAAFGDAIDVKEEIHGFRWVVEERDLSGFVAGTENPAGEETRRREVAVIKDGVDAGGSYVVFVQRWEHNLKQLNRMSVPDQEMMIGRTKDANEEIDGDERPVTSHLSRVDLKEDGKGLKIVAQSLPYGTASGTHGLYFCAYCARRLLYNIEQQQLLSMFGDTDGKRDAMLRFTKPVTGGYYFAPSLERIQALGPLGMSQVVQSGILPEHHCRAAIWIEANLKKGGDVNALREEASKIFVDNVATFQQAKFPDAKLGAVVVAFGNNVVWRQLSGGEGADELKDFPVVYGKGLAPSTQYDLLIIHILSARHEVNFSVAQAALAAFGDAIDVKEEIHGFRWVEEERDLSGFVAGTENPAGEETRRREVAVIKDGVDAGGSYVVFVQRWEHNLKQLNRMSVPDQEMMIGRTKDANEEIDDGDDERPVTSHLSRVDLKEDGKGLKIVAQSLPYGTASGTHGLYFCAYCARLYNIEQQLLSMFGDTDGKRDAMLRRFTKPVTGGYYFAPSLLEERRIIQALG

B-factor: mean 17.15, std 8.17, range [7.01, 58.71]